Protein AF-0000000075641471 (afdb_homodimer)

Solvent-accessible surface area (backbone atoms only — not comparable to full-atom values): 39635 Å² total; per-residue (Å²): 136,86,79,81,84,76,86,75,78,80,84,79,84,79,76,82,79,81,77,80,76,79,81,78,78,81,76,68,81,70,78,85,80,80,80,79,77,80,80,73,79,76,75,78,68,81,75,75,75,72,74,72,71,76,69,72,63,74,68,78,70,54,69,60,67,38,52,58,59,61,63,68,59,30,50,52,23,48,50,48,23,51,49,21,53,48,46,29,29,40,31,36,43,58,31,31,48,55,36,53,55,61,88,70,55,44,52,67,54,26,59,60,59,73,76,41,79,70,37,71,70,30,41,56,53,19,52,52,44,42,51,52,41,51,52,50,45,51,52,51,42,59,31,27,61,61,28,47,53,53,47,28,53,51,27,45,53,52,19,53,53,30,43,51,33,28,49,39,22,51,32,33,35,48,53,49,54,40,91,76,70,74,58,59,84,73,53,82,80,60,49,73,65,55,36,50,52,47,17,50,46,25,54,76,35,71,68,32,53,89,71,70,41,45,30,70,44,41,72,42,46,35,29,63,68,37,34,51,26,54,48,35,31,51,49,48,56,67,70,43,62,80,85,47,52,67,60,44,51,50,37,46,50,47,28,52,48,25,46,51,21,29,44,40,23,19,70,45,51,58,46,16,44,52,50,18,51,50,56,47,51,52,51,52,22,49,50,48,25,40,48,34,31,64,78,58,62,46,74,44,102,52,36,45,57,54,71,42,88,62,36,65,60,49,42,67,74,41,68,64,46,70,39,67,81,78,86,47,70,41,75,78,61,80,58,79,79,70,60,74,70,72,77,71,77,78,70,85,119,135,89,80,80,82,82,81,84,77,83,78,79,80,82,75,83,78,80,75,77,74,78,78,77,76,75,78,78,84,86,89,82,82,81,77,77,77,75,80,75,76,76,76,77,69,79,76,72,75,71,75,73,71,74,69,74,63,75,69,77,70,52,68,61,68,39,52,58,58,60,63,68,60,30,52,52,23,48,51,46,22,52,50,21,53,48,46,30,29,40,32,36,42,57,29,32,49,54,36,53,55,60,89,72,54,44,52,66,54,27,59,60,58,74,74,42,78,71,36,70,70,30,39,55,53,20,52,51,42,41,52,51,41,50,52,51,45,51,54,52,42,60,31,29,61,61,30,47,54,54,48,29,53,52,27,45,51,53,18,52,53,30,45,52,33,27,48,40,22,51,31,34,36,49,54,50,54,41,92,74,70,73,59,58,82,71,55,84,83,59,49,72,65,55,36,49,52,48,16,50,46,24,56,75,36,72,69,33,51,88,72,68,43,43,29,69,43,41,71,42,46,38,29,61,68,35,34,53,27,54,50,34,31,53,49,48,57,68,70,41,63,79,85,49,50,68,59,44,51,50,38,47,50,46,28,52,49,24,46,51,21,30,45,41,23,19,69,47,51,59,46,16,44,51,50,18,50,50,55,48,52,51,52,52,23,50,51,49,24,40,47,36,31,63,76,57,62,46,74,44,101,53,37,45,56,55,70,43,88,61,36,66,59,49,42,68,74,41,69,63,46,70,40,66,81,78,86,48,70,39,74,77,60,82,57,80,79,69,60,74,70,72,76,68,76,77,72,85,121

Organism: Culex quinquefasciatus (NCBI:txid7176)

Structure (mmCIF, N/CA/C/O backbone):
data_AF-0000000075641471-model_v1
#
loop_
_entity.id
_entity.type
_entity.pdbx_description
1 polymer 'Phosphatidylcholine:ceramide cholinephosphotransferase 1'
#
loop_
_atom_site.group_PDB
_atom_site.id
_atom_site.type_symbol
_atom_site.label_atom_id
_atom_site.label_alt_id
_atom_site.label_comp_id
_atom_site.label_asym_id
_atom_site.label_entity_id
_atom_site.label_seq_id
_atom_site.pdbx_PDB_ins_code
_atom_site.Cartn_x
_atom_site.Cartn_y
_atom_site.Cartn_z
_atom_site.occupancy
_atom_site.B_iso_or_equiv
_atom_site.auth_seq_id
_atom_site.auth_comp_id
_atom_site.auth_asym_id
_atom_site.auth_atom_id
_atom_site.pdbx_PDB_model_num
ATOM 1 N N . MET A 1 1 ? -4.93 26.156 -37.719 1 21.2 1 MET A N 1
ATOM 2 C CA . MET A 1 1 ? -3.498 26.438 -37.719 1 21.2 1 MET A CA 1
ATOM 3 C C . MET A 1 1 ? -3.184 27.625 -36.812 1 21.2 1 MET A C 1
ATOM 5 O O . MET A 1 1 ? -2.594 28.609 -37.281 1 21.2 1 MET A O 1
ATOM 9 N N . VAL A 1 2 ? -3.844 27.859 -35.656 1 22.3 2 VAL A N 1
ATOM 10 C CA . VAL A 1 2 ? -3.979 29.125 -34.938 1 22.3 2 VAL A CA 1
ATOM 11 C C . VAL A 1 2 ? -2.652 29.484 -34.25 1 22.3 2 VAL A C 1
ATOM 13 O O . VAL A 1 2 ? -2.07 28.672 -33.531 1 22.3 2 VAL A O 1
ATOM 16 N N . LYS A 1 3 ? -1.848 30.609 -34.656 1 21.34 3 LYS A N 1
ATOM 17 C CA . LYS A 1 3 ? -0.542 31.266 -34.625 1 21.34 3 LYS A CA 1
ATOM 18 C C . LYS A 1 3 ? -0.259 31.859 -33.25 1 21.34 3 LYS A C 1
ATOM 20 O O . LYS A 1 3 ? -0.682 32.969 -32.938 1 21.34 3 LYS A O 1
ATOM 25 N N . VAL A 1 4 ? -0.588 31.234 -32.156 1 24.31 4 VAL A N 1
ATOM 26 C CA . VAL A 1 4 ? -0.578 31.938 -30.875 1 24.31 4 VAL A CA 1
ATOM 27 C C . VAL A 1 4 ? 0.823 32.469 -30.594 1 24.31 4 VAL A C 1
ATOM 29 O O . VAL A 1 4 ? 1.811 31.75 -30.703 1 24.31 4 VAL A O 1
ATOM 32 N N . LYS A 1 5 ? 1.039 33.844 -30.453 1 23.19 5 LYS A N 1
ATOM 33 C CA . LYS A 1 5 ? 2.049 34.906 -30.469 1 23.19 5 LYS A CA 1
ATOM 34 C C . LYS A 1 5 ? 3.072 34.688 -29.359 1 23.19 5 LYS A C 1
ATOM 36 O O . LYS A 1 5 ? 2.797 34 -28.375 1 23.19 5 LYS A O 1
ATOM 41 N N . GLU A 1 6 ? 4.344 35.594 -29.25 1 21.58 6 GLU A N 1
ATOM 42 C CA . GLU A 1 6 ? 5.785 35.844 -29.172 1 21.58 6 GLU A CA 1
ATOM 43 C C . GLU A 1 6 ? 6.188 36.375 -27.797 1 21.58 6 GLU A C 1
ATOM 45 O O . GLU A 1 6 ? 7.359 36.688 -27.562 1 21.58 6 GLU A O 1
ATOM 50 N N . VAL A 1 7 ? 5.629 36.062 -26.609 1 22.59 7 VAL A N 1
ATOM 51 C CA . VAL A 1 7 ? 5.828 37 -25.516 1 22.59 7 VAL A CA 1
ATOM 52 C C . VAL A 1 7 ? 7.277 36.938 -25.031 1 22.59 7 VAL A C 1
ATOM 54 O O . VAL A 1 7 ? 7.734 35.906 -24.547 1 22.59 7 VAL A O 1
ATOM 57 N N . PRO A 1 8 ? 8.383 37.656 -25.609 1 23.48 8 PRO A N 1
ATOM 58 C CA . PRO A 1 8 ? 9.805 37.5 -25.297 1 23.48 8 PRO A CA 1
ATOM 59 C C . PRO A 1 8 ? 10.164 38.031 -23.922 1 23.48 8 PRO A C 1
ATOM 61 O O . PRO A 1 8 ? 10.062 39.25 -23.672 1 23.48 8 PRO A O 1
ATOM 64 N N . GLU A 1 9 ? 9.664 37.781 -22.797 1 21.05 9 GLU A N 1
ATOM 65 C CA . GLU A 1 9 ? 9.742 38.625 -21.594 1 21.05 9 GLU A CA 1
ATOM 66 C C . GLU A 1 9 ? 11.164 38.625 -21.031 1 21.05 9 GLU A C 1
ATOM 68 O O . GLU A 1 9 ? 11.484 37.906 -20.094 1 21.05 9 GLU A O 1
ATOM 73 N N . ALA A 1 10 ? 12.375 38.625 -21.75 1 20.42 10 ALA A N 1
ATOM 74 C CA . ALA A 1 10 ? 13.68 38.375 -21.141 1 20.42 10 ALA A CA 1
ATOM 75 C C . ALA A 1 10 ? 14.102 39.531 -20.25 1 20.42 10 ALA A C 1
ATOM 77 O O . ALA A 1 10 ? 14.203 40.656 -20.719 1 20.42 10 ALA A O 1
ATOM 78 N N . TYR A 1 11 ? 13.727 39.688 -18.953 1 21.38 11 TYR A N 1
ATOM 79 C CA . TYR A 1 11 ? 14.031 40.656 -17.922 1 21.38 11 TYR A CA 1
ATOM 80 C C . TYR A 1 11 ? 15.539 40.812 -17.734 1 21.38 11 TYR A C 1
ATOM 82 O O . TYR A 1 11 ? 16.234 39.844 -17.453 1 21.38 11 TYR A O 1
ATOM 90 N N . ASP A 1 12 ? 16.266 41.75 -18.422 1 19.22 12 ASP A N 1
ATOM 91 C CA . ASP A 1 12 ? 17.656 42.188 -18.516 1 19.22 12 ASP A CA 1
ATOM 92 C C . ASP A 1 12 ? 18.156 42.75 -17.188 1 19.22 12 ASP A C 1
ATOM 94 O O . ASP A 1 12 ? 17.578 43.688 -16.641 1 19.22 12 ASP A O 1
ATOM 98 N N . TYR A 1 13 ? 18.828 42.031 -16.266 1 21.02 13 TYR A N 1
ATOM 99 C CA . TYR A 1 13 ? 19.469 42.219 -14.969 1 21.02 13 TYR A CA 1
ATOM 100 C C . TYR A 1 13 ? 20.547 43.281 -15.055 1 21.02 13 TYR A C 1
ATOM 102 O O . TYR A 1 13 ? 21.719 42.969 -15.289 1 21.02 13 TYR A O 1
ATOM 110 N N . ASN A 1 14 ? 20.375 44.531 -15.695 1 19.03 14 ASN A N 1
ATOM 111 C CA . ASN A 1 14 ? 21.484 45.438 -15.961 1 19.03 14 ASN A CA 1
ATOM 112 C C . ASN A 1 14 ? 22.109 45.938 -14.672 1 19.03 14 ASN A C 1
ATOM 114 O O . ASN A 1 14 ? 21.391 46.375 -13.758 1 19.03 14 ASN A O 1
ATOM 118 N N . GLY A 1 15 ? 23.359 45.625 -14.242 1 20.59 15 GLY A N 1
ATOM 119 C CA . GLY A 1 15 ? 24.375 45.75 -13.219 1 20.59 15 GLY A CA 1
ATOM 120 C C . GLY A 1 15 ? 24.797 47.188 -12.977 1 20.59 15 GLY A C 1
ATOM 121 O O . GLY A 1 15 ? 25.844 47.438 -12.352 1 20.59 15 GLY A O 1
ATOM 122 N N . HIS A 1 16 ? 23.984 48.281 -13.258 1 19.14 16 HIS A N 1
ATOM 123 C CA . HIS A 1 16 ? 24.734 49.531 -13.438 1 19.14 16 HIS A CA 1
ATOM 124 C C . HIS A 1 16 ? 25.406 49.938 -12.141 1 19.14 16 HIS A C 1
ATOM 126 O O . HIS A 1 16 ? 24.875 49.719 -11.055 1 19.14 16 HIS A O 1
ATOM 132 N N . ALA A 1 17 ? 26.75 50.312 -12.141 1 21.44 17 ALA A N 1
ATOM 133 C CA . ALA A 1 17 ? 27.969 50.625 -11.391 1 21.44 17 ALA A CA 1
ATOM 134 C C . ALA A 1 17 ? 27.828 51.938 -10.648 1 21.44 17 ALA A C 1
ATOM 136 O O . ALA A 1 17 ? 27.891 53.031 -11.25 1 21.44 17 ALA A O 1
ATOM 137 N N . TYR A 1 18 ? 26.719 52.25 -9.852 1 19.41 18 TYR A N 1
ATOM 138 C CA . TYR A 1 18 ? 26.625 53.625 -9.352 1 19.41 18 TYR A CA 1
ATOM 139 C C . TYR A 1 18 ? 27.859 54 -8.555 1 19.41 18 TYR A C 1
ATOM 141 O O . TYR A 1 18 ? 28.312 53.25 -7.684 1 19.41 18 TYR A O 1
ATOM 149 N N . HIS A 1 19 ? 28.766 54.844 -9.117 1 19.69 19 HIS A N 1
ATOM 150 C CA . HIS A 1 19 ? 30.047 55.438 -8.812 1 19.69 19 HIS A CA 1
ATOM 151 C C . HIS A 1 19 ? 29.953 56.375 -7.605 1 19.69 19 HIS A C 1
ATOM 153 O O . HIS A 1 19 ? 29.359 57.438 -7.691 1 19.69 19 HIS A O 1
ATOM 159 N N . GLN A 1 20 ? 29.562 55.938 -6.438 1 19.38 20 GLN A N 1
ATOM 160 C CA . GLN A 1 20 ? 29.438 56.812 -5.281 1 19.38 20 GLN A CA 1
ATOM 161 C C . GLN A 1 20 ? 30.75 57.531 -5 1 19.38 20 GLN A C 1
ATOM 163 O O . GLN A 1 20 ? 31.781 56.906 -4.758 1 19.38 20 GLN A O 1
ATOM 168 N N . HIS A 1 21 ? 30.953 58.688 -5.652 1 18.84 21 HIS A N 1
ATOM 169 C CA . HIS A 1 21 ? 32.094 59.625 -5.574 1 18.84 21 HIS A CA 1
ATOM 170 C C . HIS A 1 21 ? 32.344 60.031 -4.133 1 18.84 21 HIS A C 1
ATOM 172 O O . HIS A 1 21 ? 31.422 60.25 -3.357 1 18.84 21 HIS A O 1
ATOM 178 N N . HIS A 1 22 ? 33.594 59.781 -3.584 1 20.33 22 HIS A N 1
ATOM 179 C CA . HIS A 1 22 ? 34.281 59.844 -2.307 1 20.33 22 HIS A CA 1
ATOM 180 C C . HIS A 1 22 ? 34.531 61.312 -1.899 1 20.33 22 HIS A C 1
ATOM 182 O O . HIS A 1 22 ? 35.469 61.938 -2.367 1 20.33 22 HIS A O 1
ATOM 188 N N . LEU A 1 23 ? 33.438 62.219 -2.021 1 18.19 23 LEU A N 1
ATOM 189 C CA . LEU A 1 23 ? 33.812 63.625 -1.848 1 18.19 23 LEU A CA 1
ATOM 190 C C . LEU A 1 23 ? 34.625 63.812 -0.574 1 18.19 23 LEU A C 1
ATOM 192 O O . LEU A 1 23 ? 34.406 63.125 0.43 1 18.19 23 LEU A O 1
ATOM 196 N N . SER A 1 24 ? 35.75 64.5 -0.777 1 19.09 24 SER A N 1
ATOM 197 C CA . SER A 1 24 ? 36.969 64.875 -0.076 1 19.09 24 SER A CA 1
ATOM 198 C C . SER A 1 24 ? 36.625 65.75 1.151 1 19.09 24 SER A C 1
ATOM 200 O O . SER A 1 24 ? 35.562 66.312 1.233 1 19.09 24 SER A O 1
ATOM 202 N N . GLY A 1 25 ? 37.344 65.625 2.338 1 19.62 25 GLY A N 1
ATOM 203 C CA . GLY A 1 25 ? 37.438 65.812 3.775 1 19.62 25 GLY A CA 1
ATOM 204 C C . GLY A 1 25 ? 37.594 67.25 4.16 1 19.62 25 GLY A C 1
ATOM 205 O O . GLY A 1 25 ? 37.938 67.562 5.305 1 19.62 25 GLY A O 1
ATOM 206 N N . SER A 1 26 ? 37.062 68.188 3.223 1 18.81 26 SER A N 1
ATOM 207 C CA . SER A 1 26 ? 37.688 69.5 3.479 1 18.81 26 SER A CA 1
ATOM 208 C C . SER A 1 26 ? 37.438 69.938 4.906 1 18.81 26 SER A C 1
ATOM 210 O O . SER A 1 26 ? 36.312 69.812 5.398 1 18.81 26 SER A O 1
ATOM 212 N N . GLN A 1 27 ? 38.5 70.062 5.773 1 19.31 27 GLN A N 1
ATOM 213 C CA . GLN A 1 27 ? 38.844 70.188 7.184 1 19.31 27 GLN A CA 1
ATOM 214 C C . GLN A 1 27 ? 38.438 71.562 7.711 1 19.31 27 GLN A C 1
ATOM 216 O O . GLN A 1 27 ? 38.625 71.875 8.891 1 19.31 27 GLN A O 1
ATOM 221 N N . SER A 1 28 ? 37.719 72.375 6.867 1 18.19 28 SER A N 1
ATOM 222 C CA . SER A 1 28 ? 38.188 73.75 7.113 1 18.19 28 SER A CA 1
ATOM 223 C C . SER A 1 28 ? 37.719 74.25 8.477 1 18.19 28 SER A C 1
ATOM 225 O O . SER A 1 28 ? 38.312 75.188 9.016 1 18.19 28 SER A O 1
ATOM 227 N N . ASP A 1 29 ? 36.625 73.75 9.109 1 18.94 29 ASP A N 1
ATOM 228 C CA . ASP A 1 29 ? 35.781 74.875 9.586 1 18.94 29 ASP A CA 1
ATOM 229 C C . ASP A 1 29 ? 36.344 75.438 10.898 1 18.94 29 ASP A C 1
ATOM 231 O O . ASP A 1 29 ? 36.25 74.812 11.945 1 18.94 29 ASP A O 1
ATOM 235 N N . GLY A 1 30 ? 37.5 75.938 11.164 1 17.72 30 GLY A N 1
ATOM 236 C CA . GLY A 1 30 ? 38.031 76.125 12.508 1 17.72 30 GLY A CA 1
ATOM 237 C C . GLY A 1 30 ? 37.25 77.188 13.273 1 17.72 30 GLY A C 1
ATOM 238 O O . GLY A 1 30 ? 37.594 77.5 14.422 1 17.72 30 GLY A O 1
ATOM 239 N N . SER A 1 31 ? 36.312 77.938 12.602 1 17.62 31 SER A N 1
ATOM 240 C CA . SER A 1 31 ? 36.469 79.312 13.055 1 17.62 31 SER A CA 1
ATOM 241 C C . SER A 1 31 ? 36.062 79.5 14.523 1 17.62 31 SER A C 1
ATOM 243 O O . SER A 1 31 ? 36.906 79.438 15.414 1 17.62 31 SER A O 1
ATOM 245 N N . GLY A 1 32 ? 35 80.375 14.828 1 18.95 32 GLY A N 1
ATOM 246 C CA . GLY A 1 32 ? 34.875 81.625 15.562 1 18.95 32 GLY A CA 1
ATOM 247 C C . GLY A 1 32 ? 34.281 81.438 16.953 1 18.95 32 GLY A C 1
ATOM 248 O O . GLY A 1 32 ? 33.5 80.5 17.172 1 18.95 32 GLY A O 1
ATOM 249 N N . GLY A 1 33 ? 34.906 81.812 18.109 1 18.94 33 GLY A N 1
ATOM 250 C CA . GLY A 1 33 ? 34.875 81.562 19.531 1 18.94 33 GLY A CA 1
ATOM 251 C C . GLY A 1 33 ? 33.656 82.125 20.219 1 18.94 33 GLY A C 1
ATOM 252 O O . GLY A 1 33 ? 33.375 81.812 21.391 1 18.94 33 GLY A O 1
ATOM 253 N N . GLY A 1 34 ? 32.781 83 19.672 1 20.2 34 GLY A N 1
ATOM 254 C CA . GLY A 1 34 ? 32.375 84 20.656 1 20.2 34 GLY A CA 1
ATOM 255 C C . GLY A 1 34 ? 31.391 83.5 21.688 1 20.2 34 GLY A C 1
ATOM 256 O O . GLY A 1 34 ? 30.797 82.438 21.484 1 20.2 34 GLY A O 1
ATOM 257 N N . THR A 1 35 ? 31.203 84.125 22.953 1 22.2 35 THR A N 1
ATOM 258 C CA . THR A 1 35 ? 30.906 83.875 24.359 1 22.2 35 THR A CA 1
ATOM 259 C C . THR A 1 35 ? 29.406 83.875 24.594 1 22.2 35 THR A C 1
ATOM 261 O O . THR A 1 35 ? 28.953 83.5 25.688 1 22.2 35 THR A O 1
ATOM 264 N N . GLY A 1 36 ? 28.484 83.875 23.547 1 19.39 36 GLY A N 1
ATOM 265 C CA . GLY A 1 36 ? 27.25 84.562 23.891 1 19.39 36 GLY A CA 1
ATOM 266 C C . GLY A 1 36 ? 26.406 83.812 24.906 1 19.39 36 GLY A C 1
ATOM 267 O O . GLY A 1 36 ? 26.578 82.562 25.078 1 19.39 36 GLY A O 1
ATOM 268 N N . GLY A 1 37 ? 25.859 84.438 25.953 1 23.06 37 GLY A N 1
ATOM 269 C CA . GLY A 1 37 ? 25.266 84.188 27.266 1 23.06 37 GLY A CA 1
ATOM 270 C C . GLY A 1 37 ? 23.875 83.562 27.188 1 23.06 37 GLY A C 1
ATOM 271 O O . GLY A 1 37 ? 23.219 83.438 28.219 1 23.06 37 GLY A O 1
ATOM 272 N N . GLY A 1 38 ? 23.484 82.938 26.016 1 19.31 38 GLY A N 1
ATOM 273 C CA . GLY A 1 38 ? 22.031 82.875 25.844 1 19.31 38 GLY A CA 1
ATOM 274 C C . GLY A 1 38 ? 21.328 82 26.875 1 19.31 38 GLY A C 1
ATOM 275 O O . GLY A 1 38 ? 21.906 81.062 27.422 1 19.31 38 GLY A O 1
ATOM 276 N N . GLY A 1 39 ? 20.438 82.562 27.656 1 24.44 39 GLY A N 1
ATOM 277 C CA . GLY A 1 39 ? 19.594 82.188 28.766 1 24.44 39 GLY A CA 1
ATOM 278 C C . GLY A 1 39 ? 18.609 81.062 28.375 1 24.44 39 GLY A C 1
ATOM 279 O O . GLY A 1 39 ? 17.641 81.312 27.656 1 24.44 39 GLY A O 1
ATOM 280 N N . GLY A 1 40 ? 19.016 79.938 27.781 1 19.89 40 GLY A N 1
ATOM 281 C CA . GLY A 1 40 ? 18.094 79 27.125 1 19.89 40 GLY A CA 1
ATOM 282 C C . GLY A 1 40 ? 17.109 78.375 28.078 1 19.89 40 GLY A C 1
ATOM 283 O O . GLY A 1 40 ? 17.469 78 29.203 1 19.89 40 GLY A O 1
ATOM 284 N N . GLY A 1 41 ? 15.922 78.938 28.172 1 24.58 41 GLY A N 1
ATOM 285 C CA . GLY A 1 41 ? 14.766 78.438 28.891 1 24.58 41 GLY A CA 1
ATOM 286 C C . GLY A 1 41 ? 14.461 77 28.547 1 24.58 41 GLY A C 1
ATOM 287 O O . GLY A 1 41 ? 14.43 76.625 27.375 1 24.58 41 GLY A O 1
ATOM 288 N N . GLY A 1 42 ? 15.016 76 29.25 1 21.73 42 GLY A N 1
ATOM 289 C CA . GLY A 1 42 ? 15 74.562 29.078 1 21.73 42 GLY A CA 1
ATOM 290 C C . GLY A 1 42 ? 13.602 74 29.047 1 21.73 42 GLY A C 1
ATOM 291 O O . GLY A 1 42 ? 12.812 74.188 29.969 1 21.73 42 GLY A O 1
ATOM 292 N N . CYS A 1 43 ? 12.859 74.188 27.891 1 24.23 43 CYS A N 1
ATOM 293 C CA . CYS A 1 43 ? 11.562 73.562 27.75 1 24.23 43 CYS A CA 1
ATOM 294 C C . CYS A 1 43 ? 11.656 72.062 28.062 1 24.23 43 CYS A C 1
ATOM 296 O O . CYS A 1 43 ? 12.484 71.375 27.484 1 24.23 43 CYS A O 1
ATOM 298 N N . ALA A 1 44 ? 11.312 71.625 29.281 1 24.41 44 ALA A N 1
ATOM 299 C CA . ALA A 1 44 ? 11.312 70.25 29.797 1 24.41 44 ALA A CA 1
ATOM 300 C C . ALA A 1 44 ? 10.445 69.375 28.938 1 24.41 44 ALA A C 1
ATOM 302 O O . ALA A 1 44 ? 9.234 69.562 28.828 1 24.41 44 ALA A O 1
ATOM 303 N N . THR A 1 45 ? 10.789 69.125 27.641 1 27.39 45 THR A N 1
ATOM 304 C CA . THR A 1 45 ? 10.008 68.188 26.859 1 27.39 45 THR A CA 1
ATOM 305 C C . THR A 1 45 ? 9.812 66.875 27.625 1 27.39 45 THR A C 1
ATOM 307 O O . THR A 1 45 ? 10.758 66.375 28.203 1 27.39 45 THR A O 1
ATOM 310 N N . PRO A 1 46 ? 8.547 66.562 28.094 1 28.83 46 PRO A N 1
ATOM 311 C CA . PRO A 1 46 ? 8.273 65.312 28.797 1 28.83 46 PRO A CA 1
ATOM 312 C C . PRO A 1 46 ? 8.789 64.062 28.047 1 28.83 46 PRO A C 1
ATOM 314 O O . PRO A 1 46 ? 8.641 63.969 26.828 1 28.83 46 PRO A O 1
ATOM 317 N N . CYS A 1 47 ? 10 63.625 28.344 1 27.72 47 CYS A N 1
ATOM 318 C CA . CYS A 1 47 ? 10.633 62.438 27.766 1 27.72 47 CYS A CA 1
ATOM 319 C C . CYS A 1 47 ? 9.688 61.25 27.797 1 27.72 47 CYS A C 1
ATOM 321 O O . CYS A 1 47 ? 9.219 60.844 28.859 1 27.72 47 CYS A O 1
ATOM 323 N N . SER A 1 48 ? 8.703 61.219 26.828 1 29.5 48 SER A N 1
ATOM 324 C CA . SER A 1 48 ? 7.961 60 26.625 1 29.5 48 SER A CA 1
ATOM 325 C C . SER A 1 48 ? 8.867 58.781 26.797 1 29.5 48 SER A C 1
ATOM 327 O O . SER A 1 48 ? 9.93 58.688 26.188 1 29.5 48 SER A O 1
ATOM 329 N N . ASP A 1 49 ? 9.008 58.281 27.984 1 31.09 49 ASP A N 1
ATOM 330 C CA . ASP A 1 49 ? 9.672 57 28.297 1 31.09 49 ASP A CA 1
ATOM 331 C C . ASP A 1 49 ? 9.344 55.938 27.266 1 31.09 49 ASP A C 1
ATOM 333 O O . ASP A 1 49 ? 8.188 55.531 27.141 1 31.09 49 ASP A O 1
ATOM 337 N N . ALA A 1 50 ? 9.883 56.125 26.062 1 34.16 50 ALA A N 1
ATOM 338 C CA . ALA A 1 50 ? 9.836 55 25.125 1 34.16 50 ALA A CA 1
ATOM 339 C C . ALA A 1 50 ? 10.203 53.688 25.812 1 34.16 50 ALA A C 1
ATOM 341 O O . ALA A 1 50 ? 11.312 53.531 26.328 1 34.16 50 ALA A O 1
ATOM 342 N N . VAL A 1 51 ? 9.25 53.094 26.562 1 37.16 51 VAL A N 1
ATOM 343 C CA . VAL A 1 51 ? 9.445 51.719 27.016 1 37.16 51 VAL A CA 1
ATOM 344 C C . VAL A 1 51 ? 9.953 50.875 25.859 1 37.16 51 VAL A C 1
ATOM 346 O O . VAL A 1 51 ? 9.273 50.719 24.828 1 37.16 51 VAL A O 1
ATOM 349 N N . MET A 1 52 ? 11.258 50.906 25.547 1 36.12 52 MET A N 1
ATOM 350 C CA . MET A 1 52 ? 11.859 49.969 24.625 1 36.12 52 MET A CA 1
ATOM 351 C C . MET A 1 52 ? 11.438 48.531 24.969 1 36.12 52 MET A C 1
ATOM 353 O O . MET A 1 52 ? 11.75 48.031 26.047 1 36.12 52 MET A O 1
ATOM 357 N N . ILE A 1 53 ? 10.203 48.219 24.641 1 37.47 53 ILE A N 1
ATOM 358 C CA . ILE A 1 53 ? 9.883 46.781 24.734 1 37.47 53 ILE A CA 1
ATOM 359 C C . ILE A 1 53 ? 10.914 45.969 23.969 1 37.47 53 ILE A C 1
ATOM 361 O O . ILE A 1 53 ? 11.055 46.094 22.75 1 37.47 53 ILE A O 1
ATOM 365 N N . LYS A 1 54 ? 12.023 45.719 24.609 1 37.09 54 LYS A N 1
ATOM 366 C CA . LYS A 1 54 ? 12.914 44.688 24.062 1 37.09 54 LYS A CA 1
ATOM 367 C C . LYS A 1 54 ? 12.141 43.469 23.609 1 37.09 54 LYS A C 1
ATOM 369 O O . LYS A 1 54 ? 11.586 42.75 24.438 1 37.09 54 LYS A O 1
ATOM 374 N N . ILE A 1 55 ? 11.461 43.594 22.531 1 40.69 55 ILE A N 1
ATOM 375 C CA . ILE A 1 55 ? 10.984 42.344 21.984 1 40.69 55 ILE A CA 1
ATOM 376 C C . ILE A 1 55 ? 12.156 41.375 21.812 1 40.69 55 ILE A C 1
ATOM 378 O O . ILE A 1 55 ? 13.078 41.625 21.047 1 40.69 55 ILE A O 1
ATOM 382 N N . ASP A 1 56 ? 12.523 40.719 22.844 1 36.81 56 ASP A N 1
ATOM 383 C CA . ASP A 1 56 ? 13.453 39.625 22.625 1 36.81 56 ASP A CA 1
ATOM 384 C C . ASP A 1 56 ? 13.07 38.812 21.391 1 36.81 56 ASP A C 1
ATOM 386 O O . ASP A 1 56 ? 12.031 38.156 21.359 1 36.81 56 ASP A O 1
ATOM 390 N N . VAL A 1 57 ? 13.297 39.375 20.266 1 43.78 57 VAL A N 1
ATOM 391 C CA . VAL A 1 57 ? 13.227 38.5 19.125 1 43.78 57 VAL A CA 1
ATOM 392 C C . VAL A 1 57 ? 13.922 37.188 19.438 1 43.78 57 VAL A C 1
ATOM 394 O O . VAL A 1 57 ? 15.047 37.156 19.938 1 43.78 57 VAL A O 1
ATOM 397 N N . PRO A 1 58 ? 13.195 36.156 19.75 1 43.84 58 PRO A N 1
ATOM 398 C CA . PRO A 1 58 ? 13.945 34.906 19.984 1 43.84 58 PRO A CA 1
ATOM 399 C C . PRO A 1 58 ? 15.156 34.781 19.078 1 43.84 58 PRO A C 1
ATOM 401 O O . PRO A 1 58 ? 15.086 35.125 17.891 1 43.84 58 PRO A O 1
ATOM 404 N N . VAL A 1 59 ? 16.328 35.031 19.484 1 46.94 59 VAL A N 1
ATOM 405 C CA . VAL A 1 59 ? 17.547 34.688 18.766 1 46.94 59 VAL A CA 1
ATOM 406 C C . VAL A 1 59 ? 17.297 33.469 17.906 1 46.94 59 VAL A C 1
ATOM 408 O O . VAL A 1 59 ? 16.766 32.469 18.391 1 46.94 59 VAL A O 1
ATOM 411 N N . PRO A 1 60 ? 17.234 33.625 16.594 1 51.59 60 PRO A N 1
ATOM 412 C CA . PRO A 1 60 ? 17.094 32.406 15.773 1 51.59 60 PRO A CA 1
ATOM 413 C C . PRO A 1 60 ? 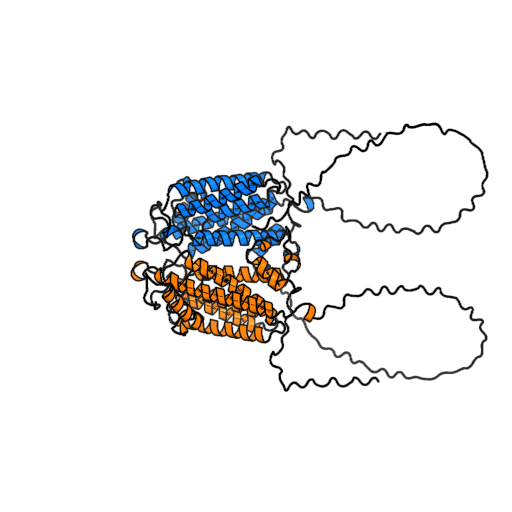17.938 31.25 16.297 1 51.59 60 PRO A C 1
ATOM 415 O O . PRO A 1 60 ? 19.094 31.438 16.672 1 51.59 60 PRO A O 1
ATOM 418 N N . LEU A 1 61 ? 17.375 30.312 16.922 1 55.81 61 LEU A N 1
ATOM 419 C CA . LEU A 1 61 ? 18.094 29.125 17.391 1 55.81 61 LEU A CA 1
ATOM 420 C C . LEU A 1 61 ? 19.203 28.734 16.422 1 55.81 61 LEU A C 1
ATOM 422 O O . LEU A 1 61 ? 19 28.781 15.211 1 55.81 61 LEU A O 1
ATOM 426 N N . ARG A 1 62 ? 20.5 28.641 16.859 1 57.84 62 ARG A N 1
ATOM 427 C CA . ARG A 1 62 ? 21.641 28.141 16.094 1 57.84 62 ARG A CA 1
ATOM 428 C C . ARG A 1 62 ? 21.266 26.844 15.367 1 57.84 62 ARG A C 1
ATOM 430 O O . ARG A 1 62 ? 20.438 26.078 15.844 1 57.84 62 ARG A O 1
ATOM 437 N N . ASP A 1 63 ? 21.625 26.703 14.164 1 60.38 63 ASP A N 1
ATOM 438 C CA . ASP A 1 63 ? 21.359 25.531 13.336 1 60.38 63 ASP A CA 1
ATOM 439 C C . ASP A 1 63 ? 21.531 24.25 14.141 1 60.38 63 ASP A C 1
ATOM 441 O O . ASP A 1 63 ? 20.75 23.312 13.977 1 60.38 63 ASP A O 1
ATOM 445 N N . GLU A 1 64 ? 22.516 24.344 15.07 1 65.25 64 GLU A N 1
ATOM 446 C CA . GLU A 1 64 ? 22.75 23.141 15.867 1 65.25 64 GLU A CA 1
ATOM 447 C C . GLU A 1 64 ? 21.609 22.875 16.828 1 65.25 64 GLU A C 1
ATOM 449 O O . GLU A 1 64 ? 21.328 21.734 17.188 1 65.25 64 GLU A O 1
ATOM 454 N N . GLN A 1 65 ? 20.953 23.906 17.172 1 70.44 65 GLN A N 1
ATOM 455 C CA . GLN A 1 65 ? 19.859 23.734 18.109 1 70.44 65 GLN A CA 1
ATOM 456 C C . GLN A 1 65 ? 18.594 23.25 17.406 1 70.44 65 GLN A C 1
ATOM 458 O O . GLN A 1 65 ? 17.797 22.516 17.984 1 70.44 65 GLN A O 1
ATOM 463 N N . ARG A 1 66 ? 18.578 23.469 16.203 1 78.5 66 ARG A N 1
ATOM 464 C CA . ARG A 1 66 ? 17.391 23.062 15.453 1 78.5 66 ARG A CA 1
ATOM 465 C C . ARG A 1 66 ? 17.547 21.656 14.906 1 78.5 66 ARG A C 1
ATOM 467 O O . ARG A 1 66 ? 16.562 20.922 14.773 1 78.5 66 ARG A O 1
ATOM 474 N N . PHE A 1 67 ? 18.766 21.281 14.695 1 89.5 67 PHE A N 1
ATOM 475 C CA . PHE A 1 67 ? 19.031 19.984 14.086 1 89.5 67 PHE A CA 1
ATOM 476 C C . PHE A 1 67 ? 20.141 19.25 14.828 1 89.5 67 PHE A C 1
ATOM 478 O O . PHE A 1 67 ? 21.234 19.047 14.289 1 89.5 67 PHE A O 1
ATOM 485 N N . PRO A 1 68 ? 19.781 18.781 15.984 1 88.94 68 PRO A N 1
ATOM 486 C CA . PRO A 1 68 ? 20.797 18.062 16.766 1 88.94 68 PRO A CA 1
ATOM 487 C C . PRO A 1 68 ? 21.234 16.75 16.109 1 88.94 68 PRO A C 1
ATOM 489 O O . PRO A 1 68 ? 20.422 16.062 15.5 1 88.94 68 PRO A O 1
ATOM 492 N N . LYS A 1 69 ? 22.5 16.422 16.203 1 87.69 69 LYS A N 1
ATOM 493 C CA . LYS A 1 69 ? 23.047 15.227 15.562 1 87.69 69 LYS A CA 1
ATOM 494 C C . LYS A 1 69 ? 22.531 13.953 16.219 1 87.69 69 LYS A C 1
ATOM 496 O O . LYS A 1 69 ? 22.219 12.984 15.539 1 87.69 69 LYS A O 1
ATOM 501 N N . GLU A 1 70 ? 22.281 13.82 17.406 1 92 70 GLU A N 1
ATOM 502 C CA . GLU A 1 70 ? 21.828 12.695 18.219 1 92 70 GLU A CA 1
ATOM 503 C C . GLU A 1 70 ? 22.297 11.367 17.625 1 92 70 GLU A C 1
ATOM 505 O O . GLU A 1 70 ? 21.484 10.547 17.188 1 92 70 GLU A O 1
ATOM 510 N N . ILE A 1 71 ? 23.562 10.992 17.734 1 94.31 71 ILE A N 1
ATOM 511 C CA . ILE A 1 71 ? 24.234 9.859 17.109 1 94.31 71 ILE A CA 1
ATOM 512 C C . ILE A 1 71 ? 23.703 8.555 17.703 1 94.31 71 ILE A C 1
ATOM 514 O O . ILE A 1 71 ? 23.594 7.551 16.984 1 94.31 71 ILE A O 1
ATOM 518 N N . GLY A 1 72 ? 23.344 8.547 18.969 1 95.69 72 GLY A N 1
ATOM 519 C CA . GLY A 1 72 ? 22.75 7.367 19.578 1 95.69 72 GLY A CA 1
ATOM 520 C C . GLY A 1 72 ? 21.484 6.902 18.891 1 95.69 72 GLY A C 1
ATOM 521 O O . GLY A 1 72 ? 21.297 5.703 18.688 1 95.69 72 GLY A O 1
ATOM 522 N N . LYS A 1 73 ? 20.625 7.832 18.562 1 96.56 73 LYS A N 1
ATOM 523 C CA . LYS A 1 73 ? 19.391 7.5 17.844 1 96.56 73 LYS A CA 1
ATOM 524 C C . LYS A 1 73 ? 19.703 6.91 16.469 1 96.56 73 LYS A C 1
ATOM 526 O O . LYS A 1 73 ? 18.984 6.023 16 1 96.56 73 LYS A O 1
ATOM 531 N N . THR A 1 74 ? 20.719 7.449 15.867 1 96.44 74 THR A N 1
ATOM 532 C CA . THR A 1 74 ? 21.109 6.938 14.562 1 96.44 74 THR A CA 1
ATOM 533 C C . THR A 1 74 ? 21.609 5.5 14.664 1 96.44 74 THR A C 1
ATOM 535 O O . THR A 1 74 ? 21.312 4.676 13.797 1 96.44 74 THR A O 1
ATOM 538 N N . PHE A 1 75 ? 22.281 5.215 15.727 1 97.31 75 PHE A N 1
ATOM 539 C CA . PHE A 1 75 ? 22.75 3.852 15.953 1 97.31 75 PHE A CA 1
ATOM 540 C C . PHE A 1 75 ? 21.578 2.9 16.156 1 97.31 75 PHE A C 1
ATOM 542 O O . PHE A 1 75 ? 21.594 1.778 15.648 1 97.31 75 PHE A O 1
ATOM 549 N N . VAL A 1 76 ? 20.594 3.311 16.859 1 97.62 76 VAL A N 1
ATOM 550 C CA . VAL A 1 76 ? 19.391 2.504 17.047 1 97.62 76 VAL A CA 1
ATOM 551 C C . VAL A 1 76 ? 18.719 2.248 15.703 1 97.62 76 VAL A C 1
ATOM 553 O O . VAL A 1 76 ? 18.281 1.129 15.422 1 97.62 76 VAL A O 1
ATOM 556 N N . ALA A 1 77 ? 18.625 3.279 14.875 1 98 77 ALA A N 1
ATOM 557 C CA . ALA A 1 77 ? 18.047 3.131 13.547 1 98 77 ALA A CA 1
ATOM 558 C C . ALA A 1 77 ? 18.844 2.137 12.703 1 98 77 ALA A C 1
ATOM 560 O O . ALA A 1 77 ? 18.266 1.351 11.953 1 98 77 ALA A O 1
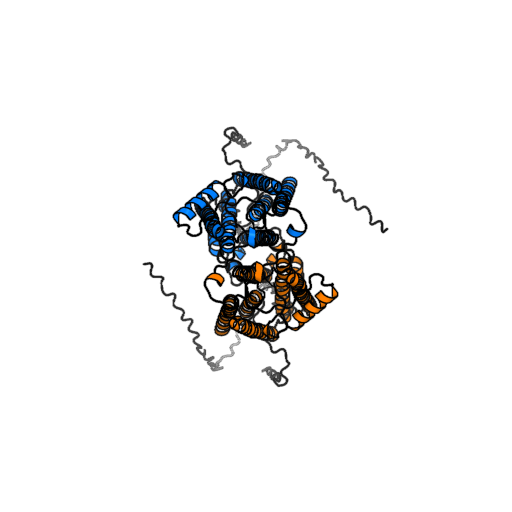ATOM 561 N N . LEU A 1 78 ? 20.156 2.176 12.859 1 97.62 78 LEU A N 1
ATOM 562 C CA . LEU A 1 78 ? 21.031 1.247 12.148 1 97.62 78 LEU A CA 1
ATOM 563 C C . LEU A 1 78 ? 20.766 -0.19 12.586 1 97.62 78 LEU A C 1
ATOM 565 O O . LEU A 1 78 ? 20.688 -1.093 11.75 1 97.62 78 LEU A O 1
ATOM 569 N N . LEU A 1 79 ? 20.578 -0.4 13.812 1 98 79 LEU A N 1
ATOM 570 C CA . LEU A 1 79 ? 20.281 -1.732 14.328 1 98 79 LEU A CA 1
ATOM 571 C C . LEU A 1 79 ? 18.906 -2.211 13.852 1 98 79 LEU A C 1
ATOM 573 O O . LEU A 1 79 ? 18.734 -3.387 13.516 1 98 79 LEU A O 1
ATOM 577 N N . LEU A 1 80 ? 18 -1.29 13.812 1 97.88 80 LEU A N 1
ATOM 578 C CA . LEU A 1 80 ? 16.656 -1.636 13.367 1 97.88 80 LEU A CA 1
ATOM 579 C C . LEU A 1 80 ? 16.672 -2.076 11.906 1 97.88 80 LEU A C 1
ATOM 581 O O . LEU A 1 80 ? 16.062 -3.092 11.555 1 97.88 80 LEU A O 1
ATOM 585 N N . VAL A 1 81 ? 17.328 -1.311 11.086 1 97.69 81 VAL A N 1
ATOM 586 C CA . VAL A 1 81 ? 17.344 -1.667 9.672 1 97.69 81 VAL A CA 1
ATOM 587 C C . VAL A 1 81 ? 18.156 -2.947 9.477 1 97.69 81 VAL A C 1
ATOM 589 O O . VAL A 1 81 ? 17.797 -3.801 8.656 1 97.69 81 VAL A O 1
ATOM 592 N N . GLY A 1 82 ? 19.297 -3.1 10.203 1 96.25 82 GLY A N 1
ATOM 593 C CA . GLY A 1 82 ? 20.062 -4.34 10.148 1 96.25 82 GLY A CA 1
ATOM 594 C C . GLY A 1 82 ? 19.234 -5.559 10.531 1 96.25 82 GLY A C 1
ATOM 595 O O . GLY A 1 82 ? 19.297 -6.59 9.867 1 96.25 82 GLY A O 1
ATOM 596 N N . PHE A 1 83 ? 18.469 -5.426 11.516 1 97.38 83 PHE A N 1
ATOM 597 C CA . PHE A 1 83 ? 17.609 -6.508 11.984 1 97.38 83 PHE A CA 1
ATOM 598 C C . PHE A 1 83 ? 16.562 -6.863 10.93 1 97.38 83 PHE A C 1
ATOM 600 O O . PHE A 1 83 ? 16.359 -8.039 10.625 1 97.38 83 PHE A O 1
ATOM 607 N N . ASN A 1 84 ? 15.922 -5.875 10.367 1 97.5 84 ASN A N 1
ATOM 608 C CA . ASN A 1 84 ? 14.844 -6.141 9.422 1 97.5 84 ASN A CA 1
ATOM 609 C C . ASN A 1 84 ? 15.383 -6.633 8.086 1 97.5 84 ASN A C 1
ATOM 611 O O . ASN A 1 84 ? 14.734 -7.422 7.398 1 97.5 84 ASN A O 1
ATOM 615 N N . LEU A 1 85 ? 16.578 -6.133 7.715 1 95.81 85 LEU A N 1
ATOM 616 C CA . LEU A 1 85 ? 17.203 -6.703 6.531 1 95.81 85 LEU A CA 1
ATOM 617 C C . LEU A 1 85 ? 17.547 -8.172 6.75 1 95.81 85 LEU A C 1
ATOM 619 O O . LEU A 1 85 ? 17.344 -9 5.855 1 95.81 85 LEU A O 1
ATOM 623 N N . PHE A 1 86 ? 17.984 -8.461 7.926 1 96 86 PHE A N 1
ATOM 624 C CA . PHE A 1 86 ? 18.281 -9.844 8.266 1 96 86 PHE A CA 1
ATOM 625 C C . PHE A 1 86 ? 17 -10.68 8.312 1 96 86 PHE A C 1
ATOM 627 O O . PHE A 1 86 ? 16.969 -11.805 7.816 1 96 86 PHE A O 1
ATOM 634 N N . LEU A 1 87 ? 15.992 -10.18 8.883 1 96.69 87 LEU A N 1
ATOM 635 C CA . LEU A 1 87 ? 14.695 -10.852 8.93 1 96.69 87 LEU A CA 1
ATOM 636 C C . LEU A 1 87 ? 14.195 -11.164 7.52 1 96.69 87 LEU A C 1
ATOM 638 O O . LEU A 1 87 ? 13.617 -12.219 7.281 1 96.69 87 LEU A O 1
ATOM 642 N N . ALA A 1 88 ? 14.398 -10.25 6.648 1 95.81 88 ALA A N 1
ATOM 643 C CA . ALA A 1 88 ? 13.992 -10.461 5.262 1 95.81 88 ALA A CA 1
ATOM 644 C C . ALA A 1 88 ? 14.742 -11.641 4.645 1 95.81 88 ALA A C 1
ATOM 646 O O . ALA A 1 88 ? 14.164 -12.422 3.885 1 95.81 88 ALA A O 1
ATOM 647 N N . THR A 1 89 ? 16.016 -11.789 4.98 1 94.5 89 THR A N 1
ATOM 648 C CA . THR A 1 89 ? 16.781 -12.906 4.449 1 94.5 89 THR A CA 1
ATOM 649 C C . THR A 1 89 ? 16.328 -14.219 5.09 1 94.5 89 THR A C 1
ATOM 651 O O . THR A 1 89 ? 16.312 -15.266 4.43 1 94.5 89 THR A O 1
ATOM 654 N N . VAL A 1 90 ? 15.984 -14.18 6.344 1 95.12 90 VAL A N 1
ATOM 655 C CA . VAL A 1 90 ? 15.445 -15.359 7.004 1 95.12 90 VAL A CA 1
ATOM 656 C C . VAL A 1 90 ? 14.133 -15.773 6.344 1 95.12 90 VAL A C 1
ATOM 658 O O . VAL A 1 90 ? 13.914 -16.953 6.066 1 95.12 90 VAL A O 1
ATOM 661 N N . SER A 1 91 ? 13.32 -14.812 6.098 1 95.69 91 SER A N 1
ATOM 662 C CA . SER A 1 91 ? 12.055 -15.086 5.43 1 95.69 91 SER A CA 1
ATOM 663 C C . SER A 1 91 ? 12.273 -15.727 4.062 1 95.69 91 SER A C 1
ATOM 665 O O . SER A 1 91 ? 11.617 -16.703 3.715 1 95.69 91 SER A O 1
ATOM 667 N N . LEU A 1 92 ? 13.188 -15.195 3.357 1 94.69 92 LEU A N 1
ATOM 668 C CA . LEU A 1 92 ? 13.484 -15.734 2.035 1 94.69 92 LEU A CA 1
ATOM 669 C C . LEU A 1 92 ? 14.008 -17.156 2.141 1 94.69 92 LEU A C 1
ATOM 671 O O . LEU A 1 92 ? 13.656 -18.016 1.329 1 94.69 92 LEU A O 1
ATOM 675 N N . ALA A 1 93 ? 14.812 -17.422 3.131 1 93.31 93 ALA A N 1
ATOM 676 C CA . ALA A 1 93 ? 15.367 -18.766 3.34 1 93.31 93 ALA A CA 1
ATOM 677 C C . ALA A 1 93 ? 14.266 -19.781 3.623 1 93.31 93 ALA A C 1
ATOM 679 O O . ALA A 1 93 ? 14.336 -20.922 3.166 1 93.31 93 ALA A O 1
ATOM 680 N N . VAL A 1 94 ? 13.281 -19.391 4.32 1 93.62 94 VAL A N 1
ATOM 681 C CA . VAL A 1 94 ? 12.164 -20.266 4.645 1 93.62 94 VAL A CA 1
ATOM 682 C C . VAL A 1 94 ? 11.258 -20.422 3.426 1 93.62 94 VAL A C 1
ATOM 684 O O . VAL A 1 94 ? 10.844 -21.531 3.09 1 93.62 94 VAL A O 1
ATOM 687 N N . VAL A 1 95 ? 10.984 -19.359 2.744 1 94.12 95 VAL A N 1
ATOM 688 C CA . VAL A 1 95 ? 10.062 -19.312 1.611 1 94.12 95 VAL A CA 1
ATOM 689 C C . VAL A 1 95 ? 10.625 -20.141 0.458 1 94.12 95 VAL A C 1
ATOM 691 O O . VAL A 1 95 ? 9.875 -20.766 -0.29 1 94.12 95 VAL A O 1
ATOM 694 N N . HIS A 1 96 ? 11.922 -20.172 0.344 1 93.25 96 HIS A N 1
ATOM 695 C CA . HIS A 1 96 ? 12.578 -20.922 -0.724 1 93.25 96 HIS A CA 1
ATOM 696 C C . HIS A 1 96 ? 12.094 -22.375 -0.765 1 93.25 96 HIS A C 1
ATOM 698 O O . HIS A 1 96 ? 11.844 -22.922 -1.843 1 93.25 96 HIS A O 1
ATOM 704 N N . ASP A 1 97 ? 11.852 -22.969 0.359 1 93.31 97 ASP A N 1
ATOM 705 C CA . ASP A 1 97 ? 11.461 -24.375 0.438 1 93.31 97 ASP A CA 1
ATOM 706 C C . ASP A 1 97 ? 9.977 -24.547 0.117 1 93.31 97 ASP A C 1
ATOM 708 O O . ASP A 1 97 ? 9.516 -25.656 -0.137 1 93.31 97 ASP A O 1
ATOM 712 N N . LYS A 1 98 ? 9.305 -23.484 0.089 1 92.44 98 LYS A N 1
ATOM 713 C CA . LYS A 1 98 ? 7.859 -23.547 -0.127 1 92.44 98 LYS A CA 1
ATOM 714 C C . LYS A 1 98 ? 7.492 -23.109 -1.543 1 92.44 98 LYS A C 1
ATOM 716 O O . LYS A 1 98 ? 6.332 -23.203 -1.943 1 92.44 98 LYS A O 1
ATOM 721 N N . VAL A 1 99 ? 8.422 -22.672 -2.311 1 93.12 99 VAL A N 1
ATOM 722 C CA . VAL A 1 99 ? 8.172 -22.203 -3.672 1 93.12 99 VAL A CA 1
ATOM 723 C C . VAL A 1 99 ? 7.66 -23.375 -4.523 1 93.12 99 VAL A C 1
ATOM 725 O O . VAL A 1 99 ? 8.242 -24.453 -4.512 1 93.12 99 VAL A O 1
ATOM 728 N N . PRO A 1 100 ? 6.539 -23.125 -5.184 1 90.5 100 PRO A N 1
ATOM 729 C CA . PRO A 1 100 ? 6.031 -24.188 -6.055 1 90.5 100 PRO A CA 1
ATOM 730 C C . PRO A 1 100 ? 7.035 -24.609 -7.129 1 90.5 100 PRO A C 1
ATOM 732 O O . PRO A 1 100 ? 7.797 -23.766 -7.621 1 90.5 100 PRO A O 1
ATOM 735 N N . ASP A 1 101 ? 6.922 -25.875 -7.504 1 86.56 101 ASP A N 1
ATOM 736 C CA . ASP A 1 101 ? 7.848 -26.438 -8.484 1 86.56 101 ASP A CA 1
ATOM 737 C C . ASP A 1 101 ? 7.637 -25.812 -9.859 1 86.56 101 ASP A C 1
ATOM 739 O O . ASP A 1 101 ? 6.52 -25.812 -10.383 1 86.56 101 ASP A O 1
ATOM 743 N N . ARG A 1 102 ? 8.656 -25.406 -10.398 1 84.75 102 ARG A N 1
ATOM 744 C CA . ARG A 1 102 ? 8.617 -24.703 -11.68 1 84.75 102 ARG A CA 1
ATOM 745 C C . ARG A 1 102 ? 8.18 -25.641 -12.805 1 84.75 102 ARG A C 1
ATOM 747 O O . ARG A 1 102 ? 7.562 -25.203 -13.773 1 84.75 102 ARG A O 1
ATOM 754 N N . ALA A 1 103 ? 8.492 -26.812 -12.625 1 80.88 103 ALA A N 1
ATOM 755 C CA . ALA A 1 103 ? 8.148 -27.797 -13.656 1 80.88 103 ALA A CA 1
ATOM 756 C C . ALA A 1 103 ? 6.652 -28.062 -13.688 1 80.88 103 ALA A C 1
ATOM 758 O O . ALA A 1 103 ? 6.078 -28.312 -14.75 1 80.88 103 ALA A O 1
ATOM 759 N N . THR A 1 104 ? 6.023 -27.922 -12.57 1 79.5 104 THR A N 1
ATOM 760 C CA . THR A 1 104 ? 4.602 -28.234 -12.453 1 79.5 104 THR A CA 1
ATOM 761 C C . THR A 1 104 ? 3.768 -26.953 -12.609 1 79.5 104 THR A C 1
ATOM 763 O O . THR A 1 104 ? 2.758 -26.953 -13.312 1 79.5 104 THR A O 1
ATOM 766 N N . TYR A 1 105 ? 3.977 -25.844 -12.078 1 77.88 105 TYR A N 1
ATOM 767 C CA . TYR A 1 105 ? 3.143 -24.641 -11.969 1 77.88 105 TYR A CA 1
ATOM 768 C C . TYR A 1 105 ? 3.5 -23.625 -13.047 1 77.88 105 TYR A C 1
ATOM 770 O O . TYR A 1 105 ? 2.617 -23.031 -13.664 1 77.88 105 TYR A O 1
ATOM 778 N N . GLY A 1 106 ? 4.621 -23.562 -13.586 1 86.38 106 GLY A N 1
ATOM 779 C CA . GLY A 1 106 ? 5.051 -22.5 -14.469 1 86.38 106 GLY A CA 1
ATOM 780 C C . GLY A 1 106 ? 4.77 -21.109 -13.922 1 86.38 106 GLY A C 1
ATOM 781 O O . GLY A 1 106 ? 4.176 -20.984 -12.852 1 86.38 106 GLY A O 1
ATOM 782 N N . PRO A 1 107 ? 5.148 -20.016 -14.68 1 92.75 107 PRO A N 1
ATOM 783 C CA . PRO A 1 107 ? 4.887 -18.656 -14.219 1 92.75 107 PRO A CA 1
ATOM 784 C C . PRO A 1 107 ? 3.41 -18.281 -14.32 1 92.75 107 PRO A C 1
ATOM 786 O O . PRO A 1 107 ? 2.693 -18.797 -15.188 1 92.75 107 PRO A O 1
ATOM 789 N N . LEU A 1 108 ? 2.953 -17.438 -13.469 1 94.88 108 LEU A N 1
ATOM 790 C CA . LEU A 1 108 ? 1.585 -16.938 -13.484 1 94.88 108 LEU A CA 1
ATOM 791 C C . LEU A 1 108 ? 1.362 -16.016 -14.672 1 94.88 108 LEU A C 1
ATOM 793 O O . LEU A 1 108 ? 2.303 -15.375 -15.156 1 94.88 108 LEU A O 1
ATOM 797 N N . PRO A 1 109 ? 0.106 -16.031 -15.188 1 94.88 109 PRO A N 1
ATOM 798 C CA . PRO A 1 109 ? -0.196 -15.047 -16.234 1 94.88 109 PRO A CA 1
ATOM 799 C C . PRO A 1 109 ? 0.066 -13.609 -15.773 1 94.88 109 PRO A C 1
ATOM 801 O O . PRO A 1 109 ? -0.379 -13.203 -14.695 1 94.88 109 PRO A O 1
ATOM 804 N N . ASP A 1 110 ? 0.803 -12.898 -16.547 1 97.19 110 ASP A N 1
ATOM 805 C CA . ASP A 1 110 ? 1.228 -11.539 -16.219 1 97.19 110 ASP A CA 1
ATOM 806 C C . ASP A 1 110 ? 1.212 -10.648 -17.469 1 97.19 110 ASP A C 1
ATOM 808 O O . ASP A 1 110 ? 1.64 -11.07 -18.547 1 97.19 110 ASP A O 1
ATOM 812 N N . PHE A 1 111 ? 0.785 -9.461 -17.219 1 96.38 111 PHE A N 1
ATOM 813 C CA . PHE A 1 111 ? 0.578 -8.531 -18.328 1 96.38 111 PHE A CA 1
ATOM 814 C C . PHE A 1 111 ? 1.884 -8.266 -19.062 1 96.38 111 PHE A C 1
ATOM 816 O O . PHE A 1 111 ? 1.927 -8.328 -20.297 1 96.38 111 PHE A O 1
ATOM 823 N N . VAL A 1 112 ? 2.977 -8.016 -18.406 1 96.12 112 VAL A N 1
ATOM 824 C CA . VAL A 1 112 ? 4.25 -7.664 -19.031 1 96.12 112 VAL A CA 1
ATOM 825 C C . VAL A 1 112 ? 4.996 -8.93 -19.438 1 96.12 112 VAL A C 1
ATOM 827 O O . VAL A 1 112 ? 5.473 -9.047 -20.562 1 96.12 112 VAL A O 1
ATOM 830 N N . LEU A 1 113 ? 5.039 -9.891 -18.594 1 95.75 113 LEU A N 1
ATOM 831 C CA . LEU A 1 113 ? 5.836 -11.094 -18.812 1 95.75 113 LEU A CA 1
ATOM 832 C C . LEU A 1 113 ? 5.289 -11.898 -19.984 1 95.75 113 LEU A C 1
ATOM 834 O O . LEU A 1 113 ? 6.055 -12.523 -20.719 1 95.75 113 LEU A O 1
ATOM 838 N N . ASP A 1 114 ? 4.012 -11.891 -20.172 1 95.31 114 ASP A N 1
ATOM 839 C CA . ASP A 1 114 ? 3.396 -12.656 -21.25 1 95.31 114 ASP A CA 1
ATOM 840 C C . ASP A 1 114 ? 3.629 -11.992 -22.594 1 95.31 114 ASP A C 1
ATOM 842 O O . ASP A 1 114 ? 3.543 -12.641 -23.641 1 95.31 114 ASP A O 1
ATOM 846 N N . ASN A 1 115 ? 3.945 -10.688 -22.594 1 95.69 115 ASN A N 1
ATOM 847 C CA . ASN A 1 115 ? 4.031 -9.953 -23.859 1 95.69 115 ASN A CA 1
ATOM 848 C C . ASN A 1 115 ? 5.48 -9.641 -24.219 1 95.69 115 ASN A C 1
ATOM 850 O O . ASN A 1 115 ? 5.754 -9.133 -25.312 1 95.69 115 ASN A O 1
ATOM 854 N N . ILE A 1 116 ? 6.414 -9.992 -23.328 1 95.06 116 ILE A N 1
ATOM 855 C CA . ILE A 1 116 ? 7.824 -9.719 -23.578 1 95.06 116 ILE A CA 1
ATOM 856 C C . ILE A 1 116 ? 8.656 -10.953 -23.234 1 95.06 116 ILE A C 1
ATOM 858 O O . ILE A 1 116 ? 8.555 -11.484 -22.125 1 95.06 116 ILE A O 1
ATOM 862 N N . PRO A 1 117 ? 9.461 -11.375 -24.25 1 94.94 117 PRO A N 1
ATOM 863 C CA . PRO A 1 117 ? 10.328 -12.516 -23.938 1 94.94 117 PRO A CA 1
ATOM 864 C C . PRO A 1 117 ? 11.367 -12.188 -22.859 1 94.94 117 PRO A C 1
ATOM 866 O O . PRO A 1 117 ? 11.883 -11.07 -22.828 1 94.94 117 PRO A O 1
ATOM 869 N N . ALA A 1 118 ? 11.719 -13.133 -22.078 1 94.88 118 ALA A N 1
ATOM 870 C CA . ALA A 1 118 ? 12.656 -12.945 -20.969 1 94.88 118 ALA A CA 1
ATOM 871 C C . ALA A 1 118 ? 14.078 -12.727 -21.5 1 94.88 118 ALA A C 1
ATOM 873 O O . ALA A 1 118 ? 14.5 -13.375 -22.453 1 94.88 118 ALA A O 1
ATOM 874 N N . VAL A 1 119 ? 14.805 -11.773 -20.891 1 95 119 VAL A N 1
ATOM 875 C CA . VAL A 1 119 ? 16.203 -11.461 -21.188 1 95 119 VAL A CA 1
ATOM 876 C C . VAL A 1 119 ? 17.047 -11.602 -19.922 1 95 119 VAL A C 1
ATOM 878 O O . VAL A 1 119 ? 17.078 -10.695 -19.094 1 95 119 VAL A O 1
ATOM 881 N N . ASP A 1 120 ? 17.859 -12.594 -19.797 1 90.25 120 ASP A N 1
ATOM 882 C CA . ASP A 1 120 ? 18.531 -12.961 -18.562 1 90.25 120 ASP A CA 1
ATOM 883 C C . ASP A 1 120 ? 19.531 -11.883 -18.156 1 90.25 120 ASP A C 1
ATOM 885 O O . ASP A 1 120 ? 19.641 -11.539 -16.969 1 90.25 120 ASP A O 1
ATOM 889 N N . TRP A 1 121 ? 20.312 -11.32 -19.094 1 92.38 121 TRP A N 1
ATOM 890 C CA . TRP A 1 121 ? 21.359 -10.367 -18.75 1 92.38 121 TRP A CA 1
ATOM 891 C C . TRP A 1 121 ? 20.75 -9.07 -18.219 1 92.38 121 TRP A C 1
ATOM 893 O O . TRP A 1 121 ? 21.469 -8.234 -17.656 1 92.38 121 TRP A O 1
ATOM 903 N N . ALA A 1 122 ? 19.484 -8.852 -18.344 1 95.88 122 ALA A N 1
ATOM 904 C CA . ALA A 1 122 ? 18.797 -7.645 -17.891 1 95.88 122 ALA A CA 1
ATOM 905 C C . ALA A 1 122 ? 18.828 -7.547 -16.359 1 95.88 122 ALA A C 1
ATOM 907 O O . ALA A 1 122 ? 18.875 -6.449 -15.812 1 95.88 122 ALA A O 1
ATOM 908 N N . LEU A 1 123 ? 18.797 -8.641 -15.742 1 93.5 123 LEU A N 1
ATOM 909 C CA . LEU A 1 123 ? 18.859 -8.633 -14.289 1 93.5 123 LEU A CA 1
ATOM 910 C C . LEU A 1 123 ? 20.203 -8.094 -13.805 1 93.5 123 LEU A C 1
ATOM 912 O O . LEU A 1 123 ? 20.266 -7.328 -12.836 1 93.5 123 LEU A O 1
ATOM 916 N N . ASP A 1 124 ? 21.281 -8.477 -14.477 1 93.75 124 ASP A N 1
ATOM 917 C CA . ASP A 1 124 ? 22.609 -7.973 -14.133 1 93.75 124 ASP A CA 1
ATOM 918 C C . ASP A 1 124 ? 22.672 -6.457 -14.289 1 93.75 124 ASP A C 1
ATOM 920 O O . ASP A 1 124 ? 23.266 -5.77 -13.453 1 93.75 124 ASP A O 1
ATOM 924 N N . VAL A 1 125 ? 22.125 -5.988 -15.297 1 95.69 125 VAL A N 1
ATOM 925 C CA . VAL A 1 125 ? 22.094 -4.547 -15.531 1 95.69 125 VAL A CA 1
ATOM 926 C C . VAL A 1 125 ? 21.359 -3.846 -14.398 1 95.69 125 VAL A C 1
ATOM 928 O O . VAL A 1 125 ? 21.812 -2.822 -13.883 1 95.69 125 VAL A O 1
ATOM 931 N N . SER A 1 126 ? 20.219 -4.387 -14.031 1 96.06 126 SER A N 1
ATOM 932 C CA . SER A 1 126 ? 19.469 -3.805 -12.93 1 96.06 126 SER A CA 1
ATOM 933 C C . SER A 1 126 ? 20.281 -3.773 -11.641 1 96.06 126 SER A C 1
ATOM 935 O O . SER A 1 126 ? 20.297 -2.768 -10.93 1 96.06 126 SER A O 1
ATOM 937 N N . GLU A 1 127 ? 21.031 -4.789 -11.352 1 95.25 127 GLU A N 1
ATOM 938 C CA . GLU A 1 127 ? 21.797 -4.879 -10.117 1 95.25 127 GLU A CA 1
ATOM 939 C C . GLU A 1 127 ? 23 -3.92 -10.133 1 95.25 127 GLU A C 1
ATOM 941 O O . GLU A 1 127 ? 23.359 -3.352 -9.102 1 95.25 127 GLU A O 1
ATOM 946 N N . ILE A 1 128 ? 23.578 -3.76 -11.289 1 96.5 128 ILE A N 1
ATOM 947 C CA . ILE A 1 128 ? 24.641 -2.777 -11.422 1 96.5 128 ILE A CA 1
ATOM 948 C C . ILE A 1 128 ? 24.094 -1.376 -11.164 1 96.5 128 ILE A C 1
ATOM 950 O O . ILE A 1 128 ? 24.719 -0.575 -10.461 1 96.5 128 ILE A O 1
ATOM 954 N N . LEU A 1 129 ? 22.938 -1.136 -11.711 1 97.31 129 LEU A N 1
ATOM 955 C CA . LEU A 1 129 ? 22.312 0.167 -11.5 1 97.31 129 LEU A CA 1
ATOM 956 C C . LEU A 1 129 ? 21.953 0.367 -10.031 1 97.31 129 LEU A C 1
ATOM 958 O O . LEU A 1 129 ? 22.062 1.478 -9.508 1 97.31 129 LEU A O 1
ATOM 962 N N . ILE A 1 130 ? 21.516 -0.663 -9.383 1 96.81 130 ILE A N 1
ATOM 963 C CA . ILE A 1 130 ? 21.234 -0.604 -7.953 1 96.81 130 ILE A CA 1
ATOM 964 C C . ILE A 1 130 ? 22.5 -0.222 -7.195 1 96.81 130 ILE A C 1
ATOM 966 O O . ILE A 1 130 ? 22.469 0.662 -6.336 1 96.81 130 ILE A O 1
ATOM 970 N N . MET A 1 131 ? 23.625 -0.849 -7.535 1 96.12 131 MET A N 1
ATOM 971 C CA . MET A 1 131 ? 24.875 -0.552 -6.863 1 96.12 131 MET A CA 1
ATOM 972 C C . MET A 1 131 ? 25.281 0.902 -7.078 1 96.12 131 MET A C 1
ATOM 974 O O . MET A 1 131 ? 25.719 1.574 -6.145 1 96.12 131 MET A O 1
ATOM 978 N N . ILE A 1 132 ? 25.078 1.346 -8.242 1 97.25 132 ILE A N 1
ATOM 979 C CA . ILE A 1 132 ? 25.438 2.723 -8.57 1 97.25 132 ILE A CA 1
ATOM 980 C C . ILE A 1 132 ? 24.562 3.686 -7.773 1 97.25 132 ILE A C 1
ATOM 982 O O . ILE A 1 132 ? 25.062 4.629 -7.16 1 97.25 132 ILE A O 1
ATOM 986 N N . VAL A 1 133 ? 23.281 3.41 -7.758 1 97.44 133 VAL A N 1
ATOM 987 C CA . VAL A 1 133 ? 22.328 4.297 -7.09 1 97.44 133 VAL A CA 1
ATOM 988 C C . VAL A 1 133 ? 22.562 4.27 -5.582 1 97.44 133 VAL A C 1
ATOM 990 O O . VAL A 1 133 ? 22.594 5.32 -4.934 1 97.44 133 VAL A O 1
ATOM 993 N N . VAL A 1 134 ? 22.781 3.094 -5.027 1 96.62 134 VAL A N 1
ATOM 994 C CA . VAL A 1 134 ? 23 2.961 -3.59 1 96.62 134 VAL A CA 1
ATOM 995 C C . VAL A 1 134 ? 24.297 3.662 -3.188 1 96.62 134 VAL A C 1
ATOM 997 O O . VAL A 1 134 ? 24.328 4.402 -2.203 1 96.62 134 VAL A O 1
ATOM 1000 N N . ASN A 1 135 ? 25.344 3.48 -3.951 1 96.88 135 ASN A N 1
ATOM 1001 C CA . ASN A 1 135 ? 26.609 4.137 -3.648 1 96.88 135 ASN A CA 1
ATOM 1002 C C . ASN A 1 135 ? 26.5 5.652 -3.775 1 96.88 135 ASN A C 1
ATOM 1004 O O . ASN A 1 135 ? 27.109 6.391 -3.008 1 96.88 135 ASN A O 1
ATOM 1008 N N . SER A 1 136 ? 25.781 6.059 -4.734 1 97.12 136 SER A N 1
ATOM 1009 C CA . SER A 1 136 ? 25.531 7.488 -4.879 1 97.12 136 SER A CA 1
ATOM 1010 C C . SER A 1 136 ? 24.797 8.055 -3.666 1 97.12 136 SER A C 1
ATOM 1012 O O . SER A 1 136 ? 25.109 9.148 -3.199 1 97.12 136 SER A O 1
ATOM 1014 N N . CYS A 1 137 ? 23.828 7.332 -3.182 1 97.31 137 CYS A N 1
ATOM 1015 C CA . CYS A 1 137 ? 23.109 7.754 -1.988 1 97.31 137 CYS A CA 1
ATOM 1016 C C . CYS A 1 137 ? 24.031 7.809 -0.777 1 97.31 137 CYS A C 1
ATOM 1018 O O . CYS A 1 137 ? 23.984 8.758 0.004 1 97.31 137 CYS A O 1
ATOM 1020 N N . VAL A 1 138 ? 24.891 6.801 -0.658 1 96.94 138 VAL A N 1
ATOM 1021 C CA . VAL A 1 138 ? 25.828 6.762 0.462 1 96.94 138 VAL A CA 1
ATOM 1022 C C . VAL A 1 138 ? 26.75 7.977 0.402 1 96.94 138 VAL A C 1
ATOM 1024 O O . VAL A 1 138 ? 27 8.625 1.42 1 96.94 138 VAL A O 1
ATOM 1027 N N . LEU A 1 139 ? 27.219 8.305 -0.734 1 95.88 139 LEU A N 1
ATOM 1028 C CA . LEU A 1 139 ? 28.094 9.461 -0.923 1 95.88 139 LEU A CA 1
ATOM 1029 C C . LEU A 1 139 ? 27.344 10.75 -0.59 1 95.88 139 LEU A C 1
ATOM 1031 O O . LEU A 1 139 ? 27.875 11.602 0.132 1 95.88 139 LEU A O 1
ATOM 1035 N N . LEU A 1 140 ? 26.156 10.867 -1.059 1 96.06 140 LEU A N 1
ATOM 1036 C CA . LEU A 1 140 ? 25.344 12.055 -0.819 1 96.06 140 LEU A CA 1
ATOM 1037 C C . LEU A 1 140 ? 25.094 12.25 0.672 1 96.06 140 LEU A C 1
ATOM 1039 O O . LEU A 1 140 ? 25.266 13.352 1.195 1 96.06 140 LEU A O 1
ATOM 1043 N N . ILE A 1 141 ? 24.734 11.219 1.333 1 96.44 141 ILE A N 1
ATOM 1044 C CA . ILE A 1 141 ? 24.406 11.297 2.75 1 96.44 141 ILE A CA 1
ATOM 1045 C C . ILE A 1 141 ? 25.656 11.602 3.566 1 96.44 141 ILE A C 1
ATOM 1047 O O . ILE A 1 141 ? 25.609 12.391 4.512 1 96.44 141 ILE A O 1
ATOM 1051 N N . THR A 1 142 ? 26.812 10.984 3.197 1 95.38 142 THR A N 1
ATOM 1052 C CA . THR A 1 142 ? 28.062 11.188 3.918 1 95.38 142 THR A CA 1
ATOM 1053 C C . THR A 1 142 ? 28.5 12.648 3.85 1 95.38 142 THR A C 1
ATOM 1055 O O . THR A 1 142 ? 29.031 13.188 4.824 1 95.38 142 THR A O 1
ATOM 1058 N N . PHE A 1 143 ? 28.172 13.375 2.789 1 94.44 143 PHE A N 1
ATOM 1059 C CA . PHE A 1 143 ? 28.625 14.75 2.605 1 94.44 143 PHE A CA 1
ATOM 1060 C C . PHE A 1 143 ? 27.547 15.734 3.025 1 94.44 143 PHE A C 1
ATOM 1062 O O . PHE A 1 143 ? 27.75 16.953 2.992 1 94.44 143 PHE A O 1
ATOM 1069 N N . HIS A 1 144 ? 26.422 15.273 3.443 1 93.94 144 HIS A N 1
ATOM 1070 C CA . HIS A 1 144 ? 25.375 16.156 3.938 1 93.94 144 HIS A CA 1
ATOM 1071 C C . HIS A 1 144 ? 25.703 16.688 5.332 1 93.94 144 HIS A C 1
ATOM 1073 O O . HIS A 1 144 ? 26.188 15.93 6.184 1 93.94 144 HIS A O 1
ATOM 1079 N N . LYS A 1 145 ? 25.531 17.953 5.605 1 92.75 145 LYS A N 1
ATOM 1080 C CA . LYS A 1 145 ? 25.844 18.578 6.887 1 92.75 145 LYS A CA 1
ATOM 1081 C C . LYS A 1 145 ? 25.125 17.875 8.031 1 92.75 145 LYS A C 1
ATOM 1083 O O . LYS A 1 145 ? 25.703 17.688 9.109 1 92.75 145 LYS A O 1
ATOM 1088 N N . HIS A 1 146 ? 23.891 17.562 7.781 1 94.38 146 HIS A N 1
ATOM 1089 C CA . HIS A 1 146 ? 23.062 16.891 8.781 1 94.38 146 HIS A CA 1
ATOM 1090 C C . HIS A 1 146 ? 22.922 15.398 8.453 1 94.38 146 HIS A C 1
ATOM 1092 O O . HIS A 1 146 ? 21.812 14.859 8.469 1 94.38 146 HIS A O 1
ATOM 1098 N N . ARG A 1 147 ? 24.031 14.75 8.25 1 95.38 147 ARG A N 1
ATOM 1099 C CA . ARG A 1 147 ? 24.094 13.375 7.762 1 95.38 147 ARG A CA 1
ATOM 1100 C C . ARG A 1 147 ? 23.453 12.414 8.758 1 95.38 147 ARG A C 1
ATOM 1102 O O . ARG A 1 147 ? 22.797 11.445 8.359 1 95.38 147 ARG A O 1
ATOM 1109 N N . PHE A 1 148 ? 23.5 12.617 10.016 1 95.69 148 PHE A N 1
ATOM 1110 C CA . PHE A 1 148 ? 22.984 11.68 11.008 1 95.69 148 PHE A CA 1
ATOM 1111 C C . PHE A 1 148 ? 21.453 11.695 11.008 1 95.69 148 PHE A C 1
ATOM 1113 O O . PHE A 1 148 ? 20.812 10.656 11.211 1 95.69 148 PHE A O 1
ATOM 1120 N N . ILE A 1 149 ? 20.844 12.852 10.812 1 96.19 149 ILE A N 1
ATOM 1121 C CA . ILE A 1 149 ? 19.391 12.938 10.711 1 96.19 149 ILE A CA 1
ATOM 1122 C C . ILE A 1 149 ? 18.906 12.242 9.438 1 96.19 149 ILE A C 1
ATOM 1124 O O . ILE A 1 149 ? 17.953 11.477 9.469 1 96.19 149 ILE A O 1
ATOM 1128 N N . VAL A 1 150 ? 19.625 12.492 8.352 1 96.75 150 VAL A N 1
ATOM 1129 C CA . VAL A 1 150 ? 19.266 11.883 7.074 1 96.75 150 VAL A CA 1
ATOM 1130 C C . VAL A 1 150 ? 19.406 10.359 7.172 1 96.75 150 VAL A C 1
ATOM 1132 O O . VAL A 1 150 ? 18.531 9.625 6.719 1 96.75 150 VAL A O 1
ATOM 1135 N N . MET A 1 151 ? 20.484 9.922 7.805 1 97.44 151 MET A N 1
ATOM 1136 C CA . MET A 1 151 ? 20.688 8.492 7.98 1 97.44 151 MET A CA 1
ATOM 1137 C C . MET A 1 151 ? 19.547 7.875 8.789 1 97.44 151 MET A C 1
ATOM 1139 O O . MET A 1 151 ? 19.016 6.82 8.43 1 97.44 151 MET A O 1
ATOM 1143 N N . ARG A 1 152 ? 19.172 8.5 9.82 1 96.81 152 ARG A N 1
ATOM 1144 C CA . ARG A 1 152 ? 18.094 8 10.664 1 96.81 152 ARG A CA 1
ATOM 1145 C C . ARG A 1 152 ? 16.797 7.859 9.883 1 96.81 152 ARG A C 1
ATOM 1147 O O . ARG A 1 152 ? 16.094 6.859 10.008 1 96.81 152 ARG A O 1
ATOM 1154 N N . ARG A 1 153 ? 16.516 8.852 9.094 1 97.5 153 ARG A N 1
ATOM 1155 C CA . ARG A 1 153 ? 15.305 8.82 8.273 1 97.5 153 ARG A CA 1
ATOM 1156 C C . ARG A 1 153 ? 15.344 7.672 7.273 1 97.5 153 ARG A C 1
ATOM 1158 O O . ARG A 1 153 ? 14.383 6.906 7.156 1 97.5 153 ARG A O 1
ATOM 1165 N N . VAL A 1 154 ? 16.453 7.559 6.602 1 98.25 154 VAL A N 1
ATOM 1166 C CA . VAL A 1 154 ? 16.609 6.547 5.559 1 98.25 154 VAL A CA 1
ATOM 1167 C C . VAL A 1 154 ? 16.594 5.156 6.188 1 98.25 154 VAL A C 1
ATOM 1169 O O . VAL A 1 154 ? 15.961 4.238 5.668 1 98.25 154 VAL A O 1
ATOM 1172 N N . PHE A 1 155 ? 17.25 4.988 7.328 1 98.38 155 PHE A N 1
ATOM 1173 C CA . PHE A 1 155 ? 17.312 3.697 8.008 1 98.38 155 PHE A CA 1
ATOM 1174 C C . PHE A 1 155 ? 15.922 3.271 8.477 1 98.38 155 PHE A C 1
ATOM 1176 O O . PHE A 1 155 ? 15.547 2.104 8.336 1 98.38 155 PHE A O 1
ATOM 1183 N N . LEU A 1 156 ? 15.172 4.168 8.992 1 98.25 156 LEU A N 1
ATOM 1184 C CA . LEU A 1 156 ? 13.836 3.816 9.438 1 98.25 156 LEU A CA 1
ATOM 1185 C C . LEU A 1 156 ? 12.945 3.439 8.258 1 98.25 156 LEU A C 1
ATOM 1187 O O . LEU A 1 156 ? 12.211 2.447 8.32 1 98.25 156 LEU A O 1
ATOM 1191 N N . LEU A 1 157 ? 13.008 4.219 7.242 1 98.56 157 LEU A N 1
ATOM 1192 C CA . LEU A 1 157 ? 12.195 3.938 6.062 1 98.56 157 LEU A CA 1
ATOM 1193 C C . LEU A 1 157 ? 12.539 2.568 5.48 1 98.56 157 LEU A C 1
ATOM 1195 O O . LEU A 1 157 ? 11.641 1.768 5.203 1 98.56 157 LEU A O 1
ATOM 1199 N N . MET A 1 158 ? 13.812 2.309 5.316 1 98.5 158 MET A N 1
ATOM 1200 C CA . MET A 1 158 ? 14.242 1.013 4.797 1 98.5 158 MET A CA 1
ATOM 1201 C C . MET A 1 158 ? 13.836 -0.112 5.742 1 98.5 158 MET A C 1
ATOM 1203 O O . MET A 1 158 ? 13.445 -1.192 5.301 1 98.5 158 MET A O 1
ATOM 1207 N N . SER A 1 159 ? 13.969 0.179 7.004 1 98.44 159 SER A N 1
ATOM 1208 C CA . SER A 1 159 ? 13.578 -0.802 8.008 1 98.44 159 SER A CA 1
ATOM 1209 C C . SER A 1 159 ? 12.102 -1.163 7.883 1 98.44 159 SER A C 1
ATOM 1211 O O . SER A 1 159 ? 11.742 -2.344 7.875 1 98.44 159 SER A O 1
ATOM 1213 N N . LEU A 1 160 ? 11.266 -0.197 7.773 1 98.5 160 LEU A N 1
ATOM 1214 C CA . LEU A 1 160 ? 9.828 -0.422 7.656 1 98.5 160 LEU A CA 1
ATOM 1215 C C . LEU A 1 160 ? 9.492 -1.173 6.371 1 98.5 160 LEU A C 1
ATOM 1217 O O . LEU A 1 160 ? 8.688 -2.105 6.383 1 98.5 160 LEU A O 1
ATOM 1221 N N . LEU A 1 161 ? 10.086 -0.777 5.312 1 98.56 161 LEU A N 1
ATOM 1222 C CA . LEU A 1 161 ? 9.828 -1.395 4.02 1 98.56 161 LEU A CA 1
ATOM 1223 C C . LEU A 1 161 ? 10.234 -2.865 4.027 1 98.56 161 LEU A C 1
ATOM 1225 O O . LEU A 1 161 ? 9.492 -3.721 3.539 1 98.56 161 LEU A O 1
ATOM 1229 N N . TYR A 1 162 ? 11.328 -3.186 4.629 1 98 162 TYR A N 1
ATOM 1230 C CA . TYR A 1 162 ? 11.797 -4.566 4.613 1 98 162 TYR A CA 1
ATOM 1231 C C . TYR A 1 162 ? 11.086 -5.398 5.672 1 98 162 TYR A C 1
ATOM 1233 O O . TYR A 1 162 ? 10.953 -6.617 5.523 1 98 162 TYR A O 1
ATOM 1241 N N . PHE A 1 163 ? 10.656 -4.766 6.738 1 98.31 163 PHE A N 1
ATOM 1242 C CA . PHE A 1 163 ? 9.805 -5.48 7.684 1 98.31 163 PHE A CA 1
ATOM 1243 C C . PHE A 1 163 ? 8.516 -5.945 7.008 1 98.31 163 PHE A C 1
ATOM 1245 O O . PHE A 1 163 ? 8.141 -7.113 7.109 1 98.31 163 PHE A O 1
ATOM 1252 N N . MET A 1 164 ? 7.902 -5.016 6.305 1 98.12 164 MET A N 1
ATOM 1253 C CA . MET A 1 164 ? 6.668 -5.359 5.598 1 98.12 164 MET A CA 1
ATOM 1254 C C . MET A 1 164 ? 6.938 -6.387 4.504 1 98.12 164 MET A C 1
ATOM 1256 O O . MET A 1 164 ? 6.137 -7.301 4.297 1 98.12 164 MET A O 1
ATOM 1260 N N . ARG A 1 165 ? 7.992 -6.242 3.84 1 97.69 165 ARG A N 1
ATOM 1261 C CA . ARG A 1 165 ? 8.367 -7.188 2.795 1 97.69 165 ARG A CA 1
ATOM 1262 C C . ARG A 1 165 ? 8.547 -8.594 3.365 1 97.69 165 ARG A C 1
ATOM 1264 O O . ARG A 1 165 ? 8.141 -9.578 2.746 1 97.69 165 ARG A O 1
ATOM 1271 N N . SER A 1 166 ? 9.234 -8.695 4.535 1 97.56 166 SER A N 1
ATOM 1272 C CA . SER A 1 166 ? 9.453 -9.992 5.168 1 97.56 166 SER A CA 1
ATOM 1273 C C . SER A 1 166 ? 8.125 -10.688 5.461 1 97.56 166 SER A C 1
ATOM 1275 O O . SER A 1 166 ? 8.016 -11.906 5.305 1 97.56 166 SER A O 1
ATOM 1277 N N . ILE A 1 167 ? 7.137 -9.93 5.758 1 97.69 167 ILE A N 1
ATOM 1278 C CA . ILE A 1 167 ? 5.824 -10.484 6.074 1 97.69 167 ILE A CA 1
ATOM 1279 C C . ILE A 1 167 ? 5.117 -10.906 4.789 1 97.69 167 ILE A C 1
ATOM 1281 O O . ILE A 1 167 ? 4.605 -12.023 4.691 1 97.69 167 ILE A O 1
ATOM 1285 N N . THR A 1 168 ? 5.121 -10.078 3.826 1 97.56 168 THR A N 1
ATOM 1286 C CA . THR A 1 168 ? 4.371 -10.336 2.604 1 97.56 168 THR A CA 1
ATOM 1287 C C . THR A 1 168 ? 4.961 -11.516 1.845 1 97.56 168 THR A C 1
ATOM 1289 O O . THR A 1 168 ? 4.23 -12.289 1.219 1 97.56 168 THR A O 1
ATOM 1292 N N . MET A 1 169 ? 6.25 -11.625 1.904 1 96.62 169 MET A N 1
ATOM 1293 C CA . MET A 1 169 ? 6.895 -12.75 1.233 1 96.62 169 MET A CA 1
ATOM 1294 C C . MET A 1 169 ? 6.527 -14.062 1.911 1 96.62 169 MET A C 1
ATOM 1296 O O . MET A 1 169 ? 6.395 -15.094 1.247 1 96.62 169 MET A O 1
ATOM 1300 N N . TYR A 1 170 ? 6.297 -13.992 3.168 1 96.62 170 TYR A N 1
ATOM 1301 C CA . TYR A 1 170 ? 6.137 -15.188 3.984 1 96.62 170 TYR A CA 1
ATOM 1302 C C . TYR A 1 170 ? 4.699 -15.688 3.947 1 96.62 170 TYR A C 1
ATOM 1304 O O . TYR A 1 170 ? 4.457 -16.906 3.955 1 96.62 170 TYR A O 1
ATOM 1312 N N . VAL A 1 171 ? 3.744 -14.82 3.85 1 97.38 171 VAL A N 1
ATOM 1313 C CA . VAL A 1 171 ? 2.355 -15.195 4.098 1 97.38 171 VAL A CA 1
ATOM 1314 C C . VAL A 1 171 ? 1.798 -15.945 2.891 1 97.38 171 VAL A C 1
ATOM 1316 O O . VAL A 1 171 ? 0.983 -16.859 3.039 1 97.38 171 VAL A O 1
ATOM 1319 N N . THR A 1 172 ? 2.115 -15.562 1.71 1 97.38 172 THR A N 1
ATOM 1320 C CA . THR A 1 172 ? 1.727 -16.25 0.48 1 97.38 172 THR A CA 1
ATOM 1321 C C . THR A 1 172 ? 2.914 -16.359 -0.47 1 97.38 172 THR A C 1
ATOM 1323 O O . THR A 1 172 ? 3.494 -15.352 -0.877 1 97.38 172 THR A O 1
ATOM 1326 N N . VAL A 1 173 ? 3.268 -17.578 -0.827 1 96.31 173 VAL A N 1
ATOM 1327 C CA . VAL A 1 173 ? 4.457 -17.828 -1.636 1 96.31 173 VAL A CA 1
ATOM 1328 C C . VAL A 1 173 ? 4.059 -17.984 -3.102 1 96.31 173 VAL A C 1
ATOM 1330 O O . VAL A 1 173 ? 3.301 -18.875 -3.457 1 96.31 173 VAL A O 1
ATOM 1333 N N . MET A 1 174 ? 4.57 -17.156 -3.965 1 94.88 174 MET A N 1
ATOM 1334 C CA . MET A 1 174 ? 4.281 -17.172 -5.395 1 94.88 174 MET A CA 1
ATOM 1335 C C . MET A 1 174 ? 5.281 -18.047 -6.145 1 94.88 174 MET A C 1
ATOM 1337 O O . MET A 1 174 ? 6.41 -18.234 -5.695 1 94.88 174 MET A O 1
ATOM 1341 N N . PRO A 1 175 ? 4.828 -18.578 -7.289 1 94.44 175 PRO A N 1
ATOM 1342 C CA . PRO A 1 175 ? 5.777 -19.344 -8.102 1 94.44 175 PRO A CA 1
ATOM 1343 C C . PRO A 1 175 ? 6.812 -18.453 -8.789 1 94.44 175 PRO A C 1
ATOM 1345 O O . PRO A 1 175 ? 6.652 -17.234 -8.828 1 94.44 175 PRO A O 1
ATOM 1348 N N . MET A 1 176 ? 7.793 -19.078 -9.297 1 93.88 176 MET A N 1
ATOM 1349 C CA . MET A 1 176 ? 8.875 -18.344 -9.961 1 93.88 176 MET A CA 1
ATOM 1350 C C . MET A 1 176 ? 8.367 -17.656 -11.227 1 93.88 176 MET A C 1
ATOM 1352 O O . MET A 1 176 ? 7.598 -18.25 -11.984 1 93.88 176 MET A O 1
ATOM 1356 N N . SER A 1 177 ? 8.758 -16.469 -11.352 1 93.88 177 SER A N 1
ATOM 1357 C CA . SER A 1 177 ? 8.406 -15.711 -12.547 1 93.88 177 SER A CA 1
ATOM 1358 C C . SER A 1 177 ? 9.359 -16.016 -13.695 1 93.88 177 SER A C 1
ATOM 1360 O O . SER A 1 177 ? 9.016 -15.828 -14.867 1 93.88 177 SER A O 1
ATOM 1362 N N . ASN A 1 178 ? 10.492 -16.406 -13.344 1 91.81 178 ASN A N 1
ATOM 1363 C CA . ASN A 1 178 ? 11.516 -16.766 -14.328 1 91.81 178 ASN A CA 1
ATOM 1364 C C . ASN A 1 178 ? 11.633 -18.281 -14.484 1 91.81 178 ASN A C 1
ATOM 1366 O O . ASN A 1 178 ? 11.594 -19.016 -13.5 1 91.81 178 ASN A O 1
ATOM 1370 N N . THR A 1 179 ? 11.898 -18.688 -15.711 1 89.5 179 THR A N 1
ATOM 1371 C CA . THR A 1 179 ? 11.961 -20.125 -15.977 1 89.5 179 THR A CA 1
ATOM 1372 C C . THR A 1 179 ? 13.414 -20.594 -16.016 1 89.5 179 THR A C 1
ATOM 1374 O O . THR A 1 179 ? 13.68 -21.797 -15.969 1 89.5 179 THR A O 1
ATOM 1377 N N . THR A 1 180 ? 14.32 -19.703 -16.016 1 86.62 180 THR A N 1
ATOM 1378 C CA . THR A 1 180 ? 15.703 -20.125 -16.25 1 86.62 180 THR A CA 1
ATOM 1379 C C . THR A 1 180 ? 16.578 -19.797 -15.031 1 86.62 180 THR A C 1
ATOM 1381 O O . THR A 1 180 ? 17.688 -20.297 -14.914 1 86.62 180 THR A O 1
ATOM 1384 N N . TYR A 1 181 ? 16.109 -19.016 -14.141 1 85.94 181 TYR A N 1
ATOM 1385 C CA . TYR A 1 181 ? 16.906 -18.609 -12.992 1 85.94 181 TYR A CA 1
ATOM 1386 C C . TYR A 1 181 ? 17.297 -19.812 -12.141 1 85.94 181 TYR A C 1
ATOM 1388 O O . TYR A 1 181 ? 16.469 -20.672 -11.852 1 85.94 181 TYR A O 1
ATOM 1396 N N . TYR A 1 182 ? 18.547 -19.844 -11.719 1 84.06 182 TYR A N 1
ATOM 1397 C CA . TYR A 1 182 ? 19.031 -20.953 -10.898 1 84.06 182 TYR A CA 1
ATOM 1398 C C . TYR A 1 182 ? 18.562 -20.797 -9.453 1 84.06 182 TYR A C 1
ATOM 1400 O O . TYR A 1 182 ? 18.703 -19.734 -8.859 1 84.06 182 TYR A O 1
ATOM 1408 N N . CYS A 1 183 ? 18.031 -21.891 -8.922 1 85.25 183 CYS A N 1
ATOM 1409 C CA . CYS A 1 183 ? 17.609 -21.938 -7.523 1 85.25 183 CYS A CA 1
ATOM 1410 C C . CYS A 1 183 ? 18.344 -23.062 -6.785 1 85.25 183 CYS A C 1
ATOM 1412 O O . CYS A 1 183 ? 18.422 -24.188 -7.277 1 85.25 183 CYS A O 1
ATOM 1414 N N . SER A 1 184 ? 18.828 -22.734 -5.652 1 86.88 184 SER A N 1
ATOM 1415 C CA . SER A 1 184 ? 19.484 -23.734 -4.828 1 86.88 184 SER A CA 1
ATOM 1416 C C . SER A 1 184 ? 18.531 -24.875 -4.465 1 86.88 184 SER A C 1
ATOM 1418 O O . SER A 1 184 ? 17.312 -24.688 -4.445 1 86.88 184 SER A O 1
ATOM 1420 N N . PRO A 1 185 ? 19.141 -26.031 -4.262 1 86.88 185 PRO A N 1
ATOM 1421 C CA . PRO A 1 185 ? 18.281 -27.156 -3.904 1 86.88 185 PRO A CA 1
ATOM 1422 C C . PRO A 1 185 ? 17.484 -26.922 -2.623 1 86.88 185 PRO A C 1
ATOM 1424 O O . PRO A 1 185 ? 18 -26.281 -1.69 1 86.88 185 PRO A O 1
ATOM 1427 N N . LYS A 1 186 ? 16.297 -27.438 -2.635 1 87.75 186 LYS A N 1
ATOM 1428 C CA . LYS A 1 186 ? 15.398 -27.281 -1.489 1 87.75 186 LYS A CA 1
ATOM 1429 C C . LYS A 1 186 ? 15.742 -28.281 -0.385 1 87.75 186 LYS A C 1
ATOM 1431 O O . LYS A 1 186 ? 16.359 -29.312 -0.643 1 87.75 186 LYS A O 1
ATOM 1436 N N . ALA A 1 187 ? 15.5 -27.844 0.825 1 84.44 187 ALA A N 1
ATOM 1437 C CA . ALA A 1 187 ? 15.602 -28.703 2.002 1 84.44 187 ALA A CA 1
ATOM 1438 C C . ALA A 1 187 ? 14.32 -28.656 2.828 1 84.44 187 ALA A C 1
ATOM 1440 O O . ALA A 1 187 ? 14.219 -27.891 3.785 1 84.44 187 ALA A O 1
ATOM 1441 N N . PRO A 1 188 ? 13.312 -29.375 2.471 1 76.38 188 PRO A N 1
ATOM 1442 C CA . PRO A 1 188 ? 11.977 -29.297 3.08 1 76.38 188 PRO A CA 1
ATOM 1443 C C . PRO A 1 188 ? 12.008 -29.484 4.594 1 76.38 188 PRO A C 1
ATOM 1445 O O . PRO A 1 188 ? 11.164 -28.922 5.305 1 76.38 188 PRO A O 1
ATOM 1448 N N . ASN A 1 189 ? 12.906 -30.188 5.137 1 80.94 189 ASN A N 1
ATOM 1449 C CA . ASN A 1 189 ? 12.992 -30.359 6.586 1 80.94 189 ASN A CA 1
ATOM 1450 C C . ASN A 1 189 ? 14.203 -29.625 7.164 1 80.94 189 ASN A C 1
ATOM 1452 O O . ASN A 1 189 ? 14.945 -30.188 7.965 1 80.94 189 ASN A O 1
ATOM 1456 N N . ALA A 1 190 ? 14.164 -28.422 6.672 1 78.94 190 ALA A N 1
ATOM 1457 C CA . ALA A 1 190 ? 15.344 -27.672 7.105 1 78.94 190 ALA A CA 1
ATOM 1458 C C . ALA A 1 190 ? 15.234 -27.281 8.578 1 78.94 190 ALA A C 1
ATOM 1460 O O . ALA A 1 190 ? 14.18 -26.844 9.031 1 78.94 190 ALA A O 1
ATOM 1461 N N . THR A 1 191 ? 16.312 -27.516 9.297 1 86.88 191 THR A N 1
ATOM 1462 C CA . THR A 1 191 ? 16.406 -27.109 10.688 1 86.88 191 THR A CA 1
ATOM 1463 C C . THR A 1 191 ? 16.672 -25.609 10.797 1 86.88 191 THR A C 1
ATOM 1465 O O . THR A 1 191 ? 16.953 -24.953 9.797 1 86.88 191 THR A O 1
ATOM 1468 N N . ALA A 1 192 ? 16.516 -25.078 11.969 1 90.44 192 ALA A N 1
ATOM 1469 C CA . ALA A 1 192 ? 16.75 -23.656 12.227 1 90.44 192 ALA A CA 1
ATOM 1470 C C . ALA A 1 192 ? 18.188 -23.266 11.875 1 90.44 192 ALA A C 1
ATOM 1472 O O . ALA A 1 192 ? 18.422 -22.156 11.383 1 90.44 192 ALA A O 1
ATOM 1473 N N . VAL A 1 193 ? 19.047 -24.156 12.047 1 90.5 193 VAL A N 1
ATOM 1474 C CA . VAL A 1 193 ? 20.453 -23.891 11.789 1 90.5 193 VAL A CA 1
ATOM 1475 C C . VAL A 1 193 ? 20.688 -23.734 10.281 1 90.5 193 VAL A C 1
ATOM 1477 O O . VAL A 1 193 ? 21.422 -22.844 9.852 1 90.5 193 VAL A O 1
ATOM 1480 N N . ILE A 1 194 ? 20.078 -24.562 9.523 1 90.06 194 ILE A N 1
ATOM 1481 C CA . ILE A 1 194 ? 20.219 -24.5 8.078 1 90.06 194 ILE A CA 1
ATOM 1482 C C . ILE A 1 194 ? 19.625 -23.188 7.562 1 90.06 194 ILE A C 1
ATOM 1484 O O . ILE A 1 194 ? 20.219 -22.516 6.715 1 90.06 194 ILE A O 1
ATOM 1488 N N . ILE A 1 195 ? 18.547 -22.859 8.117 1 91.62 195 ILE A N 1
ATOM 1489 C CA . ILE A 1 195 ? 17.859 -21.641 7.711 1 91.62 195 ILE A CA 1
ATOM 1490 C C . ILE A 1 195 ? 18.75 -20.438 8.039 1 91.62 195 ILE A C 1
ATOM 1492 O O . ILE A 1 195 ? 18.891 -19.516 7.223 1 91.62 195 ILE A O 1
ATOM 1496 N N . LEU A 1 196 ? 19.328 -20.469 9.195 1 92.38 196 LEU A N 1
ATOM 1497 C CA . LEU A 1 196 ? 20.188 -19.359 9.617 1 92.38 196 LEU A CA 1
ATOM 1498 C C . LEU A 1 196 ? 21.422 -19.281 8.75 1 92.38 196 LEU A C 1
ATOM 1500 O O . LEU A 1 196 ? 21.875 -18.188 8.406 1 92.38 196 LEU A O 1
ATOM 1504 N N . LYS A 1 197 ? 21.984 -20.359 8.367 1 90.19 197 LYS A N 1
ATOM 1505 C CA . LYS A 1 197 ? 23.141 -20.375 7.477 1 90.19 197 LYS A CA 1
ATOM 1506 C C . LYS A 1 197 ? 22.797 -19.781 6.113 1 90.19 197 LYS A C 1
ATOM 1508 O O . LYS A 1 197 ? 23.562 -18.984 5.57 1 90.19 197 LYS A O 1
ATOM 1513 N N . ARG A 1 198 ? 21.703 -20.141 5.629 1 89.62 198 ARG A N 1
ATOM 1514 C CA . ARG A 1 198 ? 21.219 -19.594 4.363 1 89.62 198 ARG A CA 1
ATOM 1515 C C . ARG A 1 198 ? 21.031 -18.094 4.457 1 89.62 198 ARG A C 1
ATOM 1517 O O . ARG A 1 198 ? 21.438 -17.344 3.557 1 89.62 198 ARG A O 1
ATOM 1524 N N . ALA A 1 199 ? 20.469 -17.75 5.574 1 91.5 199 ALA A N 1
ATOM 1525 C CA . ALA A 1 199 ? 20.172 -16.328 5.785 1 91.5 199 ALA A CA 1
ATOM 1526 C C . ALA A 1 199 ? 21.469 -15.516 5.848 1 91.5 199 ALA A C 1
ATOM 1528 O O . ALA A 1 199 ? 21.547 -14.43 5.281 1 91.5 199 ALA A O 1
ATOM 1529 N N . PHE A 1 200 ? 22.438 -16.078 6.449 1 90.25 200 PHE A N 1
ATOM 1530 C CA . PHE A 1 200 ? 23.719 -15.383 6.559 1 90.25 200 PHE A CA 1
ATOM 1531 C C . PHE A 1 200 ? 24.406 -15.289 5.199 1 90.25 200 PHE A C 1
ATOM 1533 O O . PHE A 1 200 ? 25.031 -14.281 4.887 1 90.25 200 PHE A O 1
ATOM 1540 N N . GLN A 1 201 ? 24.297 -16.25 4.418 1 87.12 201 GLN A N 1
ATOM 1541 C CA . GLN A 1 201 ? 24.844 -16.234 3.064 1 87.12 201 GLN A CA 1
ATOM 1542 C C . GLN A 1 201 ? 24.188 -15.125 2.23 1 87.12 201 GLN A C 1
ATOM 1544 O O . GLN A 1 201 ? 24.891 -14.359 1.564 1 87.12 201 GLN A O 1
ATOM 1549 N N . LEU A 1 202 ? 22.953 -15.094 2.359 1 86.25 202 LEU A N 1
ATOM 1550 C CA . LEU A 1 202 ? 22.219 -14.078 1.62 1 86.25 202 LEU A CA 1
ATOM 1551 C C . LEU A 1 202 ? 22.578 -12.68 2.105 1 86.25 202 LEU A C 1
ATOM 1553 O O . LEU A 1 202 ? 22.781 -11.766 1.297 1 86.25 202 LEU A O 1
ATOM 1557 N N . PHE A 1 203 ? 22.656 -12.586 3.35 1 86.69 203 PHE A N 1
ATOM 1558 C CA . PHE A 1 203 ? 22.938 -11.297 3.967 1 86.69 203 PHE A CA 1
ATOM 1559 C C . PHE A 1 203 ? 24.328 -10.797 3.557 1 86.69 203 PHE A C 1
ATOM 1561 O O . PHE A 1 203 ? 24.5 -9.609 3.279 1 86.69 203 PHE A O 1
ATOM 1568 N N . SER A 1 204 ? 25.25 -11.695 3.453 1 84.75 204 SER A N 1
ATOM 1569 C CA . SER A 1 204 ? 26.625 -11.344 3.09 1 84.75 204 SER A CA 1
ATOM 1570 C C . SER A 1 204 ? 26.719 -10.922 1.628 1 84.75 204 SER A C 1
ATOM 1572 O O . SER A 1 204 ? 27.609 -10.156 1.255 1 84.75 204 SER A O 1
ATOM 1574 N N . GLY A 1 205 ? 25.797 -11.297 0.836 1 82.06 205 GLY A N 1
ATOM 1575 C CA . GLY A 1 205 ? 25.766 -10.922 -0.567 1 82.06 205 GLY A CA 1
ATOM 1576 C C . GLY A 1 205 ? 24.922 -9.688 -0.833 1 82.06 205 GLY A C 1
ATOM 1577 O O . GLY A 1 205 ? 24.75 -9.273 -1.984 1 82.06 205 GLY A O 1
ATOM 1578 N N . PHE A 1 206 ? 24.344 -9.094 0.156 1 77.06 206 PHE A N 1
ATOM 1579 C CA . PHE A 1 206 ? 23.531 -7.895 0.075 1 77.06 206 PHE A CA 1
ATOM 1580 C C . PHE A 1 206 ? 22.297 -8.141 -0.791 1 77.06 206 PHE A C 1
ATOM 1582 O O . PHE A 1 206 ? 21.812 -7.219 -1.449 1 77.06 206 PHE A O 1
ATOM 1589 N N . GLY A 1 207 ? 21.969 -9.406 -0.947 1 71.31 207 GLY A N 1
ATOM 1590 C CA . GLY A 1 207 ? 20.75 -9.75 -1.661 1 71.31 207 GLY A CA 1
ATOM 1591 C C . GLY A 1 207 ? 20.875 -9.602 -3.164 1 71.31 207 GLY A C 1
ATOM 1592 O O . GLY A 1 207 ? 19.875 -9.461 -3.867 1 71.31 207 GLY A O 1
ATOM 1593 N N . LEU A 1 208 ? 22.062 -9.547 -3.688 1 79.19 208 LEU A N 1
ATOM 1594 C CA . LEU A 1 208 ? 22.281 -9.383 -5.117 1 79.19 208 LEU A CA 1
ATOM 1595 C C . LEU A 1 208 ? 22.766 -10.688 -5.75 1 79.19 208 LEU A C 1
ATOM 1597 O O . LEU A 1 208 ? 23.531 -11.438 -5.137 1 79.19 208 LEU A O 1
ATOM 1601 N N . SER A 1 209 ? 22.266 -10.984 -6.871 1 77.25 209 SER A N 1
ATOM 1602 C CA . SER A 1 209 ? 22.578 -12.234 -7.559 1 77.25 209 SER A CA 1
ATOM 1603 C C . SER A 1 209 ? 23.953 -12.172 -8.211 1 77.25 209 SER A C 1
ATOM 1605 O O . SER A 1 209 ? 24.609 -13.195 -8.391 1 77.25 209 SER A O 1
ATOM 1607 N N . ILE A 1 210 ? 24.391 -11.047 -8.445 1 75.94 210 ILE A N 1
ATOM 1608 C CA . ILE A 1 210 ? 25.625 -10.867 -9.188 1 75.94 210 ILE A CA 1
ATOM 1609 C C . ILE A 1 210 ? 26.797 -11.43 -8.383 1 75.94 210 ILE A C 1
ATOM 1611 O O . ILE A 1 210 ? 27.781 -11.906 -8.953 1 75.94 210 ILE A O 1
ATOM 1615 N N . ASN A 1 211 ? 26.578 -11.531 -7.152 1 73.88 211 ASN A N 1
ATOM 1616 C CA . ASN A 1 211 ? 27.641 -12.055 -6.301 1 73.88 211 ASN A CA 1
ATOM 1617 C C . ASN A 1 211 ? 27.562 -13.578 -6.184 1 73.88 211 ASN A C 1
ATOM 1619 O O . ASN A 1 211 ? 28.438 -14.203 -5.586 1 73.88 211 ASN A O 1
ATOM 1623 N N . GLY A 1 212 ? 26.547 -14.188 -6.832 1 74.12 212 GLY A N 1
ATOM 1624 C CA . GLY A 1 212 ? 26.406 -15.641 -6.859 1 74.12 212 GLY A CA 1
ATOM 1625 C C . GLY A 1 212 ? 25.859 -16.203 -5.566 1 74.12 212 GLY A C 1
ATOM 1626 O O . GLY A 1 212 ? 25.719 -17.422 -5.43 1 74.12 212 GLY A O 1
ATOM 1627 N N . LYS A 1 213 ? 25.547 -15.328 -4.715 1 73.69 213 LYS A N 1
ATOM 1628 C CA . LYS A 1 213 ? 25.141 -15.805 -3.398 1 73.69 213 LYS A CA 1
ATOM 1629 C C . LYS A 1 213 ? 23.609 -15.773 -3.256 1 73.69 213 LYS A C 1
ATOM 1631 O O . LYS A 1 213 ? 23.062 -16.328 -2.305 1 73.69 213 LYS A O 1
ATOM 1636 N N . HIS A 1 214 ? 23 -15.031 -4.117 1 75.81 214 HIS A N 1
ATOM 1637 C CA . HIS A 1 214 ? 21.547 -14.945 -4.059 1 75.81 214 HIS A CA 1
ATOM 1638 C C . HIS A 1 214 ? 20.891 -16.031 -4.918 1 75.81 214 HIS A C 1
ATOM 1640 O O . HIS A 1 214 ? 20.328 -15.734 -5.977 1 75.81 214 HIS A O 1
ATOM 1646 N N . THR A 1 215 ? 20.922 -17.312 -4.336 1 79.75 215 THR A N 1
ATOM 1647 C CA . THR A 1 215 ? 20.469 -18.469 -5.098 1 79.75 215 THR A CA 1
ATOM 1648 C C . THR A 1 215 ? 19.172 -19.016 -4.531 1 79.75 215 THR A C 1
ATOM 1650 O O . THR A 1 215 ? 18.625 -20 -5.035 1 79.75 215 THR A O 1
ATOM 1653 N N . TYR A 1 216 ? 18.703 -18.297 -3.471 1 87.5 216 TYR A N 1
ATOM 1654 C CA . TYR A 1 216 ? 17.422 -18.719 -2.924 1 87.5 216 TYR A CA 1
ATOM 1655 C C . TYR A 1 216 ? 16.281 -17.938 -3.564 1 87.5 216 TYR A C 1
ATOM 1657 O O . TYR A 1 216 ? 16.344 -16.719 -3.688 1 87.5 216 TYR A O 1
ATOM 1665 N N . CYS A 1 217 ? 15.305 -18.75 -3.945 1 87.88 217 CYS A N 1
ATOM 1666 C CA . CYS A 1 217 ? 14.266 -18.203 -4.805 1 87.88 217 CYS A CA 1
ATOM 1667 C C . CYS A 1 217 ? 12.961 -18.031 -4.035 1 87.88 217 CYS A C 1
ATOM 1669 O O . CYS A 1 217 ? 12.742 -18.672 -3.012 1 87.88 217 CYS A O 1
ATOM 1671 N N . GLY A 1 218 ? 12.109 -17.062 -4.48 1 92.06 218 GLY A N 1
ATOM 1672 C CA . GLY A 1 218 ? 10.789 -16.891 -3.895 1 92.06 218 GLY A CA 1
ATOM 1673 C C . GLY A 1 218 ? 10.57 -15.508 -3.311 1 92.06 218 GLY A C 1
ATOM 1674 O O . GLY A 1 218 ? 9.656 -15.297 -2.516 1 92.06 218 GLY A O 1
ATOM 1675 N N . ASP A 1 219 ? 11.414 -14.617 -3.703 1 90.69 219 ASP A N 1
ATOM 1676 C CA . ASP A 1 219 ? 11.328 -13.281 -3.117 1 90.69 219 ASP A CA 1
ATOM 1677 C C . ASP A 1 219 ? 10.336 -12.406 -3.881 1 90.69 219 ASP A C 1
ATOM 1679 O O . ASP A 1 219 ? 10.703 -11.367 -4.43 1 90.69 219 ASP A O 1
ATOM 1683 N N . TYR A 1 220 ? 9.062 -12.891 -3.805 1 93.19 220 TYR A N 1
ATOM 1684 C CA . TYR A 1 220 ? 8 -12.156 -4.48 1 93.19 220 TYR A CA 1
ATOM 1685 C C . TYR A 1 220 ? 7.09 -11.461 -3.473 1 93.19 220 TYR A C 1
ATOM 1687 O O . TYR A 1 220 ? 7.031 -11.859 -2.307 1 93.19 220 TYR A O 1
ATOM 1695 N N . ILE A 1 221 ? 6.344 -10.344 -3.998 1 92.38 221 ILE A N 1
ATOM 1696 C CA . ILE A 1 221 ? 5.488 -9.422 -3.25 1 92.38 221 ILE A CA 1
ATOM 1697 C C . ILE A 1 221 ? 6.234 -8.906 -2.023 1 92.38 221 ILE A C 1
ATOM 1699 O O . ILE A 1 221 ? 6.098 -9.453 -0.927 1 92.38 221 ILE A O 1
ATOM 1703 N N . TYR A 1 222 ? 6.934 -8.008 -2.158 1 95.62 222 TYR A N 1
ATOM 1704 C CA . TYR A 1 222 ? 7.145 -7.18 -3.34 1 95.62 222 TYR A CA 1
ATOM 1705 C C . TYR A 1 222 ? 8.633 -7.062 -3.662 1 95.62 222 TYR A C 1
ATOM 1707 O O . TYR A 1 222 ? 9.477 -7.559 -2.914 1 95.62 222 TYR A O 1
ATOM 1715 N N . SER A 1 223 ? 8.984 -6.496 -4.723 1 96.94 223 SER A N 1
ATOM 1716 C CA . SER A 1 223 ? 10.32 -6.4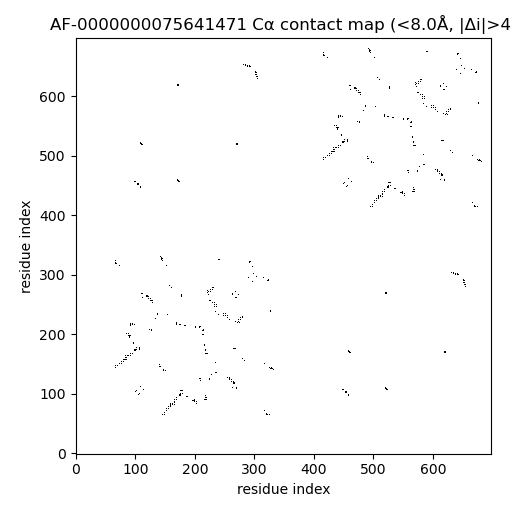77 -5.316 1 96.94 223 SER A CA 1
ATOM 1717 C C . SER A 1 223 ? 11.273 -5.613 -4.496 1 96.94 223 SER A C 1
ATOM 1719 O O . SER A 1 223 ? 11.102 -4.395 -4.418 1 96.94 223 SER A O 1
ATOM 1721 N N . GLY A 1 224 ? 12.305 -6.25 -4.004 1 95.88 224 GLY A N 1
ATOM 1722 C CA . GLY A 1 224 ? 13.352 -5.512 -3.305 1 95.88 224 GLY A CA 1
ATOM 1723 C C . GLY A 1 224 ? 14.156 -4.613 -4.223 1 95.88 224 GLY A C 1
ATOM 1724 O O . GLY A 1 224 ? 14.602 -3.539 -3.812 1 95.88 224 GLY A O 1
ATOM 1725 N N . HIS A 1 225 ? 14.406 -5.074 -5.484 1 96.31 225 HIS A N 1
ATOM 1726 C CA . HIS A 1 225 ? 15.094 -4.25 -6.469 1 96.31 225 HIS A CA 1
ATOM 1727 C C . HIS A 1 225 ? 14.367 -2.93 -6.695 1 96.31 225 HIS A C 1
ATOM 1729 O O . HIS A 1 225 ? 14.992 -1.863 -6.672 1 96.31 225 HIS A O 1
ATOM 1735 N N . THR A 1 226 ? 13.086 -3.059 -6.82 1 98.12 226 THR A N 1
ATOM 1736 C CA . THR A 1 226 ? 12.281 -1.866 -7.066 1 98.12 226 THR A CA 1
ATOM 1737 C C . THR A 1 226 ? 12.305 -0.941 -5.852 1 98.12 226 THR A C 1
ATOM 1739 O O . THR A 1 226 ? 12.445 0.276 -5.996 1 98.12 226 THR A O 1
ATOM 1742 N N . VAL A 1 227 ? 12.18 -1.512 -4.68 1 98.25 227 VAL A N 1
ATOM 1743 C CA . VAL A 1 227 ? 12.211 -0.724 -3.453 1 98.25 227 VAL A CA 1
ATOM 1744 C C . VAL A 1 227 ? 13.508 0.081 -3.387 1 98.25 227 VAL A C 1
ATOM 1746 O O . VAL A 1 227 ? 13.484 1.288 -3.137 1 98.25 227 VAL A O 1
ATOM 1749 N N . THR A 1 228 ? 14.602 -0.565 -3.664 1 97.69 228 THR A N 1
ATOM 1750 C CA . THR A 1 228 ? 15.914 0.064 -3.539 1 97.69 228 THR A CA 1
ATOM 1751 C C . THR A 1 228 ? 16.094 1.147 -4.598 1 97.69 228 THR A C 1
ATOM 1753 O O . THR A 1 228 ? 16.594 2.238 -4.297 1 97.69 228 THR A O 1
ATOM 1756 N N . LEU A 1 229 ? 15.695 0.87 -5.766 1 98.5 229 LEU A N 1
ATOM 1757 C CA . LEU A 1 229 ? 15.852 1.816 -6.863 1 98.5 229 LEU A CA 1
ATOM 1758 C C . LEU A 1 229 ? 14.961 3.039 -6.66 1 98.5 229 LEU A C 1
ATOM 1760 O O . LEU A 1 229 ? 15.422 4.176 -6.812 1 98.5 229 LEU A O 1
ATOM 1764 N N . VAL A 1 230 ? 13.703 2.824 -6.273 1 98.56 230 VAL A N 1
ATOM 1765 C CA . VAL A 1 230 ? 12.766 3.924 -6.062 1 98.56 230 VAL A CA 1
ATOM 1766 C C . VAL A 1 230 ? 13.203 4.746 -4.848 1 98.56 230 VAL A C 1
ATOM 1768 O O . VAL A 1 230 ? 13.227 5.977 -4.902 1 98.56 230 VAL A O 1
ATOM 1771 N N . MET A 1 231 ? 13.547 4.066 -3.818 1 98.5 231 MET A N 1
ATOM 1772 C CA . MET A 1 231 ? 14.031 4.758 -2.627 1 98.5 231 MET A CA 1
ATOM 1773 C C . MET A 1 231 ? 15.273 5.582 -2.945 1 98.5 231 MET A C 1
ATOM 1775 O O . MET A 1 231 ? 15.406 6.715 -2.486 1 98.5 231 MET A O 1
ATOM 1779 N N . GLY A 1 232 ? 16.188 4.941 -3.705 1 98.44 232 GLY A N 1
ATOM 1780 C CA . GLY A 1 232 ? 17.391 5.652 -4.09 1 98.44 232 GLY A CA 1
ATOM 1781 C C . GLY A 1 232 ? 17.109 6.949 -4.832 1 98.44 232 GLY A C 1
ATOM 1782 O O . GLY A 1 232 ? 17.703 7.988 -4.52 1 98.44 232 GLY A O 1
ATOM 1783 N N . TYR A 1 233 ? 16.234 6.918 -5.773 1 98.31 233 TYR A N 1
ATOM 1784 C CA . TYR A 1 233 ? 15.859 8.117 -6.508 1 98.31 233 TYR A CA 1
ATOM 1785 C C . TYR A 1 233 ? 15.266 9.164 -5.574 1 98.31 233 TYR A C 1
ATOM 1787 O O . TYR A 1 233 ? 15.617 10.352 -5.652 1 98.31 233 TYR A O 1
ATOM 1795 N N . LEU A 1 234 ? 14.344 8.742 -4.676 1 97.88 234 LEU A N 1
ATOM 1796 C CA . LEU A 1 234 ? 13.664 9.672 -3.779 1 97.88 234 LEU A CA 1
ATOM 1797 C C . LEU A 1 234 ? 14.664 10.344 -2.836 1 97.88 234 LEU A C 1
ATOM 1799 O O . LEU A 1 234 ? 14.539 11.531 -2.539 1 97.88 234 LEU A O 1
ATOM 1803 N N . ILE A 1 235 ? 15.656 9.57 -2.365 1 97.88 235 ILE A N 1
ATOM 1804 C CA . ILE A 1 235 ? 16.688 10.109 -1.476 1 97.88 235 ILE A CA 1
ATOM 1805 C C . ILE A 1 235 ? 17.5 11.164 -2.211 1 97.88 235 ILE A C 1
ATOM 1807 O O . ILE A 1 235 ? 17.734 12.258 -1.685 1 97.88 235 ILE A O 1
ATOM 1811 N N . ILE A 1 236 ? 17.906 10.867 -3.396 1 97.62 236 ILE A N 1
ATOM 1812 C CA . ILE A 1 236 ? 18.719 11.797 -4.18 1 97.62 236 ILE A CA 1
ATOM 1813 C C . ILE A 1 236 ? 17.906 13.055 -4.488 1 97.62 236 ILE A C 1
ATOM 1815 O O . ILE A 1 236 ? 18.406 14.172 -4.355 1 97.62 236 ILE A O 1
ATOM 1819 N N . ALA A 1 237 ? 16.688 12.891 -4.793 1 95.12 237 ALA A N 1
ATOM 1820 C CA . ALA A 1 237 ? 15.82 14.016 -5.137 1 95.12 237 ALA A CA 1
ATOM 1821 C C . ALA A 1 237 ? 15.547 14.891 -3.918 1 95.12 237 ALA A C 1
ATOM 1823 O O . ALA A 1 237 ? 15.414 16.109 -4.039 1 95.12 237 ALA A O 1
ATOM 1824 N N . GLU A 1 238 ? 15.461 14.32 -2.771 1 94.75 238 GLU A N 1
ATOM 1825 C CA . GLU A 1 238 ? 15.078 15.039 -1.562 1 94.75 238 GLU A CA 1
ATOM 1826 C C . GLU A 1 238 ? 16.281 15.742 -0.937 1 94.75 238 GLU A C 1
ATOM 1828 O O . GLU A 1 238 ? 16.172 16.875 -0.484 1 94.75 238 GLU A O 1
ATOM 1833 N N . TYR A 1 239 ? 17.5 15.102 -0.941 1 95.25 239 TYR A N 1
ATOM 1834 C CA . TYR A 1 239 ? 18.578 15.586 -0.086 1 95.25 239 TYR A CA 1
ATOM 1835 C C . TYR A 1 239 ? 19.719 16.156 -0.918 1 95.25 239 TYR A C 1
ATOM 1837 O O . TYR A 1 239 ? 20.734 16.594 -0.374 1 95.25 239 TYR A O 1
ATOM 1845 N N . SER A 1 240 ? 19.594 16.156 -2.215 1 94.75 240 SER A N 1
ATOM 1846 C CA . SER A 1 240 ? 20.547 16.859 -3.072 1 94.75 240 SER A CA 1
ATOM 1847 C C . SER A 1 240 ? 20.047 18.25 -3.438 1 94.75 240 SER A C 1
ATOM 1849 O O . SER A 1 240 ? 18.844 18.516 -3.377 1 94.75 240 SER A O 1
ATOM 1851 N N . PRO A 1 241 ? 21 19.172 -3.693 1 91.5 241 PRO A N 1
ATOM 1852 C CA . PRO A 1 241 ? 20.578 20.531 -4.059 1 91.5 241 PRO A CA 1
ATOM 1853 C C . PRO A 1 241 ? 19.656 20.547 -5.27 1 91.5 241 PRO A C 1
ATOM 1855 O O . PRO A 1 241 ? 19.844 19.766 -6.211 1 91.5 241 PRO A O 1
ATOM 1858 N N . LYS A 1 242 ? 18.703 21.375 -5.234 1 88.31 242 LYS A N 1
ATOM 1859 C CA . LYS A 1 242 ? 17.703 21.453 -6.293 1 88.31 242 LYS A CA 1
ATOM 1860 C C . LYS A 1 242 ? 18.328 21.906 -7.605 1 88.31 242 LYS A C 1
ATOM 1862 O O . LYS A 1 242 ? 17.828 21.594 -8.688 1 88.31 242 LYS A O 1
ATOM 1867 N N . LYS A 1 243 ? 19.438 22.609 -7.496 1 90.69 243 LYS A N 1
ATOM 1868 C CA . LYS A 1 243 ? 20.125 23.125 -8.68 1 90.69 243 LYS A CA 1
ATOM 1869 C C . LYS A 1 243 ? 20.734 22 -9.492 1 90.69 243 LYS A C 1
ATOM 1871 O O . LYS A 1 243 ? 21.031 22.156 -10.68 1 90.69 243 LYS A O 1
ATOM 1876 N N . PHE A 1 244 ? 20.969 20.875 -8.875 1 92.38 244 PHE A N 1
ATOM 1877 C CA . PHE A 1 244 ? 21.531 19.719 -9.555 1 92.38 244 PHE A CA 1
ATOM 1878 C C . PHE A 1 244 ? 20.469 18.938 -10.305 1 92.38 244 PHE A C 1
ATOM 1880 O O . PHE A 1 244 ? 20.297 17.734 -10.094 1 92.38 244 PHE A O 1
ATOM 1887 N N . TRP A 1 245 ? 19.812 19.562 -11.234 1 92.38 245 TRP A N 1
ATOM 1888 C CA . TRP A 1 245 ? 18.688 18.969 -11.953 1 92.38 245 TRP A CA 1
ATOM 1889 C C . TRP A 1 245 ? 19.141 17.812 -12.828 1 92.38 245 TRP A C 1
ATOM 1891 O O . TRP A 1 245 ? 18.406 16.844 -13.023 1 92.38 245 TRP A O 1
ATOM 1901 N N . ILE A 1 246 ? 20.359 17.828 -13.328 1 93.88 246 ILE A N 1
ATOM 1902 C CA . ILE A 1 246 ? 20.875 16.766 -14.164 1 93.88 246 ILE A CA 1
ATOM 1903 C C . ILE A 1 246 ? 21 15.477 -13.344 1 93.88 246 ILE A C 1
ATOM 1905 O O . ILE A 1 246 ? 20.688 14.391 -13.828 1 93.88 246 ILE A O 1
ATOM 1909 N N . VAL A 1 247 ? 21.469 15.617 -12.07 1 93.94 247 VAL A N 1
ATOM 1910 C CA . VAL A 1 247 ? 21.625 14.461 -11.188 1 93.94 247 VAL A CA 1
ATOM 1911 C C . VAL A 1 247 ? 20.25 13.852 -10.891 1 93.94 247 VAL A C 1
ATOM 1913 O O . VAL A 1 247 ? 20.109 12.633 -10.844 1 93.94 247 VAL A O 1
ATOM 1916 N N . HIS A 1 248 ? 19.297 14.672 -10.758 1 95.94 248 HIS A N 1
ATOM 1917 C CA . HIS A 1 248 ? 17.938 14.195 -10.492 1 95.94 248 HIS A CA 1
ATOM 1918 C C . HIS A 1 248 ? 17.406 13.398 -11.672 1 95.94 248 HIS A C 1
ATOM 1920 O O . HIS A 1 248 ? 16.844 12.312 -11.492 1 95.94 248 HIS A O 1
ATOM 1926 N N . TRP A 1 249 ? 17.672 13.945 -12.867 1 96 249 TRP A N 1
ATOM 1927 C CA . TRP A 1 249 ? 17.203 13.266 -14.062 1 96 249 TRP A CA 1
ATOM 1928 C C . TRP A 1 249 ? 17.953 11.961 -14.281 1 96 249 TRP A C 1
ATOM 1930 O O . TRP A 1 249 ? 17.375 10.953 -14.688 1 96 249 TRP A O 1
ATOM 1940 N N . LEU A 1 250 ? 19.188 11.945 -14.008 1 96.56 250 LEU A N 1
ATOM 1941 C CA . LEU A 1 250 ? 20 10.734 -14.156 1 96.56 250 LEU A CA 1
ATOM 1942 C C . LEU A 1 250 ? 19.547 9.656 -13.172 1 96.56 250 LEU A C 1
ATOM 1944 O O . LEU A 1 250 ? 19.438 8.484 -13.531 1 96.56 250 LEU A O 1
ATOM 1948 N N . ALA A 1 251 ? 19.297 10.094 -11.961 1 97.25 251 ALA A N 1
ATOM 1949 C CA . ALA A 1 251 ? 18.828 9.148 -10.961 1 97.25 251 ALA A CA 1
ATOM 1950 C C . ALA A 1 251 ? 17.453 8.586 -11.336 1 97.25 251 ALA A C 1
ATOM 1952 O O . ALA A 1 251 ? 17.203 7.395 -11.164 1 97.25 251 ALA A O 1
ATOM 1953 N N . TRP A 1 252 ? 16.609 9.469 -11.828 1 97.44 252 TRP A N 1
ATOM 1954 C CA . TRP A 1 252 ? 15.281 9.047 -12.273 1 97.44 252 TRP A CA 1
ATOM 1955 C C . TRP A 1 252 ? 15.375 8.047 -13.414 1 97.44 252 TRP A C 1
ATOM 1957 O O . TRP A 1 252 ? 14.727 6.996 -13.391 1 97.44 252 TRP A O 1
ATOM 1967 N N . CYS A 1 253 ? 16.219 8.32 -14.383 1 97.81 253 CYS A N 1
ATOM 1968 C CA . CYS A 1 253 ? 16.406 7.441 -15.531 1 97.81 253 CYS A CA 1
ATOM 1969 C C . CYS A 1 253 ? 17.016 6.117 -15.102 1 97.81 253 CYS A C 1
ATOM 1971 O O . CYS A 1 253 ? 16.609 5.055 -15.578 1 97.81 253 CYS A O 1
ATOM 1973 N N . ALA A 1 254 ? 17.969 6.223 -14.258 1 98 254 ALA A N 1
ATOM 1974 C CA . ALA A 1 254 ? 18.625 5.008 -13.773 1 98 254 ALA A CA 1
ATOM 1975 C C . ALA A 1 254 ? 17.641 4.109 -13.039 1 98 254 ALA A C 1
ATOM 1977 O O . ALA A 1 254 ? 17.609 2.896 -13.266 1 98 254 ALA A O 1
ATOM 1978 N N . SER A 1 255 ? 16.828 4.707 -12.195 1 98.12 255 SER A N 1
ATOM 1979 C CA . SER A 1 255 ? 15.859 3.934 -11.43 1 98.12 255 SER A CA 1
ATOM 1980 C C . SER A 1 255 ? 14.773 3.357 -12.336 1 98.12 255 SER A C 1
ATOM 1982 O O . SER A 1 255 ? 14.391 2.193 -12.195 1 98.12 255 SER A O 1
ATOM 1984 N N . LEU A 1 256 ? 14.32 4.137 -13.281 1 98.25 256 LEU A N 1
ATOM 1985 C CA . LEU A 1 256 ? 13.32 3.656 -14.227 1 98.25 256 LEU A CA 1
ATOM 1986 C C . LEU A 1 256 ? 13.883 2.512 -15.07 1 98.25 256 LEU A C 1
ATOM 1988 O O . LEU A 1 256 ? 13.211 1.494 -15.258 1 98.25 256 LEU A O 1
ATOM 1992 N N . THR A 1 257 ? 15.078 2.711 -15.523 1 98.44 257 THR A N 1
ATOM 1993 C CA . THR A 1 257 ? 15.727 1.669 -16.312 1 98.44 257 THR A CA 1
ATOM 1994 C C . THR A 1 257 ? 15.945 0.412 -15.469 1 98.44 257 THR A C 1
ATOM 1996 O O . THR A 1 257 ? 15.68 -0.701 -15.93 1 98.44 257 THR A O 1
ATOM 1999 N N . GLY A 1 258 ? 16.406 0.58 -14.258 1 98.38 258 GLY A N 1
ATOM 2000 C CA . GLY A 1 258 ? 16.609 -0.563 -13.383 1 98.38 258 GLY A CA 1
ATOM 2001 C C . GLY A 1 258 ? 15.352 -1.37 -13.148 1 98.38 258 GLY A C 1
ATOM 2002 O O . GLY A 1 258 ? 15.375 -2.602 -13.211 1 98.38 258 GLY A O 1
ATOM 2003 N N . VAL A 1 259 ? 14.25 -0.675 -12.922 1 98.25 259 VAL A N 1
ATOM 2004 C CA . VAL A 1 259 ? 12.969 -1.337 -12.672 1 98.25 259 VAL A CA 1
ATOM 2005 C C . VAL A 1 259 ? 12.5 -2.047 -13.938 1 98.25 259 VAL A C 1
ATOM 2007 O O . VAL A 1 259 ? 12.039 -3.189 -13.883 1 98.25 259 VAL A O 1
ATOM 2010 N N . THR A 1 260 ? 12.656 -1.388 -15.086 1 98.12 260 THR A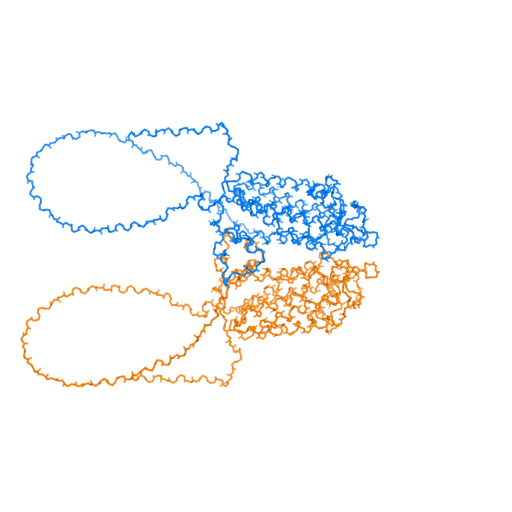 N 1
ATOM 2011 C CA . THR A 1 260 ? 12.25 -1.976 -16.359 1 98.12 260 THR A CA 1
ATOM 2012 C C . THR A 1 260 ? 13.086 -3.211 -16.672 1 98.12 260 THR A C 1
ATOM 2014 O O . THR A 1 260 ? 12.57 -4.199 -17.203 1 98.12 260 THR A O 1
ATOM 2017 N N . MET A 1 261 ? 14.32 -3.18 -16.312 1 98 261 MET A N 1
ATOM 2018 C CA . MET A 1 261 ? 15.219 -4.301 -16.578 1 98 261 MET A CA 1
ATOM 2019 C C . MET A 1 261 ? 14.867 -5.5 -15.703 1 98 261 MET A C 1
ATOM 2021 O O . MET A 1 261 ? 15.016 -6.648 -16.125 1 98 261 MET A O 1
ATOM 2025 N N . VAL A 1 262 ? 14.391 -5.254 -14.477 1 96.31 262 VAL A N 1
ATOM 2026 C CA . VAL A 1 262 ? 13.953 -6.344 -13.609 1 96.31 262 VAL A CA 1
ATOM 2027 C C . VAL A 1 262 ? 12.773 -7.066 -14.25 1 96.31 262 VAL A C 1
ATOM 2029 O O . VAL A 1 262 ? 12.703 -8.297 -14.234 1 96.31 262 VAL A O 1
ATOM 2032 N N . LEU A 1 263 ? 11.867 -6.312 -14.891 1 97.56 263 LEU A N 1
ATOM 2033 C CA . LEU A 1 263 ? 10.703 -6.883 -15.562 1 97.56 263 LEU A CA 1
ATOM 2034 C C . LEU A 1 263 ? 11.109 -7.605 -16.844 1 97.56 263 LEU A C 1
ATOM 2036 O O . LEU A 1 263 ? 10.617 -8.695 -17.125 1 97.56 263 LEU A O 1
ATOM 2040 N N . LEU A 1 264 ? 12.062 -7.031 -17.531 1 97.25 264 LEU A N 1
ATOM 2041 C CA . LEU A 1 264 ? 12.539 -7.637 -18.766 1 97.25 264 LEU A CA 1
ATOM 2042 C C . LEU A 1 264 ? 13.219 -8.977 -18.5 1 97.25 264 LEU A C 1
ATOM 2044 O O . LEU A 1 264 ? 13.141 -9.891 -19.312 1 97.25 264 LEU A O 1
ATOM 2048 N N . ALA A 1 265 ? 13.773 -9.094 -17.391 1 96 265 ALA A N 1
ATOM 2049 C CA . ALA A 1 265 ? 14.461 -10.328 -17 1 96 265 ALA A CA 1
ATOM 2050 C C . ALA A 1 265 ? 13.477 -11.344 -16.438 1 96 265 ALA A C 1
ATOM 2052 O O . ALA A 1 265 ? 13.852 -12.469 -16.109 1 96 265 ALA A O 1
ATOM 2053 N N . HIS A 1 266 ? 12.219 -10.945 -16.281 1 96.56 266 HIS A N 1
ATOM 2054 C CA . HIS A 1 266 ? 11.211 -11.766 -15.609 1 96.56 266 HIS A CA 1
ATOM 2055 C C . HIS A 1 266 ? 11.648 -12.117 -14.195 1 96.56 266 HIS A C 1
ATOM 2057 O O . HIS A 1 266 ? 11.438 -13.242 -13.734 1 96.56 266 HIS A O 1
ATOM 2063 N N . GLY A 1 267 ? 12.359 -11.148 -13.617 1 93.69 267 GLY A N 1
ATOM 2064 C CA . GLY A 1 267 ? 12.812 -11.367 -12.25 1 93.69 267 GLY A CA 1
ATOM 2065 C C . GLY A 1 267 ? 11.703 -11.219 -11.227 1 93.69 267 GLY A C 1
ATOM 2066 O O . GLY A 1 267 ? 11.758 -11.82 -10.148 1 93.69 267 GLY A O 1
ATOM 2067 N N . HIS A 1 268 ? 10.758 -10.406 -11.539 1 96.56 268 HIS A N 1
ATOM 2068 C CA . HIS A 1 268 ? 9.594 -10.164 -10.688 1 96.56 268 HIS A CA 1
ATOM 2069 C C . HIS A 1 268 ? 8.32 -10.031 -11.516 1 96.56 268 HIS A C 1
ATOM 2071 O O . HIS A 1 268 ? 8.383 -9.688 -12.703 1 96.56 268 HIS A O 1
ATOM 2077 N N . TYR A 1 269 ? 7.211 -10.406 -10.922 1 97.62 269 TYR A N 1
ATOM 2078 C CA . TYR A 1 269 ? 5.914 -10.148 -11.539 1 97.62 269 TYR A CA 1
ATOM 2079 C C . TYR A 1 269 ? 5.617 -8.648 -11.57 1 97.62 269 TYR A C 1
ATOM 2081 O O . TYR A 1 269 ? 6.148 -7.891 -10.758 1 97.62 269 TYR A O 1
ATOM 2089 N N . THR A 1 270 ? 4.785 -8.266 -12.492 1 98.19 270 THR A N 1
ATOM 2090 C CA . THR A 1 270 ? 4.406 -6.859 -12.602 1 98.19 270 THR A CA 1
ATOM 2091 C C . THR A 1 270 ? 3.771 -6.363 -11.312 1 98.19 270 THR A C 1
ATOM 2093 O O . THR A 1 270 ? 4.023 -5.234 -10.883 1 98.19 270 THR A O 1
ATOM 2096 N N . ILE A 1 271 ? 2.979 -7.195 -10.656 1 98 271 ILE A N 1
ATOM 2097 C CA . ILE A 1 271 ? 2.301 -6.809 -9.422 1 98 271 ILE A CA 1
ATOM 2098 C C . ILE A 1 271 ? 3.334 -6.523 -8.336 1 98 271 ILE A C 1
ATOM 2100 O O . ILE A 1 271 ? 3.141 -5.633 -7.508 1 98 271 ILE A O 1
ATOM 2104 N N . ASP A 1 272 ? 4.508 -7.234 -8.336 1 97.88 272 ASP A N 1
ATOM 2105 C CA . ASP A 1 272 ? 5.586 -7.008 -7.379 1 97.88 272 ASP A CA 1
ATOM 2106 C C . ASP A 1 272 ? 6.141 -5.59 -7.5 1 97.88 272 ASP A C 1
ATOM 2108 O O . ASP A 1 272 ? 6.359 -4.918 -6.492 1 97.88 272 ASP A O 1
ATOM 2112 N N . VAL A 1 273 ? 6.289 -5.273 -8.711 1 98.25 273 VAL A N 1
ATOM 2113 C CA . VAL A 1 273 ? 6.883 -3.975 -9.016 1 98.25 273 VAL A CA 1
ATOM 2114 C C . VAL A 1 273 ? 5.906 -2.861 -8.648 1 98.25 273 VAL A C 1
ATOM 2116 O O . VAL A 1 273 ? 6.293 -1.861 -8.039 1 98.25 273 VAL A O 1
ATOM 2119 N N . LEU A 1 274 ? 4.66 -3.066 -8.93 1 97.88 274 LEU A N 1
ATOM 2120 C CA . LEU A 1 274 ? 3.646 -2.053 -8.664 1 97.88 274 LEU A CA 1
ATOM 2121 C C . LEU A 1 274 ? 3.461 -1.849 -7.164 1 97.88 274 LEU A C 1
ATOM 2123 O O . LEU A 1 274 ? 3.402 -0.711 -6.688 1 97.88 274 LEU A O 1
ATOM 2127 N N . ILE A 1 275 ? 3.363 -2.912 -6.465 1 98 275 ILE A N 1
ATOM 2128 C CA . ILE A 1 275 ? 3.18 -2.814 -5.02 1 98 275 ILE A CA 1
ATOM 2129 C C . ILE A 1 275 ? 4.418 -2.184 -4.383 1 98 275 ILE A C 1
ATOM 2131 O O . ILE A 1 275 ? 4.301 -1.337 -3.494 1 98 275 ILE A O 1
ATOM 2135 N N . ALA A 1 276 ? 5.609 -2.566 -4.859 1 98.56 276 ALA A N 1
ATOM 2136 C CA . ALA A 1 276 ? 6.848 -1.992 -4.344 1 98.56 276 ALA A CA 1
ATOM 2137 C C . ALA A 1 276 ? 6.887 -0.483 -4.566 1 98.56 276 ALA A C 1
ATOM 2139 O O . ALA A 1 276 ? 7.242 0.276 -3.658 1 98.56 276 ALA A O 1
ATOM 2140 N N . TYR A 1 277 ? 6.539 -0.104 -5.773 1 98.31 277 TYR A N 1
ATOM 2141 C CA . TYR A 1 277 ? 6.5 1.32 -6.082 1 98.31 277 TYR A CA 1
ATOM 2142 C C . TYR A 1 277 ? 5.523 2.051 -5.168 1 98.31 277 TYR A C 1
ATOM 2144 O O . TYR A 1 277 ? 5.848 3.104 -4.617 1 98.31 277 TYR A O 1
ATOM 2152 N N . TYR A 1 278 ? 4.367 1.516 -5.008 1 97.94 278 TYR A N 1
ATOM 2153 C CA . TYR A 1 278 ? 3.305 2.141 -4.227 1 97.94 278 TYR A CA 1
ATOM 2154 C C . TYR A 1 278 ? 3.717 2.295 -2.77 1 97.94 278 TYR A C 1
ATOM 2156 O O . TYR A 1 278 ? 3.652 3.393 -2.211 1 97.94 278 TYR A O 1
ATOM 2164 N N . VAL A 1 279 ? 4.141 1.223 -2.125 1 97.88 279 VAL A N 1
ATOM 2165 C CA . VAL A 1 279 ? 4.441 1.242 -0.696 1 97.88 279 VAL A CA 1
ATOM 2166 C C . VAL A 1 279 ? 5.633 2.156 -0.43 1 97.88 279 VAL A C 1
ATOM 2168 O O . VAL A 1 279 ? 5.641 2.912 0.544 1 97.88 279 VAL A O 1
ATOM 2171 N N . THR A 1 280 ? 6.617 2.174 -1.349 1 98.38 280 THR A N 1
ATOM 2172 C CA . THR A 1 280 ? 7.836 2.951 -1.148 1 98.38 280 THR A CA 1
ATOM 2173 C C . THR A 1 280 ? 7.547 4.445 -1.252 1 98.38 280 THR A C 1
ATOM 2175 O O . THR A 1 280 ? 7.922 5.219 -0.368 1 98.38 280 THR A O 1
ATOM 2178 N N . THR A 1 281 ? 6.805 4.836 -2.246 1 97.62 281 THR A N 1
ATOM 2179 C CA . THR A 1 281 ? 6.547 6.254 -2.459 1 97.62 281 THR A CA 1
ATOM 2180 C C . THR A 1 281 ? 5.609 6.801 -1.386 1 97.62 281 THR A C 1
ATOM 2182 O O . THR A 1 281 ? 5.848 7.875 -0.833 1 97.62 281 THR A O 1
ATOM 2185 N N . ARG A 1 282 ? 4.582 6.039 -1.05 1 96.69 282 ARG A N 1
ATOM 2186 C CA . ARG A 1 282 ? 3.615 6.516 -0.065 1 96.69 282 ARG A CA 1
ATOM 2187 C C . ARG A 1 282 ? 4.258 6.641 1.312 1 96.69 282 ARG A C 1
ATOM 2189 O O . ARG A 1 282 ? 4.004 7.609 2.033 1 96.69 282 ARG A O 1
ATOM 2196 N N . LEU A 1 283 ? 5.051 5.648 1.616 1 97.12 283 LEU A N 1
ATOM 2197 C CA . LEU A 1 283 ? 5.723 5.707 2.91 1 97.12 283 LEU A CA 1
ATOM 2198 C C . LEU A 1 283 ? 6.699 6.879 2.963 1 97.12 283 LEU A C 1
ATOM 2200 O O . LEU A 1 283 ? 6.746 7.605 3.959 1 97.12 283 LEU A O 1
ATOM 2204 N N . PHE A 1 284 ? 7.484 7.105 1.864 1 97.75 284 PHE A N 1
ATOM 2205 C CA . PHE A 1 284 ? 8.453 8.195 1.795 1 97.75 284 PHE A CA 1
ATOM 2206 C C . PHE A 1 284 ? 7.758 9.547 1.909 1 97.75 284 PHE A C 1
ATOM 2208 O O . PHE A 1 284 ? 8.188 10.406 2.686 1 97.75 284 PHE A O 1
ATOM 2215 N N . TRP A 1 285 ? 6.68 9.719 1.184 1 95.56 285 TRP A N 1
ATOM 2216 C CA . TRP A 1 285 ? 5.969 10.992 1.153 1 95.56 285 TRP A CA 1
ATOM 2217 C C . TRP A 1 285 ? 5.27 11.258 2.484 1 95.56 285 TRP A C 1
ATOM 2219 O O . TRP A 1 285 ? 5.281 12.383 2.982 1 95.56 285 TRP A O 1
ATOM 2229 N N . THR A 1 286 ? 4.68 10.203 3.043 1 93.94 286 THR A N 1
ATOM 2230 C CA . THR A 1 286 ? 4.023 10.352 4.336 1 93.94 286 THR A CA 1
ATOM 2231 C C . THR A 1 286 ? 5.035 10.719 5.418 1 93.94 286 THR A C 1
ATOM 2233 O O . THR A 1 286 ? 4.816 11.656 6.191 1 93.94 286 THR A O 1
ATOM 2236 N N . TYR A 1 287 ? 6.16 10.062 5.414 1 95 287 TYR A N 1
ATOM 2237 C CA . TYR A 1 287 ? 7.199 10.305 6.406 1 95 287 TYR A CA 1
ATOM 2238 C C . TYR A 1 287 ? 7.703 11.742 6.32 1 95 287 TYR A C 1
ATOM 2240 O O . TYR A 1 287 ? 7.781 12.445 7.332 1 95 287 TYR A O 1
ATOM 2248 N N . HIS A 1 288 ? 8.016 12.211 5.18 1 94.5 288 HIS A N 1
ATOM 2249 C CA . HIS A 1 288 ? 8.641 13.516 5.012 1 94.5 288 HIS A CA 1
ATOM 2250 C C . HIS A 1 288 ? 7.621 14.641 5.195 1 94.5 288 HIS A C 1
ATOM 2252 O O . HIS A 1 288 ? 7.973 15.742 5.621 1 94.5 288 HIS A O 1
ATOM 2258 N N . THR A 1 289 ? 6.344 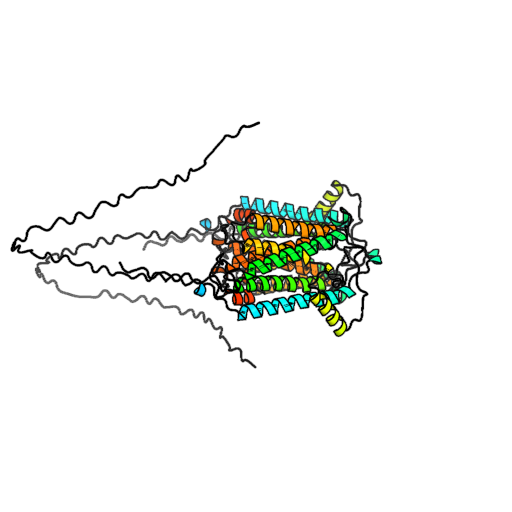14.328 4.875 1 91.31 289 THR A N 1
ATOM 2259 C CA . THR A 1 289 ? 5.309 15.305 5.195 1 91.31 289 THR A CA 1
ATOM 2260 C C . THR A 1 289 ? 5.176 15.477 6.707 1 91.31 289 THR A C 1
ATOM 2262 O O . THR A 1 289 ? 5.062 16.594 7.203 1 91.31 289 THR A O 1
ATOM 2265 N N . LEU A 1 290 ? 5.191 14.398 7.418 1 90.25 290 LEU A N 1
ATOM 2266 C CA . LEU A 1 290 ? 5.121 14.445 8.875 1 90.25 290 LEU A CA 1
ATOM 2267 C C . LEU A 1 290 ? 6.344 15.156 9.453 1 90.25 290 LEU A C 1
ATOM 2269 O O . LEU A 1 290 ? 6.215 15.961 10.383 1 90.25 290 LEU A O 1
ATOM 2273 N N . ALA A 1 291 ? 7.543 14.875 8.883 1 91.31 291 ALA A N 1
ATOM 2274 C CA . ALA A 1 291 ? 8.789 15.438 9.383 1 91.31 291 ALA A CA 1
ATOM 2275 C C . ALA A 1 291 ? 8.875 16.938 9.109 1 91.31 291 ALA A C 1
ATOM 2277 O O . ALA A 1 291 ? 9.453 17.688 9.898 1 91.31 291 ALA A O 1
ATOM 2278 N N . ASN A 1 292 ? 8.289 17.312 8.008 1 88.31 292 ASN A N 1
ATOM 2279 C CA . ASN A 1 292 ? 8.383 18.719 7.605 1 88.31 292 ASN A CA 1
ATOM 2280 C C . ASN A 1 292 ? 7.336 19.578 8.312 1 88.31 292 ASN A C 1
ATOM 2282 O O . ASN A 1 292 ? 7.426 20.797 8.312 1 88.31 292 ASN A O 1
ATOM 2286 N N . ASN A 1 293 ? 6.344 18.906 8.836 1 84.88 293 ASN A N 1
ATOM 2287 C CA . ASN A 1 293 ? 5.273 19.625 9.523 1 84.88 293 ASN A CA 1
ATOM 2288 C C . ASN A 1 293 ? 5.219 19.266 11 1 84.88 293 ASN A C 1
ATOM 2290 O O . ASN A 1 293 ? 4.637 18.25 11.383 1 84.88 293 ASN A O 1
ATOM 2294 N N . SER A 1 294 ? 5.664 20.141 11.805 1 79.12 294 SER A N 1
ATOM 2295 C CA . SER A 1 294 ? 5.824 19.891 13.234 1 79.12 294 SER A CA 1
ATOM 2296 C C . SER A 1 294 ? 4.473 19.719 13.914 1 79.12 294 SER A C 1
ATOM 2298 O O . SER A 1 294 ? 4.375 19.062 14.953 1 79.12 294 SER A O 1
ATOM 2300 N N . LEU A 1 295 ? 3.457 20.328 13.328 1 77.12 295 LEU A N 1
ATOM 2301 C CA . LEU A 1 295 ? 2.127 20.219 13.922 1 77.12 295 LEU A CA 1
ATOM 2302 C C . LEU A 1 295 ? 1.613 18.797 13.867 1 77.12 295 LEU A C 1
ATOM 2304 O O . LEU A 1 295 ? 0.783 18.391 14.688 1 77.12 295 LEU A O 1
ATOM 2308 N N . LEU A 1 296 ? 2.129 18.062 12.984 1 78.38 296 LEU A N 1
ATOM 2309 C CA . LEU A 1 296 ? 1.658 16.703 12.797 1 78.38 296 LEU A CA 1
ATOM 2310 C C . LEU A 1 296 ? 2.461 15.727 13.656 1 78.38 296 LEU A C 1
ATOM 2312 O O . LEU A 1 296 ? 2.129 14.539 13.734 1 78.38 296 LEU A O 1
ATOM 2316 N N . LEU A 1 297 ? 3.52 16.234 14.227 1 77.31 297 LEU A N 1
ATOM 2317 C CA . LEU A 1 297 ? 4.32 15.391 15.102 1 77.31 297 LEU A CA 1
ATOM 2318 C C . LEU A 1 297 ? 3.559 15.047 16.375 1 77.31 297 LEU A C 1
ATOM 2320 O O . LEU A 1 297 ? 3.826 14.023 17.016 1 77.31 297 LEU A O 1
ATOM 2324 N N . LYS A 1 298 ? 2.648 16.031 16.672 1 72.31 298 LYS A N 1
ATOM 2325 C CA . LYS A 1 298 ? 1.824 15.773 17.844 1 72.31 298 LYS A CA 1
ATOM 2326 C C . LYS A 1 298 ? 0.574 14.977 17.484 1 72.31 298 LYS A C 1
ATOM 2328 O O . LYS A 1 298 ? -0.024 15.203 16.438 1 72.31 298 LYS A O 1
ATOM 2333 N N . GLN A 1 299 ? 0.553 13.852 18.016 1 65.62 299 GLN A N 1
ATOM 2334 C CA . GLN A 1 299 ? -0.677 13.102 17.797 1 65.62 299 GLN A CA 1
ATOM 2335 C C . GLN A 1 299 ? -1.881 13.82 18.391 1 65.62 299 GLN A C 1
ATOM 2337 O O . GLN A 1 299 ? -1.992 13.953 19.609 1 65.62 299 GLN A O 1
ATOM 2342 N N . ASN A 1 300 ? -2.486 14.57 17.516 1 67.5 300 ASN A N 1
ATOM 2343 C CA . ASN A 1 300 ? -3.729 15.211 17.922 1 67.5 300 ASN A CA 1
ATOM 2344 C C . ASN A 1 300 ? -4.941 14.586 17.25 1 67.5 300 ASN A C 1
ATOM 2346 O O . ASN A 1 300 ? -4.797 13.664 16.438 1 67.5 300 ASN A O 1
ATOM 2350 N N . GLY A 1 301 ? -6.086 14.703 17.688 1 68.31 301 GLY A N 1
ATOM 2351 C CA . GLY A 1 301 ? -7.332 14.148 17.188 1 68.31 301 GLY A CA 1
ATOM 2352 C C . GLY A 1 301 ? -7.523 14.367 15.695 1 68.31 301 GLY A C 1
ATOM 2353 O O . GLY A 1 301 ? -8.352 13.703 15.07 1 68.31 301 GLY A O 1
ATOM 2354 N N . HIS A 1 302 ? -6.609 15.148 15.102 1 76.19 302 HIS A N 1
ATOM 2355 C CA . HIS A 1 302 ? -6.848 15.484 13.703 1 76.19 302 HIS A CA 1
ATOM 2356 C C . HIS A 1 302 ? -5.797 14.844 12.797 1 76.19 302 HIS A C 1
ATOM 2358 O O . HIS A 1 302 ? -5.82 15.039 11.578 1 76.19 302 HIS A O 1
ATOM 2364 N N . ASN A 1 303 ? -4.793 14.18 13.438 1 84.5 303 ASN A N 1
ATOM 2365 C CA . ASN A 1 303 ? -3.787 13.453 12.664 1 84.5 303 ASN A CA 1
ATOM 2366 C C . ASN A 1 303 ? -4.031 11.945 12.703 1 84.5 303 ASN A C 1
ATOM 2368 O O . ASN A 1 303 ? -3.6 11.266 13.641 1 84.5 303 ASN A O 1
ATOM 2372 N N . TYR A 1 304 ? -4.555 11.422 11.664 1 87.12 304 TYR A N 1
ATOM 2373 C CA . TYR A 1 304 ? -4.918 10.008 11.609 1 87.12 304 TYR A CA 1
ATOM 2374 C C . TYR A 1 304 ? -3.715 9.148 11.25 1 87.12 304 TYR A C 1
ATOM 2376 O O . TYR A 1 304 ? -3.725 7.934 11.461 1 87.12 304 TYR A O 1
ATOM 2384 N N . ILE A 1 305 ? -2.732 9.844 10.758 1 86.94 305 ILE A N 1
ATOM 2385 C CA . ILE A 1 305 ? -1.529 9.102 10.398 1 86.94 305 ILE A CA 1
ATOM 2386 C C . ILE A 1 305 ? -0.81 8.648 11.672 1 86.94 305 ILE A C 1
ATOM 2388 O O . ILE A 1 305 ? -0.043 7.684 11.648 1 86.94 305 ILE A O 1
ATOM 2392 N N . GLY A 1 306 ? -1.181 9.352 12.734 1 86.56 306 GLY A N 1
ATOM 2393 C CA . GLY A 1 306 ? -0.614 8.984 14.023 1 86.56 306 GLY A CA 1
ATOM 2394 C C . GLY A 1 306 ? -1.065 7.621 14.508 1 86.56 306 GLY A C 1
ATOM 2395 O O . GLY A 1 306 ? -0.47 7.055 15.43 1 86.56 306 GLY A O 1
ATOM 2396 N N . ARG A 1 307 ? -1.974 7.039 13.82 1 86.12 307 ARG A N 1
ATOM 2397 C CA . ARG A 1 307 ? -2.488 5.727 14.188 1 86.12 307 ARG A CA 1
ATOM 2398 C C . ARG A 1 307 ? -1.617 4.617 13.609 1 86.12 307 ARG A C 1
ATOM 2400 O O . ARG A 1 307 ? -1.776 3.445 13.961 1 86.12 307 ARG A O 1
ATOM 2407 N N . GLU A 1 308 ? -0.664 4.973 12.781 1 90.88 308 GLU A N 1
ATOM 2408 C CA . GLU A 1 308 ? 0.262 3.99 12.227 1 90.88 308 GLU A CA 1
ATOM 2409 C C . GLU A 1 308 ? 1.129 3.371 13.32 1 90.88 308 GLU A C 1
ATOM 2411 O O . GLU A 1 308 ? 1.568 4.066 14.234 1 90.88 308 GLU A O 1
ATOM 2416 N N . TRP A 1 309 ? 1.415 2.137 13.188 1 90.62 309 TRP A N 1
ATOM 2417 C CA . TRP A 1 309 ? 2.131 1.396 14.227 1 90.62 309 TRP A CA 1
ATOM 2418 C C . TRP A 1 309 ? 3.572 1.882 14.344 1 90.62 309 TRP A C 1
ATOM 2420 O O . TRP A 1 309 ? 4.203 1.724 15.391 1 90.62 309 TRP A O 1
ATOM 2430 N N . TRP A 1 310 ? 4.121 2.461 13.297 1 93.44 310 TRP A N 1
ATOM 2431 C CA . TRP A 1 310 ? 5.512 2.902 13.344 1 93.44 310 TRP A CA 1
ATOM 2432 C C . TRP A 1 310 ? 5.605 4.367 13.758 1 93.44 310 TRP A C 1
ATOM 2434 O O . TRP A 1 310 ? 6.699 4.93 13.836 1 93.44 310 TRP A O 1
ATOM 2444 N N . PHE A 1 311 ? 4.496 5.035 14.117 1 93.06 311 PHE A N 1
ATOM 2445 C CA . PHE A 1 311 ? 4.465 6.461 14.438 1 93.06 311 PHE A CA 1
ATOM 2446 C C . PHE A 1 311 ? 5.262 6.75 15.703 1 93.06 311 PHE A C 1
ATOM 2448 O O . PHE A 1 311 ? 5.93 7.781 15.797 1 93.06 311 PHE A O 1
ATOM 2455 N N . PHE A 1 312 ? 5.203 5.809 16.641 1 91.94 312 PHE A N 1
ATOM 2456 C CA . PHE A 1 312 ? 5.914 6.039 17.906 1 91.94 312 PHE A CA 1
ATOM 2457 C C . PHE A 1 312 ? 7.422 6.047 17.672 1 91.94 312 PHE A C 1
ATOM 2459 O O . PHE A 1 312 ? 8.148 6.801 18.328 1 91.94 312 PHE A O 1
ATOM 2466 N N . ILE A 1 313 ? 7.941 5.27 16.75 1 95.19 313 ILE A N 1
ATOM 2467 C CA . ILE A 1 313 ? 9.359 5.262 16.406 1 95.19 313 ILE A CA 1
ATOM 2468 C C . ILE A 1 313 ? 9.734 6.551 15.688 1 95.19 313 ILE A C 1
ATOM 2470 O O . ILE A 1 313 ? 10.766 7.156 15.969 1 95.19 313 ILE A O 1
ATOM 2474 N N . PHE A 1 314 ? 8.844 6.957 14.844 1 94.5 314 PHE A N 1
ATOM 2475 C CA . PHE A 1 314 ? 9.016 8.211 14.117 1 94.5 314 PHE A CA 1
ATOM 2476 C C . PHE A 1 314 ? 9.109 9.391 15.078 1 94.5 314 PHE A C 1
ATOM 2478 O O . PHE A 1 314 ? 10 10.234 14.938 1 94.5 314 PHE A O 1
ATOM 2485 N N . ARG A 1 315 ? 8.219 9.391 16 1 92.19 315 ARG A N 1
ATOM 2486 C CA . ARG A 1 315 ? 8.203 10.484 16.969 1 92.19 315 ARG A CA 1
ATOM 2487 C C . ARG A 1 315 ? 9.477 10.492 17.797 1 92.19 315 ARG A C 1
ATOM 2489 O O . ARG A 1 315 ? 10.023 11.555 18.109 1 92.19 315 ARG A O 1
ATOM 2496 N N . TYR A 1 316 ? 9.914 9.352 18.156 1 93.88 316 TYR A N 1
ATOM 2497 C CA . TYR A 1 316 ? 11.156 9.242 18.906 1 93.88 316 TYR A CA 1
ATOM 2498 C C . TYR A 1 316 ? 12.328 9.805 18.125 1 93.88 316 TYR A C 1
ATOM 2500 O O . TYR A 1 316 ? 13.148 10.555 18.656 1 93.88 316 TYR A O 1
ATOM 2508 N N . PHE A 1 317 ? 12.445 9.562 16.828 1 94.38 317 PHE A N 1
ATOM 2509 C CA . PHE A 1 317 ? 13.578 9.969 16 1 94.38 317 PHE A CA 1
ATOM 2510 C C . PHE A 1 317 ? 13.484 11.445 15.633 1 94.38 317 PHE A C 1
ATOM 2512 O O . PHE A 1 317 ? 14.5 12.133 15.531 1 94.38 317 PHE A O 1
ATOM 2519 N N . GLU A 1 318 ? 12.227 11.945 15.508 1 93.19 318 GLU A N 1
ATOM 2520 C CA . GLU A 1 318 ? 12.055 13.281 14.945 1 93.19 318 GLU A CA 1
ATOM 2521 C C . GLU A 1 318 ? 11.688 14.297 16.031 1 93.19 318 GLU A C 1
ATOM 2523 O O . GLU A 1 318 ? 11.562 15.492 15.75 1 93.19 318 GLU A O 1
ATOM 2528 N N . LYS A 1 319 ? 11.516 13.938 17.234 1 88.62 319 LYS A N 1
ATOM 2529 C CA . LYS A 1 319 ? 11.008 14.781 18.312 1 88.62 319 LYS A CA 1
ATOM 2530 C C . LYS A 1 319 ? 11.789 16.094 18.391 1 88.62 319 LYS A C 1
ATOM 2532 O O . LYS A 1 319 ? 11.203 17.156 18.594 1 88.62 319 LYS A O 1
ATOM 2537 N N . ASN A 1 320 ? 13.078 16.047 18.078 1 88.44 320 ASN A N 1
ATOM 2538 C CA . ASN A 1 320 ? 13.906 17.234 18.281 1 88.44 320 ASN A CA 1
ATOM 2539 C C . ASN A 1 320 ? 14.219 17.922 16.953 1 88.44 320 ASN A C 1
ATOM 2541 O O . ASN A 1 320 ? 14.914 18.938 16.938 1 88.44 320 ASN A O 1
ATOM 2545 N N . VAL A 1 321 ? 13.805 17.391 15.898 1 88.69 321 VAL A N 1
ATOM 2546 C CA . VAL A 1 321 ? 14.055 17.984 14.594 1 88.69 321 VAL A CA 1
ATOM 2547 C C . VAL A 1 321 ? 12.938 18.984 14.266 1 88.69 321 VAL A C 1
ATOM 2549 O O . VAL A 1 321 ? 11.773 18.609 14.148 1 88.69 321 VAL A O 1
ATOM 2552 N N . ARG A 1 322 ? 13.234 20.188 14.164 1 80.12 322 ARG A N 1
ATOM 2553 C CA . ARG A 1 322 ? 12.227 21.219 13.977 1 80.12 322 ARG A CA 1
ATOM 2554 C C . ARG A 1 322 ? 12.203 21.719 12.531 1 80.12 322 ARG A C 1
ATOM 2556 O O . ARG A 1 322 ? 12.961 22.625 12.172 1 80.12 322 ARG A O 1
ATOM 2563 N N . GLY A 1 323 ? 11.344 21.094 11.688 1 79.31 323 GLY A N 1
ATOM 2564 C CA . GLY A 1 323 ? 11.148 21.625 10.352 1 79.31 323 GLY A CA 1
ATOM 2565 C C . GLY A 1 323 ? 11.922 20.875 9.289 1 79.31 323 GLY A C 1
ATOM 2566 O O . GLY A 1 323 ? 12.492 19.812 9.57 1 79.31 323 GLY A O 1
ATOM 2567 N N . PRO A 1 324 ? 11.883 21.391 8.125 1 84.25 324 PRO A N 1
ATOM 2568 C CA . PRO A 1 324 ? 12.602 20.75 7.012 1 84.25 324 PRO A CA 1
ATOM 2569 C C . PRO A 1 324 ? 14.117 20.922 7.117 1 84.25 324 PRO A C 1
ATOM 2571 O O . PRO A 1 324 ? 14.594 21.969 7.574 1 84.25 324 PRO A O 1
ATOM 2574 N N . LEU A 1 325 ? 14.812 19.953 6.711 1 88.81 325 LEU A N 1
ATOM 2575 C CA . LEU A 1 325 ? 16.266 19.969 6.773 1 88.81 325 LEU A CA 1
ATOM 2576 C C . LEU A 1 325 ? 16.844 20.875 5.691 1 88.81 325 LEU A C 1
ATOM 2578 O O . LEU A 1 325 ? 16.469 20.781 4.523 1 88.81 325 LEU A O 1
ATOM 2582 N N . PRO A 1 326 ? 17.719 21.75 6.129 1 87.88 326 PRO A N 1
ATOM 2583 C CA . PRO A 1 326 ? 18.375 22.594 5.117 1 87.88 326 PRO A CA 1
ATOM 2584 C C . PRO A 1 326 ? 19.328 21.797 4.23 1 87.88 326 PRO A C 1
ATOM 2586 O O . PRO A 1 326 ? 19.938 20.828 4.684 1 87.88 326 PRO A O 1
ATOM 2589 N N . MET A 1 327 ? 19.453 22.156 3.01 1 87.94 327 MET A N 1
ATOM 2590 C CA . MET A 1 327 ? 20.344 21.516 2.062 1 87.94 327 MET A CA 1
ATOM 2591 C C . MET A 1 327 ? 21.75 22.078 2.162 1 87.94 327 MET A C 1
ATOM 2593 O O . MET A 1 327 ? 22.141 22.953 1.379 1 87.94 327 MET A O 1
ATOM 2597 N N . GLN A 1 328 ? 22.531 21.672 3.135 1 89.25 328 GLN A N 1
ATOM 2598 C CA . GLN A 1 328 ? 23.906 22.094 3.367 1 89.25 328 GLN A CA 1
ATOM 2599 C C . GLN A 1 328 ? 24.859 20.891 3.328 1 89.25 328 GLN A C 1
ATOM 2601 O O . GLN A 1 328 ? 24.484 19.781 3.715 1 89.25 328 GLN A O 1
ATOM 2606 N N . TYR A 1 329 ? 26.016 21.125 2.799 1 89.31 329 TYR A N 1
ATOM 2607 C CA . TYR A 1 329 ? 26.969 20.031 2.604 1 89.31 329 TYR A CA 1
ATOM 2608 C C . TYR A 1 329 ? 28.328 20.375 3.188 1 89.31 329 TYR A C 1
ATOM 2610 O O . TYR A 1 329 ? 28.719 21.547 3.229 1 89.31 329 TYR A O 1
ATOM 2618 N N . ASP A 1 330 ? 28.922 19.453 3.838 1 87 330 ASP A N 1
ATOM 2619 C CA . ASP A 1 330 ? 30.25 19.641 4.418 1 87 330 ASP A CA 1
ATOM 2620 C C . ASP A 1 330 ? 31.062 18.344 4.32 1 87 330 ASP A C 1
ATOM 2622 O O . ASP A 1 330 ? 30.516 17.266 4.199 1 87 330 ASP A O 1
ATOM 2626 N N . CYS A 1 331 ? 32.344 18.453 4.051 1 80.25 331 CYS A N 1
ATOM 2627 C CA . CYS A 1 331 ? 33.219 17.297 4 1 80.25 331 CYS A CA 1
ATOM 2628 C C . CYS A 1 331 ? 33.469 16.734 5.398 1 80.25 331 CYS A C 1
ATOM 2630 O O . CYS A 1 331 ? 33.875 17.453 6.305 1 80.25 331 CYS A O 1
ATOM 2632 N N . PRO A 1 332 ? 33.062 15.508 5.551 1 74.88 332 PRO A N 1
ATOM 2633 C CA . PRO A 1 332 ? 33.219 14.914 6.883 1 74.88 332 PRO A CA 1
ATOM 2634 C C . PRO A 1 332 ? 34.656 14.766 7.309 1 74.88 332 PRO A C 1
ATOM 2636 O O . PRO A 1 332 ? 34.969 14.586 8.492 1 74.88 332 PRO A O 1
ATOM 2639 N N . PHE A 1 333 ? 35.594 14.742 6.328 1 70.88 333 PHE A N 1
ATOM 2640 C CA . PHE A 1 333 ? 37 14.555 6.656 1 70.88 333 PHE A CA 1
ATOM 2641 C C . PHE A 1 333 ? 37.719 15.891 6.777 1 70.88 333 PHE A C 1
ATOM 2643 O O . PHE A 1 333 ? 37.531 16.781 5.938 1 70.88 333 PHE A O 1
ATOM 2650 N N . PRO A 1 334 ? 38.094 16.234 8.055 1 61.5 334 PRO A N 1
ATOM 2651 C CA . PRO A 1 334 ? 38.875 17.469 8.164 1 61.5 334 PRO A CA 1
ATOM 2652 C C . PRO A 1 334 ? 39.938 17.594 7.078 1 61.5 334 PRO A C 1
ATOM 2654 O O . PRO A 1 334 ? 40.719 16.656 6.863 1 61.5 334 PRO A O 1
ATOM 2657 N N . ILE A 1 335 ? 39.625 18.188 6.016 1 55.25 335 ILE A N 1
ATOM 2658 C CA . ILE A 1 335 ? 40.719 18.422 5.074 1 55.25 335 ILE A CA 1
ATOM 2659 C C . ILE A 1 335 ? 41.812 19.219 5.762 1 55.25 335 ILE A C 1
ATOM 2661 O O . ILE A 1 335 ? 41.594 20.328 6.25 1 55.25 335 ILE A O 1
ATOM 2665 N N . PRO A 1 336 ? 42.875 18.547 6.105 1 52.5 336 PRO A N 1
ATOM 2666 C CA . PRO A 1 336 ? 43.969 19.234 6.773 1 52.5 336 PRO A CA 1
ATOM 2667 C C . PRO A 1 336 ? 44.312 20.594 6.137 1 52.5 336 PRO A C 1
ATOM 2669 O O . PRO A 1 336 ? 44.781 21.5 6.816 1 52.5 336 PRO A O 1
ATOM 2672 N N . TRP A 1 337 ? 44.281 20.562 4.797 1 48 337 TRP A N 1
ATOM 2673 C CA . TRP A 1 337 ? 44.906 21.719 4.16 1 48 337 TRP A CA 1
ATOM 2674 C C . TRP A 1 337 ? 44 22.938 4.238 1 48 337 TRP A C 1
ATOM 2676 O O . TRP A 1 337 ? 44.344 24 3.701 1 48 337 TRP A O 1
ATOM 2686 N N . THR A 1 338 ? 42.75 22.75 4.336 1 42.75 338 THR A N 1
ATOM 2687 C CA . THR A 1 338 ? 42 24 4.289 1 42.75 338 THR A CA 1
ATOM 2688 C C . THR A 1 338 ? 42.188 24.781 5.586 1 42.75 338 THR A C 1
ATOM 2690 O O . THR A 1 338 ? 41.594 24.438 6.613 1 42.75 338 THR A O 1
ATOM 2693 N N . LYS A 1 339 ? 43.406 25.234 5.902 1 42.19 339 LYS A N 1
ATOM 2694 C CA . LYS A 1 339 ? 43.812 26.234 6.898 1 42.19 339 LYS A CA 1
ATOM 2695 C C . LYS A 1 339 ? 42.781 27.359 6.98 1 42.19 339 LYS A C 1
ATOM 2697 O O . LYS A 1 339 ? 42.375 27.922 5.957 1 42.19 339 LYS A O 1
ATOM 2702 N N . LYS A 1 340 ? 42 27.297 7.969 1 45.47 340 LYS A N 1
ATOM 2703 C CA . LYS A 1 340 ? 41.25 28.484 8.336 1 45.47 340 LYS A CA 1
ATOM 2704 C C . LYS A 1 340 ? 42 29.75 7.953 1 45.47 340 LYS A C 1
ATOM 2706 O O . LYS A 1 340 ? 43.156 29.953 8.367 1 45.47 340 LYS A O 1
ATOM 2711 N N . VAL A 1 341 ? 41.781 30.188 6.77 1 42.16 341 VAL A N 1
ATOM 2712 C CA . VAL A 1 341 ? 42.344 31.516 6.562 1 42.16 341 VAL A CA 1
ATOM 2713 C C . VAL A 1 341 ? 42.125 32.375 7.812 1 42.16 341 VAL A C 1
ATOM 2715 O O . VAL A 1 341 ? 41 32.469 8.312 1 42.16 341 VAL A O 1
ATOM 2718 N N . PRO A 1 342 ? 43.156 32.5 8.688 1 40.62 342 PRO A N 1
ATOM 2719 C CA . PRO A 1 342 ? 43.031 33.406 9.844 1 40.62 342 PRO A CA 1
ATOM 2720 C C . PRO A 1 342 ? 42.281 34.688 9.531 1 40.62 342 PRO A C 1
ATOM 2722 O O . PRO A 1 342 ? 42.469 35.281 8.477 1 40.62 342 PRO A O 1
ATOM 2725 N N . LYS A 1 343 ? 40.969 34.688 9.922 1 43.09 343 LYS A N 1
ATOM 2726 C CA . LYS A 1 343 ? 40.281 35.969 9.875 1 43.09 343 LYS A CA 1
ATOM 2727 C C . LYS A 1 343 ? 41.219 37.094 10.211 1 43.09 343 LYS A C 1
ATOM 2729 O O . LYS A 1 343 ? 41.906 37.062 11.234 1 43.09 343 LYS A O 1
ATOM 2734 N N . LEU A 1 344 ? 41.812 37.75 9.25 1 38.97 344 LEU A N 1
ATOM 2735 C CA . LEU A 1 344 ? 42.625 38.969 9.484 1 38.97 344 LEU A CA 1
ATOM 2736 C C . LEU A 1 344 ? 41.906 39.875 10.477 1 38.97 344 LEU A C 1
ATOM 2738 O O . LEU A 1 344 ? 40.719 40.094 10.391 1 38.97 344 LEU A O 1
ATOM 2742 N N . PRO A 1 345 ? 42.469 40.062 11.672 1 39.53 345 PRO A N 1
ATOM 2743 C CA . PRO A 1 345 ? 41.969 41.031 12.641 1 39.53 345 PRO A CA 1
ATOM 2744 C C . PRO A 1 345 ? 41.531 42.344 11.984 1 39.53 345 PRO A C 1
ATOM 2746 O O . PRO A 1 345 ? 42.219 42.875 11.102 1 39.53 345 PRO A O 1
ATOM 2749 N N . CYS A 1 346 ? 40.188 42.406 11.625 1 35.88 346 CYS A N 1
ATOM 2750 C CA . CYS A 1 346 ? 39.688 43.719 11.227 1 35.88 346 CYS A CA 1
ATOM 2751 C C . CYS A 1 346 ? 40.344 44.844 12.062 1 35.88 346 CYS A C 1
ATOM 2753 O O . CYS A 1 346 ? 40.25 44.812 13.289 1 35.88 346 CYS A O 1
ATOM 2755 N N . ARG A 1 347 ? 41.438 45.406 11.68 1 32.19 347 ARG A N 1
ATOM 2756 C CA . ARG A 1 347 ? 42.031 46.625 12.234 1 32.19 347 ARG A CA 1
ATOM 2757 C C . ARG A 1 347 ? 40.969 47.656 12.578 1 32.19 347 ARG A C 1
ATOM 2759 O O . ARG A 1 347 ? 40.125 47.969 11.75 1 32.19 347 ARG A O 1
ATOM 2766 N N . GLU A 1 348 ? 40.531 47.688 13.836 1 32.91 348 GLU A N 1
ATOM 2767 C CA . GLU A 1 348 ? 39.844 48.844 14.414 1 32.91 348 GLU A CA 1
ATOM 2768 C C . GLU A 1 348 ? 40.375 50.156 13.852 1 32.91 348 GLU A C 1
ATOM 2770 O O . GLU A 1 348 ? 41.531 50.5 14.117 1 32.91 348 GLU A O 1
ATOM 2775 N N . SER A 1 349 ? 40.281 50.375 12.492 1 25.78 349 SER A N 1
ATOM 2776 C CA . SER A 1 349 ? 40.438 51.812 12.266 1 25.78 349 SER A CA 1
ATOM 2777 C C . SER A 1 349 ? 39.219 52.562 12.781 1 25.78 349 SER A C 1
ATOM 2779 O O . SER A 1 349 ? 38.094 52.062 12.734 1 25.78 349 SER A O 1
ATOM 2781 N N . MET B 1 1 ? 9.305 -5.898 38.812 1 23.38 1 MET B N 1
ATOM 2782 C CA . MET B 1 1 ? 8.078 -5.922 38.031 1 23.38 1 MET B CA 1
ATOM 2783 C C . MET B 1 1 ? 7.324 -4.602 38.156 1 23.38 1 MET B C 1
ATOM 2785 O O . MET B 1 1 ? 7.047 -4.145 39.25 1 23.38 1 MET B O 1
ATOM 2789 N N . VAL B 1 2 ? 7.484 -3.623 37.188 1 23.69 2 VAL B N 1
ATOM 2790 C CA . VAL B 1 2 ? 7.262 -2.182 37.188 1 23.69 2 VAL B CA 1
ATOM 2791 C C . VAL B 1 2 ? 5.762 -1.891 37.25 1 23.69 2 VAL B C 1
ATOM 2793 O O . VAL B 1 2 ? 5.004 -2.342 36.375 1 23.69 2 VAL B O 1
ATOM 2796 N N . LYS B 1 3 ? 5.152 -1.484 38.469 1 22.33 3 LYS B N 1
ATOM 2797 C CA . LYS B 1 3 ? 3.82 -1.213 39 1 22.33 3 LYS B CA 1
ATOM 2798 C C . LYS B 1 3 ? 3.18 -0.022 38.281 1 22.33 3 LYS B C 1
ATOM 2800 O O . LYS B 1 3 ? 3.686 1.1 38.375 1 22.33 3 LYS B O 1
ATOM 2805 N N . VAL B 1 4 ? 2.639 -0.149 37.125 1 25.05 4 VAL B N 1
ATOM 2806 C CA . VAL B 1 4 ? 2.025 0.86 36.25 1 25.05 4 VAL B CA 1
ATOM 2807 C C . VAL B 1 4 ? 0.859 1.52 37 1 25.05 4 VAL B C 1
ATOM 2809 O O . VAL B 1 4 ? -0.091 0.845 37.406 1 25.05 4 VAL B O 1
ATOM 2812 N N . LYS B 1 5 ? 1.104 2.689 37.719 1 23.92 5 LYS B N 1
ATOM 2813 C CA . LYS B 1 5 ? 0.222 3.43 38.594 1 23.92 5 LYS B CA 1
ATOM 2814 C C . LYS B 1 5 ? -1.09 3.789 37.906 1 23.92 5 LYS B C 1
ATOM 2816 O O . LYS B 1 5 ? -1.127 3.969 36.688 1 23.92 5 LYS B O 1
ATOM 2821 N N . GLU B 1 6 ? -2.365 3.861 38.594 1 21.39 6 GLU B N 1
ATOM 2822 C CA . GLU B 1 6 ? -3.822 3.768 38.625 1 21.39 6 GLU B CA 1
ATOM 2823 C C . GLU B 1 6 ? -4.469 5.094 38.25 1 21.39 6 GLU B C 1
ATOM 2825 O O . GLU B 1 6 ? -4.348 6.082 38.969 1 21.39 6 GLU B O 1
ATOM 2830 N N . VAL B 1 7 ? -4.375 5.672 37.062 1 24.28 7 VAL B N 1
ATOM 2831 C CA . VAL B 1 7 ? -4.887 7 36.719 1 24.28 7 VAL B CA 1
ATOM 2832 C C . VAL B 1 7 ? -6.398 7.035 36.938 1 24.28 7 VAL B C 1
ATOM 2834 O O . VAL B 1 7 ? -7.133 6.27 36.312 1 24.28 7 VAL B O 1
ATOM 2837 N N . PRO B 1 8 ? -6.934 7.512 38.094 1 22.28 8 PRO B N 1
ATOM 2838 C CA . PRO B 1 8 ? -8.344 7.457 38.5 1 22.28 8 PRO B CA 1
ATOM 2839 C C . PRO B 1 8 ? -9.242 8.297 37.594 1 22.28 8 PRO B C 1
ATOM 2841 O O . PRO B 1 8 ? -8.82 9.352 37.094 1 22.28 8 PRO B O 1
ATOM 2844 N N . GLU B 1 9 ? -10.297 7.797 36.906 1 21.52 9 GLU B N 1
ATOM 2845 C CA . GLU B 1 9 ? -11.258 8.148 35.875 1 21.52 9 GLU B CA 1
ATOM 2846 C C . GLU B 1 9 ? -12.242 9.203 36.375 1 21.52 9 GLU B C 1
ATOM 2848 O O . GLU B 1 9 ? -12.961 9.812 35.562 1 21.52 9 GLU B O 1
ATOM 2853 N N . ALA B 1 10 ? -12.547 9.562 37.688 1 21.23 10 ALA B N 1
ATOM 2854 C CA . ALA B 1 10 ? -13.945 9.75 38.062 1 21.23 10 ALA B CA 1
ATOM 2855 C C . ALA B 1 10 ? -14.438 11.141 37.688 1 21.23 10 ALA B C 1
ATOM 2857 O O . ALA B 1 10 ? -14 12.141 38.25 1 21.23 10 ALA B O 1
ATOM 2858 N N . TYR B 1 11 ? -14.797 11.523 36.469 1 22.05 11 TYR B N 1
ATOM 2859 C CA . TYR B 1 11 ? -15.312 12.805 36 1 22.05 11 TYR B CA 1
ATOM 2860 C C . TYR B 1 11 ? -16.672 13.109 36.594 1 22.05 11 TYR B C 1
ATOM 2862 O O . TYR B 1 11 ? -17.688 12.547 36.156 1 22.05 11 TYR B O 1
ATOM 2870 N N . ASP B 1 12 ? -16.906 13.203 37.938 1 19.34 12 ASP B N 1
ATOM 2871 C CA . ASP B 1 12 ? -18.219 13.352 38.562 1 19.34 12 ASP B CA 1
ATOM 2872 C C . ASP B 1 12 ? -18.891 14.641 38.094 1 19.34 12 ASP B C 1
ATOM 2874 O O . ASP B 1 12 ? -18.328 15.727 38.219 1 19.34 12 ASP B O 1
ATOM 2878 N N . TYR B 1 13 ? -19.953 14.672 37.281 1 21.25 13 TYR B N 1
ATOM 2879 C CA . TYR B 1 13 ? -20.844 15.594 36.562 1 21.25 13 TYR B CA 1
ATOM 2880 C C . TYR B 1 13 ? -21.703 16.375 37.562 1 21.25 13 TYR B C 1
ATOM 2882 O O . TYR B 1 13 ? -22.922 16.281 37.531 1 21.25 13 TYR B O 1
ATOM 2890 N N . ASN B 1 14 ? -21.438 16.484 38.906 1 19.31 14 ASN B N 1
ATOM 2891 C CA . ASN B 1 14 ? -22.547 16.797 39.781 1 19.31 14 ASN B CA 1
ATOM 2892 C C . ASN B 1 14 ? -23.156 18.156 39.469 1 19.31 14 ASN B C 1
ATOM 2894 O O . ASN B 1 14 ? -22.438 19.094 39.125 1 19.31 14 ASN B O 1
ATOM 2898 N N . GLY B 1 15 ? -24.516 18.328 39.219 1 20.61 15 GLY B N 1
ATOM 2899 C CA . GLY B 1 15 ? -25.641 19.141 38.75 1 20.61 15 GLY B CA 1
ATOM 2900 C C . GLY B 1 15 ? -25.859 20.391 39.594 1 20.61 15 GLY B C 1
ATOM 2901 O O . GLY B 1 15 ? -26.859 21.094 39.406 1 20.61 15 GLY B O 1
ATOM 2902 N N . HIS B 1 16 ? -25.031 20.797 40.594 1 19.95 16 HIS B N 1
ATOM 2903 C CA . HIS B 1 16 ? -25.75 21.469 41.688 1 19.95 16 HIS B CA 1
ATOM 2904 C C . HIS B 1 16 ? -26.359 22.781 41.188 1 19.95 16 HIS B C 1
ATOM 2906 O O . HIS B 1 16 ? -25.734 23.516 40.438 1 19.95 16 HIS B O 1
ATOM 2912 N N . ALA B 1 17 ? -27.703 22.938 41.312 1 21.64 17 ALA B N 1
ATOM 2913 C CA . ALA B 1 17 ? -28.844 23.812 41 1 21.64 17 ALA B CA 1
ATOM 2914 C C . ALA B 1 17 ? -28.656 25.188 41.656 1 21.64 17 ALA B C 1
ATOM 2916 O O . ALA B 1 17 ? -28.688 25.297 42.906 1 21.64 17 ALA B O 1
ATOM 2917 N N . TYR B 1 18 ? -27.656 26.016 41.312 1 19.75 18 TYR B N 1
ATOM 2918 C CA . TYR B 1 18 ? -27.453 27.297 41.969 1 19.75 18 TYR B CA 1
ATOM 2919 C C . TYR B 1 18 ? -28.734 28.125 41.969 1 19.75 18 TYR B C 1
ATOM 2921 O O . TYR B 1 18 ? -29.344 28.344 40.906 1 19.75 18 TYR B O 1
ATOM 2929 N N . HIS B 1 19 ? -29.578 27.953 43 1 19.42 19 HIS B N 1
ATOM 2930 C CA . HIS B 1 19 ? -30.812 28.594 43.406 1 19.42 19 HIS B CA 1
ATOM 2931 C C . HIS B 1 19 ? -30.703 30.125 43.312 1 19.42 19 HIS B C 1
ATOM 2933 O O . HIS B 1 19 ? -29.766 30.703 43.875 1 19.42 19 HIS B O 1
ATOM 2939 N N . GLN B 1 20 ? -31.078 30.734 42.219 1 19.7 20 GLN B N 1
ATOM 2940 C CA . GLN B 1 20 ? -31.125 32.156 41.875 1 19.7 20 GLN B CA 1
ATOM 2941 C C . GLN B 1 20 ? -31.984 32.938 42.844 1 19.7 20 GLN B C 1
ATOM 2943 O O . GLN B 1 20 ? -33.219 32.875 42.812 1 19.7 20 GLN B O 1
ATOM 2948 N N . HIS B 1 21 ? -31.734 32.719 44.156 1 18.5 21 HIS B N 1
ATOM 2949 C CA . HIS B 1 21 ? -32.656 33.375 45.094 1 18.5 21 HIS B CA 1
ATOM 2950 C C . HIS B 1 21 ? -32.844 34.844 44.75 1 18.5 21 HIS B C 1
ATOM 2952 O O . HIS B 1 21 ? -31.891 35.531 44.375 1 18.5 21 HIS B O 1
ATOM 2958 N N . HIS B 1 22 ? -34.125 35.25 44.438 1 20.91 22 HIS B N 1
ATOM 2959 C CA . HIS B 1 22 ? -34.844 36.469 44.031 1 20.91 22 HIS B CA 1
ATOM 2960 C C . HIS B 1 22 ? -34.75 37.562 45.094 1 20.91 22 HIS B C 1
ATOM 2962 O O . HIS B 1 22 ? -35.406 37.5 46.125 1 20.91 22 HIS B O 1
ATOM 2968 N N . LEU B 1 23 ? -33.469 37.875 45.594 1 17.8 23 LEU B N 1
ATOM 2969 C CA . LEU B 1 23 ? -33.469 38.75 46.781 1 17.8 23 LEU B CA 1
ATOM 2970 C C . LEU B 1 23 ? -34.312 40 46.531 1 17.8 23 LEU B C 1
ATOM 2972 O O . LEU B 1 23 ? -34.312 40.531 45.406 1 17.8 23 LEU B O 1
ATOM 2976 N N . SER B 1 24 ? -35.344 40.156 47.375 1 19.72 24 SER B N 1
ATOM 2977 C CA . SER B 1 24 ? -36.406 41.094 47.656 1 19.72 24 SER B CA 1
ATOM 2978 C C . SER B 1 24 ? -35.875 42.5 47.875 1 19.72 24 SER B C 1
ATOM 2980 O O . SER B 1 24 ? -35.031 42.719 48.719 1 19.72 24 SER B O 1
ATOM 2982 N N . GLY B 1 25 ? -35.531 43.281 46.812 1 18.52 25 GLY B N 1
ATOM 2983 C CA . GLY B 1 25 ? -35 44.625 46.844 1 18.52 25 GLY B CA 1
ATOM 2984 C C . GLY B 1 25 ? -35.844 45.594 47.625 1 18.52 25 GLY B C 1
ATOM 2985 O O . GLY B 1 25 ? -36.938 45.938 47.219 1 18.52 25 GLY B O 1
ATOM 2986 N N . SER B 1 26 ? -35.938 45.375 48.844 1 18.33 26 SER B N 1
ATOM 2987 C CA . SER B 1 26 ? -36.75 46.219 49.688 1 18.33 26 SER B CA 1
ATOM 2988 C C . SER B 1 26 ? -36.344 47.688 49.531 1 18.33 26 SER B C 1
ATOM 2990 O O . SER B 1 26 ? -35.156 48.031 49.688 1 18.33 26 SER B O 1
ATOM 2992 N N . GLN B 1 27 ? -37.031 48.531 48.719 1 18.3 27 GLN B N 1
ATOM 2993 C CA . GLN B 1 27 ? -36.906 49.906 48.344 1 18.3 27 GLN B CA 1
ATOM 2994 C C . GLN B 1 27 ? -37.094 50.844 49.531 1 18.3 27 GLN B C 1
ATOM 2996 O O . GLN B 1 27 ? -38.062 51.562 49.625 1 18.3 27 GLN B O 1
ATOM 3001 N N . SER B 1 28 ? -36.5 50.562 50.656 1 16.41 28 SER B N 1
ATOM 3002 C CA . SER B 1 28 ? -37.062 51.406 51.688 1 16.41 28 SER B CA 1
ATOM 3003 C C . SER B 1 28 ? -36.875 52.875 51.375 1 16.41 28 SER B C 1
ATOM 3005 O O . SER B 1 28 ? -36.188 53.219 50.406 1 16.41 28 SER B O 1
ATOM 3007 N N . ASP B 1 29 ? -36.375 53.781 52.375 1 16.78 29 ASP B N 1
ATOM 3008 C CA . ASP B 1 29 ? -37.031 54.812 53.188 1 16.78 29 ASP B CA 1
ATOM 3009 C C . ASP B 1 29 ? -36.625 56.188 52.719 1 16.78 29 ASP B C 1
ATOM 3011 O O . ASP B 1 29 ? -37.5 57.062 52.469 1 16.78 29 ASP B O 1
ATOM 3015 N N . GLY B 1 30 ? -35.375 56.781 53 1 16.69 30 GLY B N 1
ATOM 3016 C CA . GLY B 1 30 ? -35.281 57.906 53.906 1 16.69 30 GLY B CA 1
ATOM 3017 C C . GLY B 1 30 ? -35.438 59.25 53.219 1 16.69 30 GLY B C 1
ATOM 3018 O O . GLY B 1 30 ? -35.469 59.312 51.969 1 16.69 30 GLY B O 1
ATOM 3019 N N . SER B 1 31 ? -34.812 60.438 53.969 1 18.08 31 SER B N 1
ATOM 3020 C CA . SER B 1 31 ? -35.219 61.75 54.469 1 18.08 31 SER B CA 1
ATOM 3021 C C . SER B 1 31 ? -34.906 62.844 53.469 1 18.08 31 SER B C 1
ATOM 3023 O O . SER B 1 31 ? -34.312 62.594 52.406 1 18.08 31 SER B O 1
ATOM 3025 N N . GLY B 1 32 ? -34.062 63.938 53.906 1 19.22 32 GLY B N 1
ATOM 3026 C CA . GLY B 1 32 ? -34.188 65.375 54.156 1 19.22 32 GLY B CA 1
ATOM 3027 C C . GLY B 1 32 ? -33.656 66.188 53 1 19.22 32 GLY B C 1
ATOM 3028 O O . GLY B 1 32 ? -32.906 65.688 52.156 1 19.22 32 GLY B O 1
ATOM 3029 N N . GLY B 1 33 ? -34.188 67.438 52.688 1 19.62 33 GLY B N 1
ATOM 3030 C CA . GLY B 1 33 ? -34.344 68.438 51.625 1 19.62 33 GLY B CA 1
ATOM 3031 C C . GLY B 1 33 ? -33.094 69.25 51.375 1 19.62 33 GLY B C 1
ATOM 3032 O O . GLY B 1 33 ? -33.031 70 50.406 1 19.62 33 GLY B O 1
ATOM 3033 N N . GLY B 1 34 ? -32 69.25 52.219 1 20.16 34 GLY B N 1
ATOM 3034 C CA . GLY B 1 34 ? -31.469 70.562 52.375 1 20.16 34 GLY B CA 1
ATOM 3035 C C . GLY B 1 34 ? -30.781 71.062 51.094 1 20.16 34 GLY B C 1
ATOM 3036 O O . GLY B 1 34 ? -30.453 70.312 50.219 1 20.16 34 GLY B O 1
ATOM 3037 N N . THR B 1 35 ? -30.703 72.438 50.875 1 21.88 35 THR B N 1
ATOM 3038 C CA . THR B 1 35 ? -30.672 73.438 49.812 1 21.88 35 THR B CA 1
ATOM 3039 C C . THR B 1 35 ? -29.25 73.562 49.281 1 21.88 35 THR B C 1
ATOM 3041 O O . THR B 1 35 ? -29.047 74.188 48.219 1 21.88 35 THR B O 1
ATOM 3044 N N . GLY B 1 36 ? -28.219 72.875 49.906 1 19.97 36 GLY B N 1
ATOM 3045 C CA . GLY B 1 36 ? -27.047 73.688 49.938 1 19.97 36 GLY B CA 1
ATOM 3046 C C . GLY B 1 36 ? -26.469 73.938 48.531 1 19.97 36 GLY B C 1
ATOM 3047 O O . GLY B 1 36 ? -26.781 73.188 47.594 1 19.97 36 GLY B O 1
ATOM 3048 N N . GLY B 1 37 ? -25.953 75.062 48.25 1 22.94 37 GLY B N 1
ATOM 3049 C CA . GLY B 1 37 ? -25.609 75.938 47.125 1 22.94 37 GLY B CA 1
ATOM 3050 C C . GLY B 1 37 ? -24.375 75.5 46.375 1 22.94 37 GLY B C 1
ATOM 3051 O O . GLY B 1 37 ? -23.938 76.188 45.438 1 22.94 37 GLY B O 1
ATOM 3052 N N . GLY B 1 38 ? -23.859 74.25 46.688 1 19.55 38 GLY B N 1
ATOM 3053 C CA . GLY B 1 38 ? -22.422 74.25 46.469 1 19.55 38 GLY B CA 1
ATOM 3054 C C . GLY B 1 38 ? -22.047 74.438 45 1 19.55 38 GLY B C 1
ATOM 3055 O O . GLY B 1 38 ? -22.859 74.188 44.125 1 19.55 38 GLY B O 1
ATOM 3056 N N . GLY B 1 39 ? -21.078 75.25 44.75 1 24.02 39 GLY B N 1
ATOM 3057 C CA . GLY B 1 39 ? -20.422 75.812 43.562 1 24.02 39 GLY B CA 1
ATOM 3058 C C . GLY B 1 39 ? -19.75 74.812 42.688 1 24.02 39 GLY B C 1
ATOM 3059 O O . GLY B 1 39 ? -18.859 74.062 43.125 1 24.02 39 GLY B O 1
ATOM 3060 N N . GLY B 1 40 ? -20.484 73.938 41.938 1 20.77 40 GLY B N 1
ATOM 3061 C CA . GLY B 1 40 ? -20.062 72.688 41.281 1 20.77 40 GLY B CA 1
ATOM 3062 C C . GLY B 1 40 ? -19.062 72.938 40.156 1 20.77 40 GLY B C 1
ATOM 3063 O O . GLY B 1 40 ? -19.391 73.625 39.156 1 20.77 40 GLY B O 1
ATOM 3064 N N . GLY B 1 41 ? -17.844 73.375 40.562 1 23.89 41 GLY B N 1
ATOM 3065 C CA . GLY B 1 41 ? -16.875 73.625 39.5 1 23.89 41 GLY B CA 1
ATOM 3066 C C . GLY B 1 41 ? -16.719 72.438 38.562 1 23.89 41 GLY B C 1
ATOM 3067 O O . GLY B 1 41 ? -16.75 71.25 39 1 23.89 41 GLY B O 1
ATOM 3068 N N . GLY B 1 42 ? -17.375 72.438 37.438 1 21.94 42 GLY B N 1
ATOM 3069 C CA . GLY B 1 42 ? -17.531 71.438 36.375 1 21.94 42 GLY B CA 1
ATOM 3070 C C . GLY B 1 42 ? -16.203 70.938 35.812 1 21.94 42 GLY B C 1
ATOM 3071 O O . GLY B 1 42 ? -15.383 71.75 35.344 1 21.94 42 GLY B O 1
ATOM 3072 N N . CYS B 1 43 ? -15.453 70.125 36.656 1 23.64 43 CYS B N 1
ATOM 3073 C CA . CYS B 1 43 ? -14.219 69.562 36.156 1 23.64 43 CYS B CA 1
ATOM 3074 C C . CYS B 1 43 ? -14.438 68.875 34.781 1 23.64 43 CYS B C 1
ATOM 3076 O O . CYS B 1 43 ? -15.305 68 34.656 1 23.64 43 CYS B O 1
ATOM 3078 N N . ALA B 1 44 ? -14.164 69.625 33.688 1 24.73 44 ALA B N 1
ATOM 3079 C CA . ALA B 1 44 ? -14.242 69.125 32.312 1 24.73 44 ALA B CA 1
ATOM 3080 C C . ALA B 1 44 ? -13.398 67.875 32.094 1 24.73 44 ALA B C 1
ATOM 3082 O O . ALA B 1 44 ? -12.18 67.938 32.25 1 24.73 44 ALA B O 1
ATOM 3083 N N . THR B 1 45 ? -13.727 66.75 32.75 1 26.75 45 THR B N 1
ATOM 3084 C CA . THR B 1 45 ? -12.969 65.562 32.5 1 26.75 45 THR B CA 1
ATOM 3085 C C . THR B 1 45 ? -12.812 65.312 31 1 26.75 45 THR B C 1
ATOM 3087 O O . THR B 1 45 ? -13.781 65.375 30.234 1 26.75 45 THR B O 1
ATOM 3090 N N . PRO B 1 46 ? -11.602 65.5 30.391 1 28.31 46 PRO B N 1
ATOM 3091 C CA . PRO B 1 46 ? -11.359 65.25 28.969 1 28.31 46 PRO B CA 1
ATOM 3092 C C . PRO B 1 46 ? -11.844 63.875 28.547 1 28.31 46 PRO B C 1
ATOM 3094 O O . PRO B 1 46 ? -11.695 62.906 29.297 1 28.31 46 PRO B O 1
ATOM 3097 N N . CYS B 1 47 ? -13.031 63.781 27.969 1 27.44 47 CYS B N 1
ATOM 3098 C CA . CYS B 1 47 ? -13.625 62.562 27.391 1 27.44 47 CYS B CA 1
ATOM 3099 C C . CYS B 1 47 ? -12.617 61.812 26.531 1 27.44 47 CYS B C 1
ATOM 3101 O O . CYS B 1 47 ? -12.117 62.375 25.547 1 27.44 47 CYS B O 1
ATOM 3103 N N . SER B 1 48 ? -11.641 61.156 27.188 1 29.27 48 SER B N 1
ATOM 3104 C CA . SER B 1 48 ? -10.836 60.188 26.422 1 29.27 48 SER B CA 1
ATOM 3105 C C . SER B 1 48 ? -11.688 59.469 25.406 1 29.27 48 SER B C 1
ATOM 3107 O O . SER B 1 48 ? -12.711 58.875 25.75 1 29.27 48 SER B O 1
ATOM 3109 N N . ASP B 1 49 ? -11.836 59.969 24.219 1 31.05 49 ASP B N 1
ATOM 3110 C CA . ASP B 1 49 ? -12.43 59.312 23.062 1 31.05 49 ASP B CA 1
ATOM 3111 C C . ASP B 1 49 ? -11.992 57.844 22.984 1 31.05 49 ASP B C 1
ATOM 3113 O O . ASP B 1 49 ? -10.805 57.562 22.797 1 31.05 49 ASP B O 1
ATOM 3117 N N . ALA B 1 50 ? -12.484 57.031 23.906 1 34.19 50 ALA B N 1
ATOM 3118 C CA . ALA B 1 50 ? -12.336 55.594 23.734 1 34.19 50 ALA B CA 1
ATOM 3119 C C . ALA B 1 50 ? -12.617 55.188 22.281 1 34.19 50 ALA B C 1
ATOM 3121 O O . ALA B 1 50 ? -13.727 55.406 21.781 1 34.19 50 ALA B O 1
ATOM 3122 N N . VAL B 1 51 ? -11.648 55.406 21.375 1 36.31 51 VAL B N 1
ATOM 3123 C CA . VAL B 1 51 ? -11.758 54.781 20.062 1 36.31 51 VAL B CA 1
ATOM 3124 C C . VAL B 1 51 ? -12.164 53.312 20.188 1 36.31 51 VAL B C 1
ATOM 3126 O O . VAL B 1 51 ? -11.445 52.531 20.797 1 36.31 51 VAL B O 1
ATOM 3129 N N . MET B 1 52 ? -13.461 53.031 20.391 1 35.66 52 MET B N 1
ATOM 3130 C CA . MET B 1 52 ? -13.977 51.656 20.297 1 35.66 52 MET B CA 1
ATOM 3131 C C . MET B 1 52 ? -13.453 50.969 19.031 1 35.66 52 MET B C 1
ATOM 3133 O O . MET B 1 52 ? -13.742 51.406 17.922 1 35.66 52 MET B O 1
ATOM 3137 N N . ILE B 1 53 ? -12.211 50.594 19.062 1 37 53 ILE B N 1
ATOM 3138 C CA . ILE B 1 53 ? -11.789 49.75 17.953 1 37 53 ILE B CA 1
ATOM 3139 C C . ILE B 1 53 ? -12.727 48.562 17.859 1 37 53 ILE B C 1
ATOM 3141 O O . ILE B 1 53 ? -12.836 47.75 18.797 1 37 53 ILE B O 1
ATOM 3145 N N . LYS B 1 54 ? -13.844 48.719 17.203 1 36.84 54 LYS B N 1
ATOM 3146 C CA . LYS B 1 54 ? -14.648 47.562 16.812 1 36.84 54 LYS B CA 1
ATOM 3147 C C . LYS B 1 54 ? -13.781 46.469 16.234 1 36.84 54 LYS B C 1
ATOM 3149 O O . LYS B 1 54 ? -13.219 46.625 15.148 1 36.84 54 LYS B O 1
ATOM 3154 N N . ILE B 1 55 ? -13.078 45.812 17.078 1 40.53 55 ILE B N 1
ATOM 3155 C CA . ILE B 1 55 ? -12.508 44.594 16.547 1 40.53 55 ILE B CA 1
ATOM 3156 C C . ILE B 1 55 ? -13.609 43.719 15.93 1 40.53 55 ILE B C 1
ATOM 3158 O O . ILE B 1 55 ? -14.531 43.281 16.625 1 40.53 55 ILE B O 1
ATOM 3162 N N . ASP B 1 56 ? -13.945 44 14.75 1 36.59 56 ASP B N 1
ATOM 3163 C CA . ASP B 1 56 ? -14.812 43.031 14.062 1 36.59 56 ASP B CA 1
ATOM 3164 C C . ASP B 1 56 ? -14.367 41.594 14.344 1 36.59 56 ASP B C 1
ATOM 3166 O O . ASP B 1 56 ? -13.289 41.188 13.914 1 36.59 56 ASP B O 1
ATOM 3170 N N . VAL B 1 57 ? -14.586 41.156 15.523 1 43.53 57 VAL B N 1
ATOM 3171 C CA . VAL B 1 57 ? -14.453 39.719 15.672 1 43.53 57 VAL B CA 1
ATOM 3172 C C . VAL B 1 57 ? -15.078 39 14.477 1 43.53 57 VAL B C 1
ATOM 3174 O O . VAL B 1 57 ? -16.219 39.312 14.086 1 43.53 57 VAL B O 1
ATOM 3177 N N . PRO B 1 58 ? -14.289 38.562 13.539 1 43.5 58 PRO B N 1
ATOM 3178 C CA . PRO B 1 58 ? -14.977 37.875 12.453 1 43.5 58 PRO B CA 1
ATOM 3179 C C . PRO B 1 58 ? -16.172 37.062 12.93 1 43.5 58 PRO B C 1
ATOM 3181 O O . PRO B 1 58 ? -16.109 36.406 13.992 1 43.5 58 PRO B O 1
ATOM 3184 N N . VAL B 1 59 ? -17.359 37.469 12.852 1 46.66 59 VAL B N 1
ATOM 3185 C CA . VAL B 1 59 ? -18.547 36.656 13.055 1 46.66 59 VAL B CA 1
ATOM 3186 C C . VAL B 1 59 ? -18.25 35.219 12.695 1 46.66 59 VAL B C 1
ATOM 3188 O O . VAL B 1 59 ? -17.703 34.938 11.633 1 46.66 59 VAL B O 1
ATOM 3191 N N . PRO B 1 60 ? -18.156 34.344 13.711 1 51.22 60 PRO B N 1
ATOM 3192 C CA . PRO B 1 60 ? -17.984 32.938 13.352 1 51.22 60 PRO B CA 1
ATOM 3193 C C . PRO B 1 60 ? -18.766 32.531 12.117 1 51.22 60 PRO B C 1
ATOM 3195 O O . PRO B 1 60 ? -19.938 32.906 11.977 1 51.22 60 PRO B O 1
ATOM 3198 N N . LEU B 1 61 ? -18.188 32.406 11.008 1 55.28 61 LEU B N 1
ATOM 3199 C CA . LEU B 1 61 ? -18.859 31.953 9.797 1 55.28 61 LEU B CA 1
ATOM 3200 C C . LEU B 1 61 ? -19.938 30.922 10.117 1 55.28 61 LEU B C 1
ATOM 3202 O O . LEU B 1 61 ? -19.734 30.047 10.969 1 55.28 61 LEU B O 1
ATOM 3206 N N . ARG B 1 62 ? -21.234 31.125 9.742 1 57.53 62 ARG B N 1
ATOM 3207 C CA . ARG B 1 62 ? -22.328 30.172 9.859 1 57.53 62 ARG B CA 1
ATOM 3208 C C . ARG B 1 62 ? -21.906 28.797 9.383 1 57.53 62 ARG B C 1
ATOM 3210 O O . ARG B 1 62 ? -21.047 28.672 8.508 1 57.53 62 ARG B O 1
ATOM 3217 N N . ASP B 1 63 ? -22.219 27.781 10.086 1 59.53 63 ASP B N 1
ATOM 3218 C CA . ASP B 1 63 ? -21.922 26.391 9.773 1 59.53 63 ASP B CA 1
ATOM 3219 C C . ASP B 1 63 ? -22.047 26.125 8.281 1 59.53 63 ASP B C 1
ATOM 3221 O O . ASP B 1 63 ? -21.219 25.391 7.703 1 59.53 63 ASP B O 1
ATOM 3225 N N . GLU B 1 64 ? -23.031 26.844 7.695 1 64.69 64 GLU B N 1
ATOM 3226 C CA . GLU B 1 64 ? -23.234 26.625 6.266 1 64.69 64 GLU B CA 1
ATOM 3227 C C . GLU B 1 64 ? -22.094 27.203 5.445 1 64.69 64 GLU B C 1
ATOM 3229 O O . GLU B 1 64 ? -21.781 26.688 4.359 1 64.69 64 GLU B O 1
ATOM 3234 N N . GLN B 1 65 ? -21.484 28.156 5.996 1 70.25 65 GLN B N 1
ATOM 3235 C CA . GLN B 1 65 ? -20.391 28.766 5.25 1 70.25 65 GLN B CA 1
ATOM 3236 C C . GLN B 1 65 ? -19.109 27.938 5.379 1 70.25 65 GLN B C 1
ATOM 3238 O O . GLN B 1 65 ? -18.297 27.906 4.453 1 70.25 65 GLN B O 1
ATOM 3243 N N . ARG B 1 66 ? -19.078 27.203 6.344 1 78.19 66 ARG B N 1
ATOM 3244 C CA . ARG B 1 66 ? -17.875 26.406 6.57 1 78.19 66 ARG B CA 1
ATOM 3245 C C . ARG B 1 66 ? -17.984 25.047 5.883 1 78.19 66 ARG B C 1
ATOM 3247 O O . ARG B 1 66 ? -16.984 24.484 5.441 1 78.19 66 ARG B O 1
ATOM 3254 N N . PHE B 1 67 ? -19.203 24.625 5.719 1 89.12 67 PHE B N 1
ATOM 3255 C CA . PHE B 1 67 ? -19.422 23.281 5.168 1 89.12 67 PHE B CA 1
ATOM 3256 C C . PHE B 1 67 ? -20.516 23.312 4.105 1 89.12 67 PHE B C 1
ATOM 3258 O O . PHE B 1 67 ? -21.594 22.75 4.301 1 89.12 67 PHE B O 1
ATOM 3265 N N . PRO B 1 68 ? -20.172 23.875 3 1 88.62 68 PRO B N 1
ATOM 3266 C CA . PRO B 1 68 ? -21.156 23.953 1.929 1 88.62 68 PRO B CA 1
ATOM 3267 C C . PRO B 1 68 ? -21.562 22.578 1.389 1 88.62 68 PRO B C 1
ATOM 3269 O O . PRO B 1 68 ? -20.703 21.688 1.284 1 88.62 68 PRO B O 1
ATOM 3272 N N . LYS B 1 69 ? -22.812 22.391 1.041 1 87.56 69 LYS B N 1
ATOM 3273 C CA . LYS B 1 69 ? -23.312 21.109 0.579 1 87.56 69 LYS B CA 1
ATOM 3274 C C . LYS B 1 69 ? -22.766 20.75 -0.8 1 87.56 69 LYS B C 1
ATOM 3276 O O . LYS B 1 69 ? -22.406 19.609 -1.06 1 87.56 69 LYS B O 1
ATOM 3281 N N . GLU B 1 70 ? -22.531 21.562 -1.691 1 91.75 70 GLU B N 1
ATOM 3282 C CA . GLU B 1 70 ? -22.031 21.422 -3.059 1 91.75 70 GLU B CA 1
ATOM 3283 C C . GLU B 1 70 ? -22.469 20.078 -3.662 1 91.75 70 GLU B C 1
ATOM 3285 O O . GLU B 1 70 ? -21.625 19.234 -3.973 1 91.75 70 GLU B O 1
ATOM 3290 N N . ILE B 1 71 ? -23.719 19.891 -4.027 1 94.06 71 ILE B N 1
ATOM 3291 C CA . ILE B 1 71 ? -24.359 18.641 -4.461 1 94.06 71 ILE B CA 1
ATOM 3292 C C . ILE B 1 71 ? -23.781 18.219 -5.812 1 94.06 71 ILE B C 1
ATOM 3294 O O . ILE B 1 71 ? -23.641 17.031 -6.086 1 94.06 71 ILE B O 1
ATOM 3298 N N . GLY B 1 72 ? -23.438 19.156 -6.664 1 95.5 72 GLY B N 1
ATOM 3299 C CA . GLY B 1 72 ? -22.828 18.844 -7.945 1 95.5 72 GLY B CA 1
ATOM 3300 C C . GLY B 1 72 ? -21.531 18.062 -7.812 1 95.5 72 GLY B C 1
ATOM 3301 O O . GLY B 1 72 ? -21.297 17.109 -8.562 1 95.5 72 GLY B O 1
ATOM 3302 N N . LYS B 1 73 ? -20.703 18.453 -6.879 1 96.44 73 LYS B N 1
ATOM 3303 C CA . LYS B 1 73 ? -19.453 17.734 -6.633 1 96.44 73 LYS B CA 1
ATOM 3304 C C . LYS B 1 73 ? -19.719 16.312 -6.16 1 96.44 73 LYS B C 1
ATOM 3306 O O . LYS B 1 73 ? -18.984 15.391 -6.492 1 96.44 73 LYS B O 1
ATOM 3311 N N . THR B 1 74 ? -20.766 16.188 -5.375 1 96.38 74 THR B N 1
ATOM 3312 C CA . THR B 1 74 ? -21.125 14.859 -4.887 1 96.38 74 THR B CA 1
ATOM 3313 C C . THR B 1 74 ? -21.562 13.961 -6.035 1 96.38 74 THR B C 1
ATOM 3315 O O . THR B 1 74 ? -21.25 12.773 -6.062 1 96.38 74 THR B O 1
ATOM 3318 N N . PHE B 1 75 ? -22.25 14.547 -6.98 1 97.19 75 PHE B N 1
ATOM 3319 C CA . PHE B 1 75 ? -22.688 13.789 -8.148 1 97.19 75 PHE B CA 1
ATOM 3320 C C . PHE B 1 75 ? -21.484 13.344 -8.977 1 97.19 75 PHE B C 1
ATOM 3322 O O . PHE B 1 75 ? -21.453 12.211 -9.469 1 97.19 75 PHE B O 1
ATOM 3329 N N . VAL B 1 76 ? -20.5 14.164 -9.117 1 97.5 76 VAL B N 1
ATOM 3330 C CA . VAL B 1 76 ? -19.281 13.797 -9.828 1 97.5 76 VAL B CA 1
ATOM 3331 C C . VAL B 1 76 ? -18.594 12.641 -9.102 1 97.5 76 VAL B C 1
ATOM 3333 O O . VAL B 1 76 ? -18.125 11.695 -9.742 1 97.5 76 VAL B O 1
ATOM 3336 N N . ALA B 1 77 ? -18.516 12.727 -7.781 1 97.94 77 ALA B N 1
ATOM 3337 C CA . ALA B 1 77 ? -17.922 11.648 -6.992 1 97.94 77 ALA B CA 1
ATOM 3338 C C . ALA B 1 77 ? -18.672 10.344 -7.184 1 97.94 77 ALA B C 1
ATOM 3340 O O . ALA B 1 77 ? -18.062 9.273 -7.258 1 97.94 77 ALA B O 1
ATOM 3341 N N . LEU B 1 78 ? -20 10.445 -7.277 1 97.56 78 LEU B N 1
ATOM 3342 C CA . LEU B 1 78 ? -20.844 9.273 -7.504 1 97.56 78 LEU B CA 1
ATOM 3343 C C . LEU B 1 78 ? -20.531 8.641 -8.859 1 97.56 78 LEU B C 1
ATOM 3345 O O . LEU B 1 78 ? -20.422 7.418 -8.969 1 97.56 78 LEU B O 1
ATOM 3349 N N . LEU B 1 79 ? -20.344 9.422 -9.828 1 97.94 79 LEU B N 1
ATOM 3350 C CA . LEU B 1 79 ? -20.016 8.93 -11.164 1 97.94 79 LEU B CA 1
ATOM 3351 C C . LEU B 1 79 ? -18.625 8.289 -11.18 1 97.94 79 LEU B C 1
ATOM 3353 O O . LEU B 1 79 ? -18.422 7.262 -11.828 1 97.94 79 LEU B O 1
ATOM 3357 N N . LEU B 1 80 ? -17.75 8.898 -10.453 1 97.81 80 LEU B N 1
ATOM 3358 C CA . LEU B 1 80 ? -16.391 8.367 -10.391 1 97.81 80 LEU B CA 1
ATOM 3359 C C . LEU B 1 80 ? -16.375 6.988 -9.742 1 97.81 80 LEU B C 1
ATOM 3361 O O . LEU B 1 80 ? -15.734 6.066 -10.258 1 97.81 80 LEU B O 1
ATOM 3365 N N . VAL B 1 81 ? -17.031 6.871 -8.641 1 97.62 81 VAL B N 1
ATOM 3366 C CA . VAL B 1 81 ? -17.031 5.578 -7.965 1 97.62 81 VAL B CA 1
ATOM 3367 C C . VAL B 1 81 ? -17.797 4.555 -8.797 1 97.62 81 VAL B C 1
ATOM 3369 O O . VAL B 1 81 ? -17.406 3.393 -8.883 1 97.62 81 VAL B O 1
ATOM 3372 N N . GLY B 1 82 ? -18.938 4.965 -9.414 1 96.19 82 GLY B N 1
ATOM 3373 C CA . GLY B 1 82 ? -19.672 4.074 -10.312 1 96.19 82 GLY B CA 1
ATOM 3374 C C . GLY B 1 82 ? -18.812 3.568 -11.461 1 96.19 82 GLY B C 1
ATOM 3375 O O . GLY B 1 82 ? -18.828 2.379 -11.781 1 96.19 82 GLY B O 1
ATOM 3376 N N . PHE B 1 83 ? -18.062 4.402 -12.008 1 97.25 83 PHE B N 1
ATOM 3377 C CA . PHE B 1 83 ? -17.172 4.051 -13.117 1 97.25 83 PHE B CA 1
ATOM 3378 C C . PHE B 1 83 ? -16.109 3.066 -12.664 1 97.25 83 PHE B C 1
ATOM 3380 O O . PHE B 1 83 ? -15.859 2.059 -13.328 1 97.25 83 PHE B O 1
ATOM 3387 N N . ASN B 1 84 ? -15.492 3.332 -11.539 1 97.44 84 ASN B N 1
ATOM 3388 C CA . ASN B 1 84 ? -14.391 2.484 -11.086 1 97.44 84 ASN B CA 1
ATOM 3389 C C . ASN B 1 84 ? -14.898 1.143 -10.562 1 97.44 84 ASN B C 1
ATOM 3391 O O . ASN B 1 84 ? -14.211 0.125 -10.688 1 97.44 84 ASN B O 1
ATOM 3395 N N . LEU B 1 85 ? -16.109 1.17 -9.969 1 95.62 85 LEU B N 1
ATOM 3396 C CA . LEU B 1 85 ? -16.703 -0.108 -9.609 1 95.62 85 LEU B CA 1
ATOM 3397 C C . LEU B 1 85 ? -17 -0.941 -10.852 1 95.62 85 LEU B C 1
ATOM 3399 O O . LEU B 1 85 ? -16.766 -2.15 -10.867 1 95.62 85 LEU B O 1
ATOM 3403 N N . PHE B 1 86 ? -17.453 -0.28 -11.867 1 95.88 86 PHE B N 1
ATOM 3404 C CA . PHE B 1 86 ? -17.703 -0.968 -13.125 1 95.88 86 PHE B CA 1
ATOM 3405 C C . PHE B 1 86 ? -16.406 -1.451 -13.758 1 95.88 86 PHE B C 1
ATOM 3407 O O . PHE B 1 86 ? -16.328 -2.572 -14.266 1 95.88 86 PHE B O 1
ATOM 3414 N N . LEU B 1 87 ? -15.414 -0.657 -13.742 1 96.56 87 LEU B N 1
ATOM 3415 C CA . LEU B 1 87 ? -14.102 -1.04 -14.25 1 96.56 87 LEU B CA 1
ATOM 3416 C C . LEU B 1 87 ? -13.57 -2.275 -13.531 1 96.56 87 LEU B C 1
ATOM 3418 O O . LEU B 1 87 ? -12.961 -3.146 -14.148 1 96.56 87 LEU B O 1
ATOM 3422 N N . ALA B 1 88 ? -13.797 -2.316 -12.266 1 95.69 88 ALA B N 1
ATOM 3423 C CA . ALA B 1 88 ? -13.367 -3.477 -11.484 1 95.69 88 ALA B CA 1
ATOM 3424 C C . ALA B 1 88 ? -14.07 -4.746 -11.961 1 95.69 88 ALA B C 1
ATOM 3426 O O . ALA B 1 88 ? -13.461 -5.816 -12.023 1 95.69 88 ALA B O 1
ATOM 3427 N N . THR B 1 89 ? -15.336 -4.629 -12.328 1 94.38 89 THR B N 1
ATOM 3428 C CA . THR B 1 89 ? -16.062 -5.793 -12.812 1 94.38 89 THR B CA 1
ATOM 3429 C C . THR B 1 89 ? -15.586 -6.188 -14.211 1 94.38 89 THR B C 1
ATOM 3431 O O . THR B 1 89 ? -15.531 -7.375 -14.539 1 94.38 89 THR B O 1
ATOM 3434 N N . VAL B 1 90 ? -15.25 -5.215 -15.016 1 95 90 VAL B N 1
ATOM 3435 C CA . VAL B 1 90 ? -14.688 -5.504 -16.328 1 95 90 VAL B CA 1
ATOM 3436 C C . VAL B 1 90 ? -13.359 -6.234 -16.172 1 95 90 VAL B C 1
ATOM 3438 O O . VAL B 1 90 ? -13.102 -7.227 -16.859 1 95 90 VAL B O 1
ATOM 3441 N N . SER B 1 91 ? -12.57 -5.75 -15.273 1 95.69 91 SER B N 1
ATOM 3442 C CA . SER B 1 91 ? -11.289 -6.398 -15.016 1 95.69 91 SER B CA 1
ATOM 3443 C C . SER B 1 91 ? -11.484 -7.848 -14.57 1 95.69 91 SER B C 1
ATOM 3445 O O . SER B 1 91 ? -10.789 -8.742 -15.055 1 95.69 91 SER B O 1
ATOM 3447 N N . LEU B 1 92 ? -12.398 -8.039 -13.711 1 94.56 92 LEU B N 1
ATOM 3448 C CA . LEU B 1 92 ? -12.664 -9.391 -13.234 1 94.56 92 LEU B CA 1
ATOM 3449 C C . LEU B 1 92 ? -13.148 -10.281 -14.367 1 94.56 92 LEU B C 1
ATOM 3451 O O . LEU B 1 92 ? -12.766 -11.453 -14.453 1 94.56 92 LEU B O 1
ATOM 3455 N N . ALA B 1 93 ? -13.953 -9.75 -15.25 1 93.19 93 ALA B N 1
ATOM 3456 C CA . ALA B 1 93 ? -14.477 -10.5 -16.391 1 93.19 93 ALA B CA 1
ATOM 3457 C C . ALA B 1 93 ? -13.344 -10.945 -17.312 1 93.19 93 ALA B C 1
ATOM 3459 O O . ALA B 1 93 ? -13.375 -12.055 -17.859 1 93.19 93 ALA B O 1
ATOM 3460 N N . VAL B 1 94 ? -12.375 -10.141 -17.484 1 93.62 94 VAL B N 1
ATOM 3461 C CA . VAL B 1 94 ? -11.234 -10.461 -18.328 1 93.62 94 VAL B CA 1
ATOM 3462 C C . VAL B 1 94 ? -10.312 -11.438 -17.609 1 93.62 94 VAL B C 1
ATOM 3464 O O . VAL B 1 94 ? -9.852 -12.422 -18.203 1 93.62 94 VAL B O 1
ATOM 3467 N N . VAL B 1 95 ? -10.062 -11.211 -16.359 1 94.12 95 VAL B N 1
ATOM 3468 C CA . VAL B 1 95 ? -9.133 -12 -15.555 1 94.12 95 VAL B CA 1
ATOM 3469 C C . VAL B 1 95 ? -9.664 -13.43 -15.398 1 94.12 95 VAL B C 1
ATOM 3471 O O . VAL B 1 95 ? -8.883 -14.383 -15.359 1 94.12 95 VAL B O 1
ATOM 3474 N N . HIS B 1 96 ? -10.953 -13.578 -15.367 1 93.19 96 HIS B N 1
ATOM 3475 C CA . HIS B 1 96 ? -11.578 -14.883 -15.227 1 93.19 96 HIS B CA 1
ATOM 3476 C C . HIS B 1 96 ? -11.047 -15.867 -16.266 1 93.19 96 HIS B C 1
ATOM 3478 O O . HIS B 1 96 ? -10.773 -17.031 -15.945 1 93.19 96 HIS B O 1
ATOM 3484 N N . ASP B 1 97 ? -10.82 -15.422 -17.469 1 93.31 97 ASP B N 1
ATOM 3485 C CA . ASP B 1 97 ? -10.383 -16.297 -18.562 1 93.31 97 ASP B CA 1
ATOM 3486 C C . ASP B 1 97 ? -8.891 -16.594 -18.453 1 93.31 97 ASP B C 1
ATOM 3488 O O . ASP B 1 97 ? -8.398 -17.516 -19.109 1 93.31 97 ASP B O 1
ATOM 3492 N N . LYS B 1 98 ? -8.234 -15.898 -17.625 1 92.44 98 LYS B N 1
ATOM 3493 C CA . LYS B 1 98 ? -6.789 -16.062 -17.516 1 92.44 98 LYS B CA 1
ATOM 3494 C C . LYS B 1 98 ? -6.418 -16.812 -16.234 1 92.44 98 LYS B C 1
ATOM 3496 O O . LYS B 1 98 ? -5.25 -17.141 -16.016 1 92.44 98 LYS B O 1
ATOM 3501 N N . VAL B 1 99 ? -7.352 -17.109 -15.398 1 93.06 99 VAL B N 1
ATOM 3502 C CA . VAL B 1 99 ? -7.09 -17.812 -14.141 1 93.06 99 VAL B CA 1
ATOM 3503 C C . VAL B 1 99 ? -6.539 -19.203 -14.43 1 93.06 99 VAL B C 1
ATOM 3505 O O . VAL B 1 99 ? -7.086 -19.938 -15.25 1 93.06 99 VAL B O 1
ATOM 3508 N N . PRO B 1 100 ? -5.406 -19.5 -13.789 1 90.5 100 PRO B N 1
ATOM 3509 C CA . PRO B 1 100 ? -4.859 -20.844 -13.992 1 90.5 100 PRO B CA 1
ATOM 3510 C C . PRO B 1 100 ? -5.836 -21.953 -13.586 1 90.5 100 PRO B C 1
ATOM 3512 O O . PRO B 1 100 ? -6.617 -21.766 -12.648 1 90.5 100 PRO B O 1
ATOM 3515 N N . ASP B 1 101 ? -5.684 -23.078 -14.289 1 86.44 101 ASP B N 1
ATOM 3516 C CA . ASP B 1 101 ? -6.578 -24.203 -14.055 1 86.44 101 ASP B CA 1
ATOM 3517 C C . ASP B 1 101 ? -6.359 -24.797 -12.664 1 86.44 101 ASP B C 1
ATOM 3519 O O . ASP B 1 101 ? -5.234 -25.141 -12.289 1 86.44 101 ASP B O 1
ATOM 3523 N N . ARG B 1 102 ? -7.398 -24.969 -12.008 1 84.81 102 ARG B N 1
ATOM 3524 C CA . ARG B 1 102 ? -7.359 -25.453 -10.633 1 84.81 102 ARG B CA 1
ATOM 3525 C C . ARG B 1 102 ? -6.867 -26.891 -10.562 1 84.81 102 ARG B C 1
ATOM 3527 O O . ARG B 1 102 ? -6.246 -27.297 -9.578 1 84.81 102 ARG B O 1
ATOM 3534 N N . ALA B 1 103 ? -7.148 -27.547 -11.57 1 80.81 103 ALA B N 1
ATOM 3535 C CA . ALA B 1 103 ? -6.758 -28.953 -11.594 1 80.81 103 ALA B CA 1
ATOM 3536 C C . ALA B 1 103 ? -5.25 -29.094 -11.766 1 80.81 103 ALA B C 1
ATOM 3538 O O . ALA B 1 103 ? -4.648 -30.031 -11.234 1 80.81 103 ALA B O 1
ATOM 3539 N N . THR B 1 104 ? -4.656 -28.156 -12.391 1 79.56 104 THR B N 1
ATOM 3540 C CA . THR B 1 104 ? -3.227 -28.219 -12.68 1 79.56 104 THR B CA 1
ATOM 3541 C C . THR B 1 104 ? -2.43 -27.453 -11.633 1 79.56 104 THR B C 1
ATOM 3543 O O . THR B 1 104 ? -1.415 -27.938 -11.133 1 79.56 104 THR B O 1
ATOM 3546 N N . TYR B 1 105 ? -2.691 -26.312 -11.18 1 78.31 105 TYR B N 1
ATOM 3547 C CA . TYR B 1 105 ? -1.909 -25.406 -10.352 1 78.31 105 TYR B CA 1
ATOM 3548 C C . TYR B 1 105 ? -2.271 -25.562 -8.875 1 78.31 105 TYR B C 1
ATOM 3550 O O . TYR B 1 105 ? -1.391 -25.609 -8.016 1 78.31 105 TYR B O 1
ATOM 3558 N N . GLY B 1 106 ? -3.396 -25.938 -8.477 1 86.31 106 GLY B N 1
ATOM 3559 C CA . GLY B 1 106 ? -3.836 -25.906 -7.094 1 86.31 106 GLY B CA 1
ATOM 3560 C C . GLY B 1 106 ? -3.605 -24.562 -6.426 1 86.31 106 GLY B C 1
ATOM 3561 O O . GLY B 1 106 ? -3.055 -23.641 -7.039 1 86.31 106 GLY B O 1
ATOM 3562 N N . PRO B 1 107 ? -3.988 -24.438 -5.102 1 92.62 107 PRO B N 1
ATOM 3563 C CA . PRO B 1 107 ? -3.771 -23.172 -4.387 1 92.62 107 PRO B CA 1
ATOM 3564 C C . PRO B 1 107 ? -2.307 -22.953 -4.016 1 92.62 107 PRO B C 1
ATOM 3566 O O . PRO B 1 107 ? -1.565 -23.906 -3.805 1 92.62 107 PRO B O 1
ATOM 3569 N N . LEU B 1 108 ? -1.886 -21.734 -3.988 1 94.81 108 LEU B N 1
ATOM 3570 C CA . LEU B 1 108 ? -0.533 -21.375 -3.584 1 94.81 108 LEU B CA 1
ATOM 3571 C C . LEU B 1 108 ? -0.321 -21.641 -2.096 1 94.81 108 LEU B C 1
ATOM 3573 O O . LEU B 1 108 ? -1.273 -21.609 -1.313 1 94.81 108 LEU B O 1
ATOM 3577 N N . PRO B 1 109 ? 0.943 -21.984 -1.751 1 94.88 109 PRO B N 1
ATOM 3578 C CA . PRO B 1 109 ? 1.229 -22.094 -0.319 1 94.88 109 PRO B CA 1
ATOM 3579 C C . PRO B 1 109 ? 0.92 -20.812 0.444 1 94.88 109 PRO B C 1
ATOM 3581 O O . PRO B 1 109 ? 1.341 -19.734 0.03 1 94.88 109 PRO B O 1
ATOM 3584 N N . ASP B 1 110 ? 0.177 -20.938 1.48 1 97.19 110 ASP B N 1
ATOM 3585 C CA . ASP B 1 110 ? -0.29 -19.797 2.27 1 97.19 110 ASP B CA 1
ATOM 3586 C C . ASP B 1 110 ? -0.279 -20.125 3.762 1 97.19 110 ASP B C 1
ATOM 3588 O O . ASP B 1 110 ? -0.68 -21.219 4.168 1 97.19 110 ASP B O 1
ATOM 3592 N N . PHE B 1 111 ? 0.104 -19.141 4.492 1 96.5 111 PHE B N 1
ATOM 3593 C CA . PHE B 1 111 ? 0.303 -19.328 5.926 1 96.5 111 PHE B CA 1
ATOM 3594 C C . PHE B 1 111 ? -0.999 -19.734 6.602 1 96.5 111 PHE B C 1
ATOM 3596 O O . PHE B 1 111 ? -1.024 -20.688 7.387 1 96.5 111 PHE B O 1
ATOM 3603 N N . VAL B 1 112 ? -2.096 -19.109 6.336 1 96.12 112 VAL B N 1
ATOM 3604 C CA . VAL B 1 112 ? -3.371 -19.359 7 1 96.12 112 VAL B CA 1
ATOM 3605 C C . VAL B 1 112 ? -4.082 -20.531 6.32 1 96.12 112 VAL B C 1
ATOM 3607 O O . VAL B 1 112 ? -4.535 -21.453 6.992 1 96.12 112 VAL B O 1
ATOM 3610 N N . LEU B 1 113 ? -4.125 -20.562 5.051 1 95.75 113 LEU B N 1
ATOM 3611 C CA . LEU B 1 113 ? -4.887 -21.547 4.293 1 95.75 113 LEU B CA 1
ATOM 3612 C C . LEU B 1 113 ? -4.305 -22.938 4.48 1 95.75 113 LEU B C 1
ATOM 3614 O O . LEU B 1 113 ? -5.047 -23.922 4.508 1 95.75 113 LEU B O 1
ATOM 3618 N N . ASP B 1 114 ? -3.021 -23.031 4.621 1 95.38 114 ASP B N 1
ATOM 3619 C CA . ASP B 1 114 ? -2.373 -24.328 4.777 1 95.38 114 ASP B CA 1
ATOM 3620 C C . ASP B 1 114 ? -2.607 -24.906 6.18 1 95.38 114 ASP B C 1
ATOM 3622 O O . ASP B 1 114 ? -2.488 -26.109 6.395 1 95.38 114 ASP B O 1
ATOM 3626 N N . ASN B 1 115 ? -2.967 -24.031 7.141 1 95.69 115 ASN B N 1
ATOM 3627 C CA . ASN B 1 115 ? -3.059 -24.484 8.523 1 95.69 115 ASN B CA 1
ATOM 3628 C C . ASN B 1 115 ? -4.512 -24.578 8.992 1 95.69 115 ASN B C 1
ATOM 3630 O O . ASN B 1 115 ? -4.781 -25.031 10.102 1 95.69 115 ASN B O 1
ATOM 3634 N N . ILE B 1 116 ? -5.445 -24.188 8.117 1 95 116 ILE B N 1
ATOM 3635 C CA . ILE B 1 116 ? -6.859 -24.234 8.469 1 95 116 ILE B CA 1
ATOM 3636 C C . ILE B 1 116 ? -7.656 -24.828 7.309 1 95 116 ILE B C 1
ATOM 3638 O O . ILE B 1 116 ? -7.547 -24.375 6.168 1 95 116 ILE B O 1
ATOM 3642 N N . PRO B 1 117 ? -8.445 -25.891 7.676 1 94.88 117 PRO B N 1
ATOM 3643 C CA . PRO B 1 117 ? -9.289 -26.438 6.613 1 94.88 117 PRO B CA 1
ATOM 3644 C C . PRO B 1 117 ? -10.344 -25.453 6.125 1 94.88 117 PRO B C 1
ATOM 3646 O O . PRO B 1 117 ? -10.891 -24.688 6.918 1 94.88 117 PRO B O 1
ATOM 3649 N N . ALA B 1 118 ? -10.672 -25.516 4.883 1 94.88 118 ALA B N 1
ATOM 3650 C CA . ALA B 1 118 ? -11.633 -24.594 4.273 1 94.88 118 ALA B CA 1
ATOM 3651 C C . ALA B 1 118 ? -13.047 -24.875 4.766 1 94.88 118 ALA B C 1
ATOM 3653 O O . ALA B 1 118 ? -13.445 -26.031 4.918 1 94.88 118 ALA B O 1
ATOM 3654 N N . VAL B 1 119 ? -13.805 -23.812 5.055 1 95.06 119 VAL B N 1
ATOM 3655 C CA . VAL B 1 119 ? -15.203 -23.859 5.469 1 95.06 119 VAL B CA 1
ATOM 3656 C C . VAL B 1 119 ? -16.062 -23.031 4.512 1 95.06 119 VAL B C 1
ATOM 3658 O O . VAL B 1 119 ? -16.125 -21.797 4.625 1 95.06 119 VAL B O 1
ATOM 3661 N N . ASP B 1 120 ? -16.844 -23.625 3.676 1 90.25 120 ASP B N 1
ATOM 3662 C CA . ASP B 1 120 ? -17.516 -22.969 2.566 1 90.25 120 ASP B CA 1
ATOM 3663 C C . ASP B 1 120 ? -18.562 -21.969 3.074 1 90.25 120 ASP B C 1
ATOM 3665 O O . ASP B 1 120 ? -18.688 -20.859 2.545 1 90.25 120 ASP B O 1
ATOM 3669 N N . TRP B 1 121 ? -19.344 -22.328 4.117 1 92.25 121 TRP B N 1
ATOM 3670 C CA . TRP B 1 121 ? -20.422 -21.453 4.574 1 92.25 121 TRP B CA 1
ATOM 3671 C C . TRP B 1 121 ? -19.875 -20.172 5.195 1 92.25 121 TRP B C 1
ATOM 3673 O O . TRP B 1 121 ? -20.609 -19.219 5.426 1 92.25 121 TRP B O 1
ATOM 3683 N N . ALA B 1 122 ? -18.609 -20.094 5.457 1 95.81 122 ALA B N 1
ATOM 3684 C CA . ALA B 1 122 ? -17.969 -18.922 6.055 1 95.81 122 ALA B CA 1
ATOM 3685 C C . ALA B 1 122 ? -18.016 -17.734 5.105 1 95.81 122 ALA B C 1
ATOM 3687 O O . ALA B 1 122 ? -18.094 -16.578 5.547 1 95.81 122 ALA B O 1
ATOM 3688 N N . LEU B 1 123 ? -17.969 -18 3.881 1 93.44 123 LEU B N 1
ATOM 3689 C CA . LEU B 1 123 ? -18.047 -16.922 2.906 1 93.44 123 LEU B CA 1
ATOM 3690 C C . LEU B 1 123 ? -19.406 -16.234 2.963 1 93.44 123 LEU B C 1
ATOM 3692 O O . LEU B 1 123 ? -19.5 -15.016 2.881 1 93.44 123 LEU B O 1
ATOM 3696 N N . ASP B 1 124 ? -20.453 -17.031 3.115 1 93.69 124 ASP B N 1
ATOM 3697 C CA . ASP B 1 124 ? -21.797 -16.484 3.24 1 93.69 124 ASP B CA 1
ATOM 3698 C C . ASP B 1 124 ? -21.922 -15.578 4.469 1 93.69 124 ASP B C 1
ATOM 3700 O O . ASP B 1 124 ? -22.547 -14.516 4.41 1 93.69 124 ASP B O 1
ATOM 3704 N N . VAL B 1 125 ? -21.359 -15.992 5.504 1 95.69 125 VAL B N 1
ATOM 3705 C CA . VAL B 1 125 ? -21.375 -15.211 6.734 1 95.69 125 VAL B CA 1
ATOM 3706 C C . VAL B 1 125 ? -20.672 -13.875 6.504 1 95.69 125 VAL B C 1
ATOM 3708 O O . VAL B 1 125 ? -21.156 -12.82 6.914 1 95.69 125 VAL B O 1
ATOM 3711 N N . SER B 1 126 ? -19.516 -13.922 5.863 1 96.06 126 SER B N 1
ATOM 3712 C CA . SER B 1 126 ? -18.797 -12.695 5.57 1 96.06 126 SER B CA 1
ATOM 3713 C C . SER B 1 126 ? -19.641 -11.742 4.723 1 96.06 126 SER B C 1
ATOM 3715 O O . SER B 1 126 ? -19.688 -10.539 4.992 1 96.06 126 SER B O 1
ATOM 3717 N N . GLU B 1 127 ? -20.344 -12.234 3.768 1 95.19 127 GLU B N 1
ATOM 3718 C CA . GLU B 1 127 ? -21.141 -11.398 2.865 1 95.19 127 GLU B CA 1
ATOM 3719 C C . GLU B 1 127 ? -22.344 -10.805 3.576 1 95.19 127 GLU B C 1
ATOM 3721 O O . GLU B 1 127 ? -22.75 -9.672 3.303 1 95.19 127 GLU B O 1
ATOM 3726 N N . ILE B 1 128 ? -22.922 -11.57 4.449 1 96.44 128 ILE B N 1
ATOM 3727 C CA . ILE B 1 128 ? -24.016 -11.039 5.254 1 96.44 128 ILE B CA 1
ATOM 3728 C C . ILE B 1 128 ? -23.516 -9.898 6.129 1 96.44 128 ILE B C 1
ATOM 3730 O O . ILE B 1 128 ? -24.172 -8.859 6.246 1 96.44 128 ILE B O 1
ATOM 3734 N N . LEU B 1 129 ? -22.359 -10.109 6.699 1 97.31 129 LEU B N 1
ATOM 3735 C CA . LEU B 1 129 ? -21.766 -9.07 7.531 1 97.31 129 LEU B CA 1
ATOM 3736 C C . LEU B 1 129 ? -21.438 -7.832 6.703 1 97.31 129 LEU B C 1
ATOM 3738 O O . LEU B 1 129 ? -21.578 -6.703 7.172 1 97.31 129 LEU B O 1
ATOM 3742 N N . ILE B 1 130 ? -20.984 -8.023 5.5 1 96.75 130 ILE B N 1
ATOM 3743 C CA . ILE B 1 130 ? -20.719 -6.914 4.59 1 96.75 130 ILE B CA 1
ATOM 3744 C C . ILE B 1 130 ? -22 -6.133 4.344 1 96.75 130 ILE B C 1
ATOM 3746 O O . ILE B 1 130 ? -22.016 -4.902 4.426 1 96.75 130 ILE B O 1
ATOM 3750 N N . MET B 1 131 ? -23.109 -6.836 4.098 1 96 131 MET B N 1
ATOM 3751 C CA . MET B 1 131 ? -24.391 -6.18 3.852 1 96 131 MET B CA 1
ATOM 3752 C C . MET B 1 131 ? -24.828 -5.379 5.07 1 96 131 MET B C 1
ATOM 3754 O O . MET B 1 131 ? -25.297 -4.246 4.941 1 96 131 MET B O 1
ATOM 3758 N N . ILE B 1 132 ? -24.625 -5.93 6.188 1 97.19 132 ILE B N 1
ATOM 3759 C CA . ILE B 1 132 ? -25.016 -5.266 7.426 1 97.19 132 ILE B CA 1
ATOM 3760 C C . ILE B 1 132 ? -24.172 -4.004 7.617 1 97.19 132 ILE B C 1
ATOM 3762 O O . ILE B 1 132 ? -24.703 -2.93 7.898 1 97.19 132 ILE B O 1
ATOM 3766 N N . VAL B 1 133 ? -22.875 -4.141 7.406 1 97.38 133 VAL B N 1
ATOM 3767 C CA . VAL B 1 133 ? -21.969 -3.023 7.629 1 97.38 133 VAL B CA 1
ATOM 3768 C C . VAL B 1 133 ? -22.234 -1.93 6.598 1 97.38 133 VAL B C 1
ATOM 3770 O O . VAL B 1 133 ? -22.297 -0.747 6.938 1 97.38 133 VAL B O 1
ATOM 3773 N N . VAL B 1 134 ? -22.422 -2.314 5.355 1 96.56 134 VAL B N 1
ATOM 3774 C CA . VAL B 1 134 ? -22.656 -1.345 4.289 1 96.56 134 VAL B CA 1
ATOM 3775 C C . VAL B 1 134 ? -23.969 -0.616 4.523 1 96.56 134 VAL B C 1
ATOM 3777 O O . VAL B 1 134 ? -24.047 0.611 4.414 1 96.56 134 VAL B O 1
ATOM 3780 N N . ASN B 1 135 ? -25 -1.325 4.891 1 96.81 135 ASN B N 1
ATOM 3781 C CA . ASN B 1 135 ? -26.297 -0.698 5.156 1 96.81 135 ASN B CA 1
ATOM 3782 C C . ASN B 1 135 ? -26.219 0.225 6.371 1 96.81 135 ASN B C 1
ATOM 3784 O O . ASN B 1 135 ? -26.875 1.272 6.395 1 96.81 135 ASN B O 1
ATOM 3788 N N . SER B 1 136 ? -25.516 -0.197 7.32 1 97.06 136 SER B N 1
ATOM 3789 C CA . SER B 1 136 ? -25.312 0.66 8.484 1 97.06 136 SER B CA 1
ATOM 3790 C C . SER B 1 136 ? -24.609 1.957 8.102 1 97.06 136 SER B C 1
ATOM 3792 O O . SER B 1 136 ? -24.953 3.029 8.602 1 97.06 136 SER B O 1
ATOM 3794 N N . CYS B 1 137 ? -23.625 1.871 7.254 1 97.25 137 CYS B N 1
ATOM 3795 C CA . CYS B 1 137 ? -22.922 3.057 6.777 1 97.25 137 CYS B CA 1
ATOM 3796 C C . CYS B 1 137 ? -23.859 3.969 5.996 1 97.25 137 CYS B C 1
ATOM 3798 O O . CYS B 1 137 ? -23.844 5.188 6.18 1 97.25 137 CYS B O 1
ATOM 3800 N N . VAL B 1 138 ? -24.688 3.354 5.156 1 96.88 138 VAL B N 1
ATOM 3801 C CA . VAL B 1 138 ? -25.641 4.133 4.363 1 96.88 138 VAL B CA 1
ATOM 3802 C C . VAL B 1 138 ? -26.609 4.875 5.289 1 96.88 138 VAL B C 1
ATOM 3804 O O . VAL B 1 138 ? -26.875 6.059 5.09 1 96.88 138 VAL B O 1
ATOM 3807 N N . LEU B 1 139 ? -27.078 4.238 6.289 1 95.88 139 LEU B N 1
ATOM 3808 C CA . LEU B 1 139 ? -27.969 4.848 7.266 1 95.88 139 LEU B CA 1
ATOM 3809 C C . LEU B 1 139 ? -27.281 5.98 8.008 1 95.88 139 LEU B C 1
ATOM 3811 O O . LEU B 1 139 ? -27.828 7.074 8.148 1 95.88 139 LEU B O 1
ATOM 3815 N N . LEU B 1 140 ? -26.062 5.738 8.43 1 96 140 LEU B N 1
ATOM 3816 C CA . LEU B 1 140 ? -25.297 6.73 9.156 1 96 140 LEU B CA 1
ATOM 3817 C C . LEU B 1 140 ? -25.062 7.977 8.305 1 96 140 LEU B C 1
ATOM 3819 O O . LEU B 1 140 ? -25.281 9.102 8.773 1 96 140 LEU B O 1
ATOM 3823 N N . ILE B 1 141 ? -24.688 7.789 7.102 1 96.38 141 ILE B N 1
ATOM 3824 C CA . ILE B 1 141 ? -24.375 8.898 6.211 1 96.38 141 ILE B CA 1
ATOM 3825 C C . ILE B 1 141 ? -25.641 9.672 5.875 1 96.38 141 ILE B C 1
ATOM 3827 O O . ILE B 1 141 ? -25.641 10.906 5.832 1 96.38 141 ILE B O 1
ATOM 3831 N N . THR B 1 142 ? -26.797 8.953 5.656 1 95.25 142 THR B N 1
ATOM 3832 C CA . THR B 1 142 ? -28.062 9.586 5.309 1 95.25 142 THR B CA 1
ATOM 3833 C C . THR B 1 142 ? -28.531 10.5 6.434 1 95.25 142 THR B C 1
ATOM 3835 O O . THR B 1 142 ? -29.094 11.57 6.18 1 95.25 142 THR B O 1
ATOM 3838 N N . PHE B 1 143 ? -28.203 10.211 7.68 1 94.31 143 PHE B N 1
ATOM 3839 C CA . PHE B 1 143 ? -28.703 10.984 8.82 1 94.31 143 PHE B CA 1
ATOM 3840 C C . PHE B 1 143 ? -27.656 11.984 9.289 1 94.31 143 PHE B C 1
ATOM 3842 O O . PHE B 1 143 ? -27.906 12.766 10.211 1 94.31 143 PHE B O 1
ATOM 3849 N N . HIS B 1 144 ? -26.516 12.016 8.688 1 93.88 144 HIS B N 1
ATOM 3850 C CA . HIS B 1 144 ? -25.5 13 9.031 1 93.88 144 HIS B CA 1
ATOM 3851 C C . HIS B 1 144 ? -25.875 14.383 8.484 1 93.88 144 HIS B C 1
ATOM 3853 O O . HIS B 1 144 ? -26.344 14.5 7.348 1 93.88 144 HIS B O 1
ATOM 3859 N N . LYS B 1 145 ? -25.734 15.453 9.242 1 92.69 145 LYS B N 1
ATOM 3860 C CA . LYS B 1 145 ? -26.094 16.812 8.844 1 92.69 145 LYS B CA 1
ATOM 3861 C C . LYS B 1 145 ? -25.359 17.219 7.566 1 92.69 145 LYS B C 1
ATOM 3863 O O . LYS B 1 145 ? -25.938 17.875 6.691 1 92.69 145 LYS B O 1
ATOM 3868 N N . HIS B 1 146 ? -24.125 16.844 7.52 1 94.38 146 HIS B N 1
ATOM 3869 C CA . HIS B 1 146 ? -23.297 17.156 6.359 1 94.38 146 HIS B CA 1
ATOM 3870 C C . HIS B 1 146 ? -23.094 15.922 5.473 1 94.38 146 HIS B C 1
ATOM 3872 O O . HIS B 1 146 ? -21.984 15.609 5.074 1 94.38 146 HIS B O 1
ATOM 3878 N N . ARG B 1 147 ? -24.188 15.305 5.109 1 95.25 147 ARG B N 1
ATOM 3879 C CA . ARG B 1 147 ? -24.188 14.023 4.418 1 95.25 147 ARG B CA 1
ATOM 3880 C C . ARG B 1 147 ? -23.531 14.141 3.043 1 95.25 147 ARG B C 1
ATOM 3882 O O . ARG B 1 147 ? -22.844 13.219 2.594 1 95.25 147 ARG B O 1
ATOM 3889 N N . PHE B 1 148 ? -23.609 15.203 2.346 1 95.62 148 PHE B N 1
ATOM 3890 C CA . PHE B 1 148 ? -23.078 15.328 0.997 1 95.62 148 PHE B CA 1
ATOM 3891 C C . PHE B 1 148 ? -21.547 15.383 1.025 1 95.62 148 PHE B C 1
ATOM 3893 O O . PHE B 1 148 ? -20.891 14.859 0.125 1 95.62 148 PHE B O 1
ATOM 3900 N N . ILE B 1 149 ? -20.969 16.031 2.029 1 96.12 149 ILE B N 1
ATOM 3901 C CA . ILE B 1 149 ? -19.531 16.062 2.18 1 96.12 149 ILE B CA 1
ATOM 3902 C C . ILE B 1 149 ? -19.016 14.664 2.52 1 96.12 149 ILE B C 1
ATOM 3904 O O . ILE B 1 149 ? -18.016 14.203 1.946 1 96.12 149 ILE B O 1
ATOM 3908 N N . VAL B 1 150 ? -19.719 14.008 3.426 1 96.69 150 VAL B N 1
ATOM 3909 C CA . VAL B 1 150 ? -19.312 12.656 3.826 1 96.69 150 VAL B CA 1
ATOM 3910 C C . VAL B 1 150 ? -19.422 11.711 2.631 1 96.69 150 VAL B C 1
ATOM 3912 O O . VAL B 1 150 ? -18.516 10.906 2.395 1 96.69 150 VAL B O 1
ATOM 3915 N N . MET B 1 151 ? -20.484 11.859 1.865 1 97.38 151 MET B N 1
ATOM 3916 C CA . MET B 1 151 ? -20.641 11.023 0.676 1 97.38 151 MET B CA 1
ATOM 3917 C C . MET B 1 151 ? -19.5 11.25 -0.307 1 97.38 151 MET B C 1
ATOM 3919 O O . MET B 1 151 ? -18.938 10.297 -0.84 1 97.38 151 MET B O 1
ATOM 3923 N N . ARG B 1 152 ? -19.156 12.438 -0.523 1 96.75 152 ARG B N 1
ATOM 3924 C CA . ARG B 1 152 ? -18.078 12.766 -1.448 1 96.75 152 ARG B CA 1
ATOM 3925 C C . ARG B 1 152 ? -16.766 12.125 -1.009 1 96.75 152 ARG B C 1
ATOM 3927 O O . ARG B 1 152 ? -16.031 11.57 -1.831 1 96.75 152 ARG B O 1
ATOM 3934 N N . ARG B 1 153 ? -16.5 12.211 0.258 1 97.44 153 ARG B N 1
ATOM 3935 C CA . ARG B 1 153 ? -15.281 11.617 0.8 1 97.44 153 ARG B CA 1
ATOM 3936 C C . ARG B 1 153 ? -15.281 10.109 0.616 1 97.44 153 ARG B C 1
ATOM 3938 O O . ARG B 1 153 ? -14.297 9.539 0.137 1 97.44 153 ARG B O 1
ATOM 3945 N N . VAL B 1 154 ? -16.375 9.492 0.967 1 98.25 154 VAL B N 1
ATOM 3946 C CA . VAL B 1 154 ? -16.484 8.039 0.911 1 98.25 154 VAL B CA 1
ATOM 3947 C C . VAL B 1 154 ? -16.438 7.578 -0.543 1 98.25 154 VAL B C 1
ATOM 3949 O O . VAL B 1 154 ? -15.766 6.598 -0.869 1 98.25 154 VAL B O 1
ATOM 3952 N N . PHE B 1 155 ? -17.109 8.297 -1.438 1 98.31 155 PHE B N 1
ATOM 3953 C CA . PHE B 1 155 ? -17.141 7.934 -2.85 1 98.31 155 PHE B CA 1
ATOM 3954 C C . PHE B 1 155 ? -15.742 8.031 -3.463 1 98.31 155 PHE B C 1
ATOM 3956 O O . PHE B 1 155 ? -15.336 7.164 -4.234 1 98.31 155 PHE B O 1
ATOM 3963 N N . LEU B 1 156 ? -15.023 9.039 -3.137 1 98.19 156 LEU B N 1
ATOM 3964 C CA . LEU B 1 156 ? -13.68 9.18 -3.686 1 98.19 156 LEU B CA 1
ATOM 3965 C C . LEU B 1 156 ? -12.766 8.07 -3.164 1 98.19 156 LEU B C 1
ATOM 3967 O O . LEU B 1 156 ? -12.008 7.477 -3.93 1 98.19 156 LEU B O 1
ATOM 3971 N N . LEU B 1 157 ? -12.844 7.836 -1.899 1 98.56 157 LEU B N 1
ATOM 3972 C CA . LEU B 1 157 ? -12.016 6.797 -1.307 1 98.56 157 LEU B CA 1
ATOM 3973 C C . LEU B 1 157 ? -12.305 5.438 -1.94 1 98.56 157 LEU B C 1
ATOM 3975 O O . LEU B 1 157 ? -11.383 4.723 -2.34 1 98.56 157 LEU B O 1
ATOM 3979 N N . MET B 1 158 ? -13.57 5.102 -2.043 1 98.44 158 MET B N 1
ATOM 3980 C CA . MET B 1 158 ? -13.953 3.838 -2.664 1 98.44 158 MET B CA 1
ATOM 3981 C C . MET B 1 158 ? -13.531 3.801 -4.129 1 98.44 158 MET B C 1
ATOM 3983 O O . MET B 1 158 ? -13.102 2.76 -4.629 1 98.44 158 MET B O 1
ATOM 3987 N N . SER B 1 159 ? -13.688 4.93 -4.758 1 98.44 159 SER B N 1
ATOM 3988 C CA . SER B 1 159 ? -13.273 5.031 -6.156 1 98.44 159 SER B CA 1
ATOM 3989 C C . SER B 1 159 ? -11.789 4.738 -6.32 1 98.44 159 SER B C 1
ATOM 3991 O O . SER B 1 159 ? -11.398 3.955 -7.188 1 98.44 159 SER B O 1
ATOM 3993 N N . LEU B 1 160 ? -10.969 5.328 -5.516 1 98.44 160 LEU B N 1
ATOM 3994 C CA . LEU B 1 160 ? -9.531 5.133 -5.586 1 98.44 160 LEU B CA 1
ATOM 3995 C C . LEU B 1 160 ? -9.156 3.686 -5.281 1 98.44 160 LEU B C 1
ATOM 3997 O O . LEU B 1 160 ? -8.32 3.094 -5.969 1 98.44 160 LEU B O 1
ATOM 4001 N N . LEU B 1 161 ? -9.758 3.152 -4.285 1 98.56 161 LEU B N 1
ATOM 4002 C CA . LEU B 1 161 ? -9.461 1.783 -3.873 1 98.56 161 LEU B CA 1
ATOM 4003 C C . LEU B 1 161 ? -9.828 0.794 -4.977 1 98.56 161 LEU B C 1
ATOM 4005 O O . LEU B 1 161 ? -9.055 -0.12 -5.273 1 98.56 161 LEU B O 1
ATOM 4009 N N . TYR B 1 162 ? -10.914 0.997 -5.641 1 97.94 162 TYR B N 1
ATOM 4010 C CA . TYR B 1 162 ? -11.344 0.049 -6.66 1 97.94 162 TYR B CA 1
ATOM 4011 C C . TYR B 1 162 ? -10.617 0.298 -7.977 1 97.94 162 TYR B C 1
ATOM 4013 O O . TYR B 1 162 ? -10.453 -0.621 -8.781 1 97.94 162 TYR B O 1
ATOM 4021 N N . PHE B 1 163 ? -10.219 1.522 -8.211 1 98.25 163 PHE B N 1
ATOM 4022 C CA . PHE B 1 163 ? -9.359 1.772 -9.359 1 98.25 163 PHE B CA 1
ATOM 4023 C C . PHE B 1 163 ? -8.055 0.998 -9.234 1 98.25 163 PHE B C 1
ATOM 4025 O O . PHE B 1 163 ? -7.645 0.301 -10.172 1 98.25 163 PHE B O 1
ATOM 4032 N N . MET B 1 164 ? -7.453 1.115 -8.07 1 98.12 164 MET B N 1
ATOM 4033 C CA . MET B 1 164 ? -6.203 0.398 -7.836 1 98.12 164 MET B CA 1
ATOM 4034 C C . MET B 1 164 ? -6.426 -1.11 -7.871 1 98.12 164 MET B C 1
ATOM 4036 O O . MET B 1 164 ? -5.598 -1.853 -8.398 1 98.12 164 MET B O 1
ATOM 4040 N N . ARG B 1 165 ? -7.48 -1.538 -7.336 1 97.62 165 ARG B N 1
ATOM 4041 C CA . ARG B 1 165 ? -7.809 -2.959 -7.344 1 97.62 165 ARG B CA 1
ATOM 4042 C C . ARG B 1 165 ? -7.965 -3.479 -8.773 1 97.62 165 ARG B C 1
ATOM 4044 O O . ARG B 1 165 ? -7.523 -4.586 -9.086 1 97.62 165 ARG B O 1
ATOM 4051 N N . SER B 1 166 ? -8.656 -2.701 -9.641 1 97.5 166 SER B N 1
ATOM 4052 C CA . SER B 1 166 ? -8.844 -3.105 -11.031 1 97.5 166 SER B CA 1
ATOM 4053 C C . SER B 1 166 ? -7.508 -3.314 -11.734 1 97.5 166 SER B C 1
ATOM 4055 O O . SER B 1 166 ? -7.359 -4.234 -12.539 1 97.5 166 SER B O 1
ATOM 4057 N N . ILE B 1 167 ? -6.543 -2.564 -11.352 1 97.69 167 ILE B N 1
ATOM 4058 C CA . ILE B 1 167 ? -5.219 -2.662 -11.953 1 97.69 167 ILE B CA 1
ATOM 4059 C C . ILE B 1 167 ? -4.484 -3.877 -11.391 1 97.69 167 ILE B C 1
ATOM 4061 O O . ILE B 1 167 ? -3.938 -4.684 -12.148 1 97.69 167 ILE B O 1
ATOM 4065 N N . THR B 1 168 ? -4.492 -4.023 -10.125 1 97.5 168 THR B N 1
ATOM 4066 C CA . THR B 1 168 ? -3.719 -5.082 -9.492 1 97.5 168 THR B CA 1
ATOM 4067 C C . THR B 1 168 ? -4.266 -6.453 -9.867 1 97.5 168 THR B C 1
ATOM 4069 O O . THR B 1 168 ? -3.506 -7.414 -10.008 1 97.5 168 THR B O 1
ATOM 4072 N N . MET B 1 169 ? -5.555 -6.52 -10.008 1 96.56 169 MET B N 1
ATOM 4073 C CA . MET B 1 169 ? -6.16 -7.789 -10.398 1 96.56 169 MET B CA 1
ATOM 4074 C C . MET B 1 169 ? -5.762 -8.164 -11.828 1 96.56 169 MET B C 1
ATOM 4076 O O . MET B 1 169 ? -5.602 -9.344 -12.141 1 96.56 169 MET B O 1
ATOM 4080 N N . TYR B 1 170 ? -5.543 -7.18 -12.617 1 96.56 170 TYR B N 1
ATOM 4081 C CA . TYR B 1 170 ? -5.359 -7.371 -14.055 1 96.56 170 TYR B CA 1
ATOM 4082 C C . TYR B 1 170 ? -3.906 -7.695 -14.375 1 96.56 170 TYR B C 1
ATOM 4084 O O . TYR B 1 170 ? -3.627 -8.492 -15.273 1 96.56 170 TYR B O 1
ATOM 4092 N N . VAL B 1 171 ? -2.984 -7.156 -13.633 1 97.38 171 VAL B N 1
ATOM 4093 C CA . VAL B 1 171 ? -1.588 -7.18 -14.062 1 97.38 171 VAL B CA 1
ATOM 4094 C C . VAL B 1 171 ? -0.991 -8.562 -13.797 1 97.38 171 VAL B C 1
ATOM 4096 O O . VAL B 1 171 ? -0.148 -9.039 -14.562 1 97.38 171 VAL B O 1
ATOM 4099 N N . THR B 1 172 ? -1.294 -9.188 -12.742 1 97.44 172 THR B N 1
ATOM 4100 C CA . THR B 1 172 ? -0.871 -10.547 -12.414 1 97.44 172 THR B CA 1
ATOM 4101 C C . THR B 1 172 ? -2.043 -11.367 -11.883 1 97.44 172 THR B C 1
ATOM 4103 O O . THR B 1 172 ? -2.646 -11.016 -10.867 1 97.44 172 THR B O 1
ATOM 4106 N N . VAL B 1 173 ? -2.354 -12.453 -12.539 1 96.31 173 VAL B N 1
ATOM 4107 C CA . VAL B 1 173 ? -3.525 -13.258 -12.203 1 96.31 173 VAL B CA 1
ATOM 4108 C C . VAL B 1 173 ? -3.107 -14.438 -11.328 1 96.31 173 VAL B C 1
ATOM 4110 O O . VAL B 1 173 ? -2.324 -15.289 -11.758 1 96.31 173 VAL B O 1
ATOM 4113 N N . MET B 1 174 ? -3.625 -14.547 -10.141 1 95 174 MET B N 1
ATOM 4114 C CA . MET B 1 174 ? -3.32 -15.609 -9.195 1 95 174 MET B CA 1
ATOM 4115 C C . MET B 1 174 ? -4.281 -16.781 -9.359 1 95 174 MET B C 1
ATOM 4117 O O . MET B 1 174 ? -5.414 -16.594 -9.812 1 95 174 MET B O 1
ATOM 4121 N N . PRO B 1 175 ? -3.791 -17.969 -8.984 1 94.44 175 PRO B N 1
ATOM 4122 C CA . PRO B 1 175 ? -4.703 -19.109 -9.016 1 94.44 175 PRO B CA 1
ATOM 4123 C C . PRO B 1 175 ? -5.758 -19.062 -7.91 1 94.44 175 PRO B C 1
ATOM 4125 O O . PRO B 1 175 ? -5.633 -18.266 -6.969 1 94.44 175 PRO B O 1
ATOM 4128 N N . MET B 1 176 ? -6.723 -19.891 -8.047 1 93.88 176 MET B N 1
ATOM 4129 C CA . MET B 1 176 ? -7.816 -19.906 -7.078 1 93.88 176 MET B CA 1
ATOM 4130 C C . MET B 1 176 ? -7.324 -20.375 -5.715 1 93.88 176 MET B C 1
ATOM 4132 O O . MET B 1 176 ? -6.527 -21.312 -5.625 1 93.88 176 MET B O 1
ATOM 4136 N N . SER B 1 177 ? -7.746 -19.688 -4.742 1 93.81 177 SER B N 1
ATOM 4137 C CA . SER B 1 177 ? -7.402 -20.062 -3.373 1 93.81 177 SER B CA 1
ATOM 4138 C C . SER B 1 177 ? -8.336 -21.141 -2.848 1 93.81 177 SER B C 1
ATOM 4140 O O . SER B 1 177 ? -7.977 -21.875 -1.927 1 93.81 177 SER B O 1
ATOM 4142 N N . ASN B 1 178 ? -9.461 -21.172 -3.391 1 91.81 178 ASN B N 1
ATOM 4143 C CA . ASN B 1 178 ? -10.453 -22.172 -3.01 1 91.81 178 ASN B CA 1
ATOM 4144 C C . ASN B 1 178 ? -10.531 -23.312 -4.027 1 91.81 178 ASN B C 1
ATOM 4146 O O . ASN B 1 178 ? -10.492 -23.062 -5.234 1 91.81 178 ASN B O 1
ATOM 4150 N N . THR B 1 179 ? -10.758 -24.5 -3.514 1 89.38 179 THR B N 1
ATOM 4151 C CA . THR B 1 179 ? -10.773 -25.672 -4.398 1 89.38 179 THR B CA 1
ATOM 4152 C C . THR B 1 179 ? -12.211 -26.062 -4.746 1 89.38 179 THR B C 1
ATOM 4154 O O . THR B 1 179 ? -12.438 -26.844 -5.672 1 89.38 179 THR B O 1
ATOM 4157 N N . THR B 1 180 ? -13.148 -25.484 -4.098 1 86.38 180 THR B N 1
ATOM 4158 C CA . THR B 1 180 ? -14.508 -25.969 -4.277 1 86.38 180 THR B CA 1
ATOM 4159 C C . THR B 1 180 ? -15.406 -24.875 -4.852 1 86.38 180 THR B C 1
ATOM 4161 O O . THR B 1 180 ? -16.516 -25.141 -5.32 1 86.38 180 THR B O 1
ATOM 4164 N N . TYR B 1 181 ? -14.977 -23.688 -4.871 1 85.62 181 TYR B N 1
ATOM 4165 C CA . TYR B 1 181 ? -15.805 -22.578 -5.344 1 85.62 181 TYR B CA 1
ATOM 4166 C C . TYR B 1 181 ? -16.172 -22.766 -6.812 1 85.62 181 TYR B C 1
ATOM 4168 O O . TYR B 1 181 ? -15.32 -23.094 -7.633 1 85.62 181 TYR B O 1
ATOM 4176 N N . TYR B 1 182 ? -17.422 -22.5 -7.145 1 83.62 182 TYR B N 1
ATOM 4177 C CA . TYR B 1 182 ? -17.875 -22.656 -8.523 1 83.62 182 TYR B CA 1
ATOM 4178 C C . TYR B 1 182 ? -17.438 -21.469 -9.367 1 83.62 182 TYR B C 1
ATOM 4180 O O . TYR B 1 182 ? -17.609 -20.312 -8.977 1 83.62 182 TYR B O 1
ATOM 4188 N N . CYS B 1 183 ? -16.875 -21.781 -10.523 1 85.06 183 CYS B N 1
ATOM 4189 C CA . CYS B 1 183 ? -16.484 -20.766 -11.5 1 85.06 183 CYS B CA 1
ATOM 4190 C C . CYS B 1 183 ? -17.188 -20.984 -12.828 1 85.06 183 CYS B C 1
ATOM 4192 O O . CYS B 1 183 ? -17.234 -22.109 -13.336 1 85.06 183 CYS B O 1
ATOM 4194 N N . SER B 1 184 ? -17.703 -19.938 -13.352 1 86.5 184 SER B N 1
ATOM 4195 C CA . SER B 1 184 ? -18.344 -20.016 -14.656 1 86.5 184 SER B CA 1
ATOM 4196 C C . SER B 1 184 ? -17.359 -20.469 -15.734 1 86.5 184 SER B C 1
ATOM 4198 O O . SER B 1 184 ? -16.156 -20.297 -15.586 1 86.5 184 SER B O 1
ATOM 4200 N N . PRO B 1 185 ? -17.953 -21.109 -16.734 1 86.5 185 PRO B N 1
ATOM 4201 C CA . PRO B 1 185 ? -17.062 -21.578 -17.812 1 86.5 185 PRO B CA 1
ATOM 4202 C C . PRO B 1 185 ? -16.297 -20.438 -18.469 1 86.5 185 PRO B C 1
ATOM 4204 O O . PRO B 1 185 ? -16.828 -19.328 -18.641 1 86.5 185 PRO B O 1
ATOM 4207 N N . LYS B 1 186 ? -15.086 -20.766 -18.844 1 87.62 186 LYS B N 1
ATOM 4208 C CA . LYS B 1 186 ? -14.211 -19.781 -19.484 1 87.62 186 LYS B CA 1
ATOM 4209 C C . LYS B 1 186 ? -14.539 -19.625 -20.969 1 87.62 186 LYS B C 1
ATOM 4211 O O . LYS B 1 186 ? -15.133 -20.531 -21.562 1 87.62 186 LYS B O 1
ATOM 4216 N N . ALA B 1 187 ? -14.32 -18.453 -21.453 1 84.38 187 ALA B N 1
ATOM 4217 C CA . ALA B 1 187 ? -14.406 -18.141 -22.875 1 84.38 187 ALA B CA 1
ATOM 4218 C C . ALA B 1 187 ? -13.133 -17.453 -23.375 1 84.38 187 ALA B C 1
ATOM 4220 O O . ALA B 1 187 ? -13.078 -16.234 -23.453 1 84.38 187 ALA B O 1
ATOM 4221 N N . PRO B 1 188 ? -12.086 -18.188 -23.641 1 76.44 188 PRO B N 1
ATOM 4222 C CA . PRO B 1 188 ? -10.766 -17.625 -23.953 1 76.44 188 PRO B CA 1
ATOM 4223 C C . PRO B 1 188 ? -10.812 -16.625 -25.109 1 76.44 188 PRO B C 1
ATOM 4225 O O . PRO B 1 188 ? -10 -15.711 -25.172 1 76.44 188 PRO B O 1
ATOM 4228 N N . ASN B 1 189 ? -11.703 -16.734 -26.016 1 81.06 189 ASN B N 1
ATOM 4229 C CA . ASN B 1 189 ? -11.805 -15.781 -27.125 1 81.06 189 ASN B CA 1
ATOM 4230 C C . ASN B 1 189 ? -13.039 -14.906 -26.984 1 81.06 189 ASN B C 1
ATOM 4232 O O . ASN B 1 189 ? -13.789 -14.727 -27.953 1 81.06 189 ASN B O 1
ATOM 4236 N N . ALA B 1 190 ? -13.023 -14.461 -25.766 1 78.94 190 ALA B N 1
ATOM 4237 C CA . ALA B 1 190 ? -14.234 -13.672 -25.516 1 78.94 190 ALA B CA 1
ATOM 4238 C C . ALA B 1 190 ? -14.148 -12.312 -26.219 1 78.94 190 ALA B C 1
ATOM 4240 O O . ALA B 1 190 ? -13.117 -11.648 -26.172 1 78.94 190 ALA B O 1
ATOM 4241 N N . THR B 1 191 ? -15.234 -11.969 -26.891 1 86.81 191 THR B N 1
ATOM 4242 C CA . THR B 1 191 ? -15.367 -10.664 -27.531 1 86.81 191 THR B CA 1
ATOM 4243 C C . THR B 1 191 ? -15.664 -9.586 -26.484 1 86.81 191 THR B C 1
ATOM 4245 O O . THR B 1 191 ? -15.961 -9.898 -25.328 1 86.81 191 THR B O 1
ATOM 4248 N N . ALA B 1 192 ? -15.523 -8.352 -26.875 1 90.31 192 ALA B N 1
ATOM 4249 C CA . ALA B 1 192 ? -15.805 -7.215 -25.984 1 90.31 192 ALA B CA 1
ATOM 4250 C C . ALA B 1 192 ? -17.25 -7.254 -25.484 1 90.31 192 ALA B C 1
ATOM 4252 O O . ALA B 1 192 ? -17.516 -6.891 -24.344 1 90.31 192 ALA B O 1
ATOM 4253 N N . VAL B 1 193 ? -18.094 -7.75 -26.281 1 90.5 193 VAL B N 1
ATOM 4254 C CA . VAL B 1 193 ? -19.5 -7.801 -25.938 1 90.5 193 VAL B CA 1
ATOM 4255 C C . VAL B 1 193 ? -19.719 -8.82 -24.812 1 90.5 193 VAL B C 1
ATOM 4257 O O . VAL B 1 193 ? -20.484 -8.562 -23.875 1 90.5 193 VAL B O 1
ATOM 4260 N N . ILE B 1 194 ? -19.078 -9.922 -24.906 1 89.88 194 ILE B N 1
ATOM 4261 C CA . ILE B 1 194 ? -19.203 -10.961 -23.891 1 89.88 194 ILE B CA 1
ATOM 4262 C C . ILE B 1 194 ? -18.641 -10.445 -22.562 1 89.88 194 ILE B C 1
ATOM 4264 O O . ILE B 1 194 ? -19.25 -10.641 -21.5 1 89.88 194 ILE B O 1
ATOM 4268 N N . ILE B 1 195 ? -17.594 -9.789 -22.688 1 91.5 195 ILE B N 1
ATOM 4269 C CA . ILE B 1 195 ? -16.953 -9.25 -21.484 1 91.5 195 ILE B CA 1
ATOM 4270 C C . ILE B 1 195 ? -17.859 -8.219 -20.828 1 91.5 195 ILE B C 1
ATOM 4272 O O . ILE B 1 195 ? -18.016 -8.219 -19.609 1 91.5 195 ILE B O 1
ATOM 4276 N N . LEU B 1 196 ? -18.453 -7.418 -21.641 1 92.19 196 LEU B N 1
ATOM 4277 C CA . LEU B 1 196 ? -19.344 -6.391 -21.109 1 92.19 196 LEU B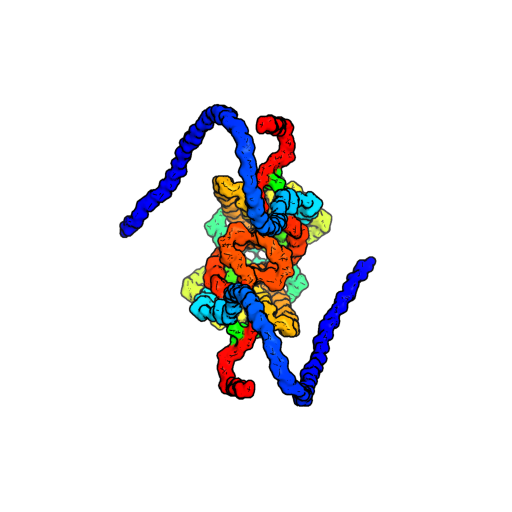 CA 1
ATOM 4278 C C . LEU B 1 196 ? -20.578 -7.012 -20.484 1 92.19 196 LEU B C 1
ATOM 4280 O O . LEU B 1 196 ? -21.062 -6.539 -19.453 1 92.19 196 LEU B O 1
ATOM 4284 N N . LYS B 1 197 ? -21.094 -8.031 -21.047 1 89.94 197 LYS B N 1
ATOM 4285 C CA . LYS B 1 197 ? -22.25 -8.734 -20.484 1 89.94 197 LYS B CA 1
ATOM 4286 C C . LYS B 1 197 ? -21.906 -9.344 -19.125 1 89.94 197 LYS B C 1
ATOM 4288 O O . LYS B 1 197 ? -22.688 -9.234 -18.172 1 89.94 197 LYS B O 1
ATOM 4293 N N . ARG B 1 198 ? -20.797 -9.906 -19.047 1 89.31 198 ARG B N 1
ATOM 4294 C CA . ARG B 1 198 ? -20.328 -10.461 -17.781 1 89.31 198 ARG B CA 1
ATOM 4295 C C . ARG B 1 198 ? -20.172 -9.375 -16.719 1 89.31 198 ARG B C 1
ATOM 4297 O O . ARG B 1 198 ? -20.594 -9.562 -15.578 1 89.31 198 ARG B O 1
ATOM 4304 N N . ALA B 1 199 ? -19.625 -8.305 -17.219 1 91.25 199 ALA B N 1
ATOM 4305 C CA . ALA B 1 199 ? -19.375 -7.195 -16.297 1 91.25 199 ALA B CA 1
ATOM 4306 C C . ALA B 1 199 ? -20.688 -6.637 -15.758 1 91.25 199 ALA B C 1
ATOM 4308 O O . ALA B 1 199 ? -20.797 -6.328 -14.57 1 91.25 199 ALA B O 1
ATOM 4309 N N . PHE B 1 200 ? -21.656 -6.605 -16.594 1 89.81 200 PHE B N 1
ATOM 4310 C CA . PHE B 1 200 ? -22.953 -6.094 -16.172 1 89.81 200 PHE B CA 1
ATOM 4311 C C . PHE B 1 200 ? -23.625 -7.055 -15.203 1 89.81 200 PHE B C 1
ATOM 4313 O O . PHE B 1 200 ? -24.281 -6.629 -14.25 1 89.81 200 PHE B O 1
ATOM 4320 N N . GLN B 1 201 ? -23.484 -8.273 -15.383 1 86.62 201 GLN B N 1
ATOM 4321 C CA . GLN B 1 201 ? -24.016 -9.281 -14.461 1 86.62 201 GLN B CA 1
ATOM 4322 C C . GLN B 1 201 ? -23.406 -9.133 -13.078 1 86.62 201 GLN B C 1
ATOM 4324 O O . GLN B 1 201 ? -24.109 -9.133 -12.07 1 86.62 201 GLN B O 1
ATOM 4329 N N . LEU B 1 202 ? -22.156 -8.984 -13.117 1 86.06 202 LEU B N 1
ATOM 4330 C CA . LEU B 1 202 ? -21.438 -8.836 -11.852 1 86.06 202 LEU B CA 1
ATOM 4331 C C . LEU B 1 202 ? -21.859 -7.547 -11.148 1 86.06 202 LEU B C 1
ATOM 4333 O O . LEU B 1 202 ? -22.062 -7.543 -9.93 1 86.06 202 LEU B O 1
ATOM 4337 N N . PHE B 1 203 ? -21.953 -6.57 -11.914 1 86.25 203 PHE B N 1
ATOM 4338 C CA . PHE B 1 203 ? -22.281 -5.258 -11.375 1 86.25 203 PHE B CA 1
ATOM 4339 C C . PHE B 1 203 ? -23.672 -5.266 -10.75 1 86.25 203 PHE B C 1
ATOM 4341 O O . PHE B 1 203 ? -23.875 -4.684 -9.68 1 86.25 203 PHE B O 1
ATOM 4348 N N . SER B 1 204 ? -24.562 -5.965 -11.367 1 84.38 204 SER B N 1
ATOM 4349 C CA . SER B 1 204 ? -25.938 -6.035 -10.883 1 84.38 204 SER B CA 1
ATOM 4350 C C . SER B 1 204 ? -26.031 -6.844 -9.594 1 84.38 204 SER B C 1
ATOM 4352 O O . SER B 1 204 ? -26.938 -6.629 -8.781 1 84.38 204 SER B O 1
ATOM 4354 N N . GLY B 1 205 ? -25.094 -7.652 -9.32 1 81.38 205 GLY B N 1
ATOM 4355 C CA . GLY B 1 205 ? -25.062 -8.445 -8.102 1 81.38 205 GLY B CA 1
ATOM 4356 C C . GLY B 1 205 ? -24.234 -7.801 -7 1 81.38 205 GLY B C 1
ATOM 4357 O O . GLY B 1 205 ? -24.078 -8.383 -5.926 1 81.38 205 GLY B O 1
ATOM 4358 N N . PHE B 1 206 ? -23.719 -6.66 -7.211 1 76.38 206 PHE B N 1
ATOM 4359 C CA . PHE B 1 206 ? -22.922 -5.898 -6.25 1 76.38 206 PHE B CA 1
ATOM 4360 C C . PHE B 1 206 ? -21.672 -6.672 -5.844 1 76.38 206 PHE B C 1
ATOM 4362 O O . PHE B 1 206 ? -21.188 -6.539 -4.715 1 76.38 206 PHE B O 1
ATOM 4369 N N . GLY B 1 207 ? -21.312 -7.629 -6.672 1 71.12 207 GLY B N 1
ATOM 4370 C CA . GLY B 1 207 ? -20.078 -8.359 -6.445 1 71.12 207 GLY B CA 1
ATOM 4371 C C . GLY B 1 207 ? -20.172 -9.375 -5.328 1 71.12 207 GLY B C 1
ATOM 4372 O O . GLY B 1 207 ? -19.172 -9.781 -4.746 1 71.12 207 GLY B O 1
ATOM 4373 N N . LEU B 1 208 ? -21.359 -9.758 -4.949 1 78.88 208 LEU B N 1
ATOM 4374 C CA . LEU B 1 208 ? -21.562 -10.711 -3.863 1 78.88 208 LEU B CA 1
ATOM 4375 C C . LEU B 1 208 ? -21.984 -12.07 -4.41 1 78.88 208 LEU B C 1
ATOM 4377 O O . LEU B 1 208 ? -22.75 -12.141 -5.379 1 78.88 208 LEU B O 1
ATOM 4381 N N . SER B 1 209 ? -21.469 -13.086 -3.871 1 77.19 209 SER B N 1
ATOM 4382 C CA . SER B 1 209 ? -21.734 -14.445 -4.336 1 77.19 209 SER B CA 1
ATOM 4383 C C . SER B 1 209 ? -23.094 -14.93 -3.859 1 77.19 209 SER B C 1
ATOM 4385 O O . SER B 1 209 ? -23.719 -15.773 -4.504 1 77.19 209 SER B O 1
ATOM 4387 N N . ILE B 1 210 ? -23.562 -14.352 -2.873 1 74.94 210 ILE B N 1
ATOM 4388 C CA . ILE B 1 210 ? -24.797 -14.828 -2.258 1 74.94 210 ILE B CA 1
ATOM 4389 C C . ILE B 1 210 ? -25.953 -14.648 -3.232 1 74.94 210 ILE B C 1
ATOM 4391 O O . ILE B 1 210 ? -26.922 -15.422 -3.215 1 74.94 210 ILE B O 1
ATOM 4395 N N . ASN B 1 211 ? -25.734 -13.789 -4.129 1 73.31 211 ASN B N 1
ATOM 4396 C CA . ASN B 1 211 ? -26.797 -13.547 -5.102 1 73.31 211 ASN B CA 1
ATOM 4397 C C . ASN B 1 211 ? -26.672 -14.477 -6.305 1 73.31 211 ASN B C 1
ATOM 4399 O O . ASN B 1 211 ? -27.547 -14.484 -7.184 1 73.31 211 ASN B O 1
ATOM 4403 N N . GLY B 1 212 ? -25.641 -15.344 -6.305 1 73.5 212 GLY B N 1
ATOM 4404 C CA . GLY B 1 212 ? -25.453 -16.328 -7.355 1 73.5 212 GLY B CA 1
ATOM 4405 C C . GLY B 1 212 ? -24.906 -15.734 -8.641 1 73.5 212 GLY B C 1
ATOM 4406 O O . GLY B 1 212 ? -24.734 -16.453 -9.633 1 73.5 212 GLY B O 1
ATOM 4407 N N . LYS B 1 213 ? -24.656 -14.492 -8.562 1 73 213 LYS B N 1
ATOM 4408 C CA . LYS B 1 213 ? -24.25 -13.828 -9.797 1 73 213 LYS B CA 1
ATOM 4409 C C . LYS B 1 213 ? -22.734 -13.656 -9.852 1 73 213 LYS B C 1
ATOM 4411 O O . LYS B 1 213 ? -22.172 -13.312 -10.898 1 73 213 LYS B O 1
ATOM 4416 N N . HIS B 1 214 ? -22.109 -13.789 -8.711 1 75.31 214 HIS B N 1
ATOM 4417 C CA . HIS B 1 214 ? -20.672 -13.641 -8.672 1 75.31 214 HIS B CA 1
ATOM 4418 C C . HIS B 1 214 ? -19.969 -14.984 -8.891 1 75.31 214 HIS B C 1
ATOM 4420 O O . HIS B 1 214 ? -19.406 -15.547 -7.953 1 75.31 214 HIS B O 1
ATOM 4426 N N . THR B 1 215 ? -19.969 -15.406 -10.234 1 78.62 215 THR B N 1
ATOM 4427 C CA . THR B 1 215 ? -19.469 -16.734 -10.578 1 78.62 215 THR B CA 1
ATOM 4428 C C . THR B 1 215 ? -18.156 -16.641 -11.352 1 78.62 215 THR B C 1
ATOM 4430 O O . THR B 1 215 ? -17.594 -17.656 -11.734 1 78.62 215 THR B O 1
ATOM 4433 N N . TYR B 1 216 ? -17.734 -15.359 -11.508 1 87.06 216 TYR B N 1
ATOM 4434 C CA . TYR B 1 216 ? -16.453 -15.195 -12.172 1 87.06 216 TYR B CA 1
ATOM 4435 C C . TYR B 1 216 ? -15.32 -15.117 -11.148 1 87.06 216 TYR B C 1
ATOM 4437 O O . TYR B 1 216 ? -15.422 -14.391 -10.156 1 87.06 216 TYR B O 1
ATOM 4445 N N . CYS B 1 217 ? -14.32 -15.906 -11.484 1 87.62 217 CYS B N 1
ATOM 4446 C CA . CYS B 1 217 ? -13.281 -16.141 -10.492 1 87.62 217 CYS B CA 1
ATOM 4447 C C . CYS B 1 217 ? -11.992 -15.406 -10.859 1 87.62 217 CYS B C 1
ATOM 4449 O O . CYS B 1 217 ? -11.781 -15.07 -12.023 1 87.62 217 CYS B O 1
ATOM 4451 N N . GLY B 1 218 ? -11.164 -15.078 -9.836 1 91.88 218 GLY B N 1
ATOM 4452 C CA . GLY B 1 218 ? -9.859 -14.477 -10.078 1 91.88 218 GLY B CA 1
ATOM 4453 C C . GLY B 1 218 ? -9.703 -13.109 -9.438 1 91.88 218 GLY B C 1
ATOM 4454 O O . GLY B 1 218 ? -8.805 -12.352 -9.805 1 91.88 218 GLY B O 1
ATOM 4455 N N . ASP B 1 219 ? -10.57 -12.844 -8.531 1 90.62 219 ASP B N 1
ATOM 4456 C CA . ASP B 1 219 ? -10.539 -11.516 -7.926 1 90.62 219 ASP B CA 1
ATOM 4457 C C . ASP B 1 219 ? -9.562 -11.469 -6.754 1 90.62 219 ASP B C 1
ATOM 4459 O O . ASP B 1 219 ? -9.953 -11.18 -5.621 1 90.62 219 ASP B O 1
ATOM 4463 N N . TYR B 1 220 ? -8.266 -11.711 -7.16 1 93.12 220 TYR B N 1
ATOM 4464 C CA . TYR B 1 220 ? -7.215 -11.695 -6.152 1 93.12 220 TYR B CA 1
ATOM 4465 C C . TYR B 1 220 ? -6.336 -10.453 -6.305 1 93.12 220 TYR B C 1
ATOM 4467 O O . TYR B 1 220 ? -6.266 -9.867 -7.391 1 93.12 220 TYR B O 1
ATOM 4475 N N . ILE B 1 221 ? -5.625 -10.047 -5.121 1 92.25 221 ILE B N 1
ATOM 4476 C CA . ILE B 1 221 ? -4.801 -8.859 -4.93 1 92.25 221 ILE B CA 1
ATOM 4477 C C . ILE B 1 221 ? -5.574 -7.621 -5.367 1 92.25 221 ILE B C 1
ATOM 4479 O O . ILE B 1 221 ? -5.461 -7.184 -6.512 1 92.25 221 ILE B O 1
ATOM 4483 N N . TYR B 1 222 ? -6.281 -7.137 -4.617 1 95.62 222 TYR B N 1
ATOM 4484 C CA . TYR B 1 222 ? -6.496 -7.473 -3.215 1 95.62 222 TYR B CA 1
ATOM 4485 C C . TYR B 1 222 ? -7.977 -7.676 -2.924 1 95.62 222 TYR B C 1
ATOM 4487 O O . TYR B 1 222 ? -8.82 -7.48 -3.801 1 95.62 222 TYR B O 1
ATOM 4495 N N . SER B 1 223 ? -8.344 -8.094 -1.798 1 96.88 223 SER B N 1
ATOM 4496 C CA . SER B 1 223 ? -9.664 -8.562 -1.399 1 96.88 223 SER B CA 1
ATOM 4497 C C . SER B 1 223 ? -10.656 -7.406 -1.317 1 96.88 223 SER B C 1
ATOM 4499 O O . SER B 1 223 ? -10.523 -6.527 -0.46 1 96.88 223 SER B O 1
ATOM 4501 N N . GLY B 1 224 ? -11.68 -7.492 -2.135 1 95.81 224 GLY B N 1
ATOM 4502 C CA . GLY B 1 224 ? -12.75 -6.512 -2.064 1 95.81 224 GLY B CA 1
ATOM 4503 C C . GLY B 1 224 ? -13.578 -6.617 -0.795 1 95.81 224 GLY B C 1
ATOM 4504 O O . GLY B 1 224 ? -14.047 -5.605 -0.27 1 95.81 224 GLY B O 1
ATOM 4505 N N . HIS B 1 225 ? -13.797 -7.867 -0.293 1 96.25 225 HIS B N 1
ATOM 4506 C CA . HIS B 1 225 ? -14.5 -8.07 0.968 1 96.25 225 HIS B CA 1
ATOM 4507 C C . HIS B 1 225 ? -13.812 -7.336 2.111 1 96.25 225 HIS B C 1
ATOM 4509 O O . HIS B 1 225 ? -14.461 -6.625 2.881 1 96.25 225 HIS B O 1
ATOM 4515 N N . THR B 1 226 ? -12.523 -7.477 2.109 1 98.06 226 THR B N 1
ATOM 4516 C CA . THR B 1 226 ? -11.758 -6.84 3.17 1 98.06 226 THR B CA 1
ATOM 4517 C C . THR B 1 226 ? -11.812 -5.32 3.045 1 98.06 226 THR B C 1
ATOM 4519 O O . THR B 1 226 ? -11.992 -4.617 4.043 1 98.06 226 THR B O 1
ATOM 4522 N N . VAL B 1 227 ? -11.688 -4.832 1.845 1 98.25 227 VAL B N 1
ATOM 4523 C CA . VAL B 1 227 ? -11.75 -3.395 1.607 1 98.25 227 VAL B CA 1
ATOM 4524 C C . VAL B 1 227 ? -13.07 -2.844 2.145 1 98.25 227 VAL B C 1
ATOM 4526 O O . VAL B 1 227 ? -13.086 -1.85 2.873 1 98.25 227 VAL B O 1
ATOM 4529 N N . THR B 1 228 ? -14.148 -3.512 1.833 1 97.69 228 THR B N 1
ATOM 4530 C CA . THR B 1 228 ? -15.477 -3.035 2.199 1 97.69 228 THR B CA 1
ATOM 4531 C C . THR B 1 228 ? -15.68 -3.102 3.709 1 97.69 228 THR B C 1
ATOM 4533 O O . THR B 1 228 ? -16.203 -2.164 4.312 1 97.69 228 THR B O 1
ATOM 4536 N N . LEU B 1 229 ? -15.258 -4.141 4.289 1 98.44 229 LEU B N 1
ATOM 4537 C CA . LEU B 1 229 ? -15.43 -4.324 5.727 1 98.44 229 LEU B CA 1
ATOM 4538 C C . LEU B 1 229 ? -14.578 -3.33 6.508 1 98.44 229 LEU B C 1
ATOM 4540 O O . LEU B 1 229 ? -15.062 -2.695 7.449 1 98.44 229 LEU B O 1
ATOM 4544 N N . VAL B 1 230 ? -13.312 -3.154 6.109 1 98.56 230 VAL B N 1
ATOM 4545 C CA . VAL B 1 230 ? -12.414 -2.234 6.797 1 98.56 230 VAL B CA 1
ATOM 4546 C C . VAL B 1 230 ? -12.891 -0.797 6.586 1 98.56 230 VAL B C 1
ATOM 4548 O O . VAL B 1 230 ? -12.945 -0.013 7.539 1 98.56 230 VAL B O 1
ATOM 4551 N N . MET B 1 231 ? -13.227 -0.492 5.387 1 98.5 231 MET B N 1
ATOM 4552 C CA . MET B 1 231 ? -13.758 0.839 5.094 1 98.5 231 MET B CA 1
ATOM 4553 C C . MET B 1 231 ? -15.016 1.115 5.906 1 98.5 231 MET B C 1
ATOM 4555 O O . MET B 1 231 ? -15.188 2.211 6.438 1 98.5 231 MET B O 1
ATOM 4559 N N . GLY B 1 232 ? -15.906 0.094 5.926 1 98.44 232 GLY B N 1
ATOM 4560 C CA . GLY B 1 232 ? -17.125 0.248 6.699 1 98.44 232 GLY B CA 1
ATOM 4561 C C . GLY B 1 232 ? -16.875 0.573 8.156 1 98.44 232 GLY B C 1
ATOM 4562 O O . GLY B 1 232 ? -17.484 1.484 8.711 1 98.44 232 GLY B O 1
ATOM 4563 N N . TYR B 1 233 ? -15.977 -0.118 8.781 1 98.31 233 TYR B N 1
ATOM 4564 C CA . TYR B 1 233 ? -15.625 0.152 10.164 1 98.31 233 TYR B CA 1
ATOM 4565 C C . TYR B 1 233 ? -15.078 1.564 10.328 1 98.31 233 TYR B C 1
ATOM 4567 O O . TYR B 1 233 ? -15.461 2.285 11.25 1 98.31 233 TYR B O 1
ATOM 4575 N N . LEU B 1 234 ? -14.156 1.976 9.422 1 97.88 234 LEU B N 1
ATOM 4576 C CA . LEU B 1 234 ? -13.516 3.285 9.523 1 97.88 234 LEU B CA 1
ATOM 4577 C C . LEU B 1 234 ? -14.547 4.402 9.375 1 97.88 234 LEU B C 1
ATOM 4579 O O . LEU B 1 234 ? -14.461 5.422 10.055 1 97.88 234 LEU B O 1
ATOM 4583 N N . ILE B 1 235 ? -15.523 4.203 8.477 1 97.88 235 ILE B N 1
ATOM 4584 C CA . ILE B 1 235 ? -16.578 5.191 8.266 1 97.88 235 ILE B CA 1
ATOM 4585 C C . ILE B 1 235 ? -17.422 5.328 9.531 1 97.88 235 ILE B C 1
ATOM 4587 O O . ILE B 1 235 ? -17.688 6.441 9.984 1 97.88 235 ILE B O 1
ATOM 4591 N N . ILE B 1 236 ? -17.812 4.242 10.102 1 97.56 236 ILE B N 1
ATOM 4592 C CA . ILE B 1 236 ? -18.625 4.258 11.305 1 97.56 236 ILE B CA 1
ATOM 4593 C C . ILE B 1 236 ? -17.859 4.891 12.453 1 97.56 236 ILE B C 1
ATOM 4595 O O . ILE B 1 236 ? -18.391 5.727 13.188 1 97.56 236 ILE B O 1
ATOM 4599 N N . ALA B 1 237 ? -16.625 4.59 12.555 1 95.12 237 ALA B N 1
ATOM 4600 C CA . ALA B 1 237 ? -15.789 5.113 13.633 1 95.12 237 ALA B CA 1
ATOM 4601 C C . ALA B 1 237 ? -15.555 6.613 13.469 1 95.12 237 ALA B C 1
ATOM 4603 O O . ALA B 1 237 ? -15.469 7.344 14.461 1 95.12 237 ALA B O 1
ATOM 4604 N N . GLU B 1 238 ? -15.461 7.09 12.281 1 94.75 238 GLU B N 1
ATOM 4605 C CA . GLU B 1 238 ? -15.117 8.484 12.016 1 94.75 238 GLU B CA 1
ATOM 4606 C C . GLU B 1 238 ? -16.344 9.375 12.102 1 94.75 238 GLU B C 1
ATOM 4608 O O . GLU B 1 238 ? -16.281 10.484 12.641 1 94.75 238 GLU B O 1
ATOM 4613 N N . TYR B 1 239 ? -17.547 8.914 11.602 1 95.19 239 TYR B N 1
ATOM 4614 C CA . TYR B 1 239 ? -18.656 9.836 11.367 1 95.19 239 TYR B CA 1
ATOM 4615 C C . TYR B 1 239 ? -19.797 9.57 12.344 1 95.19 239 TYR B C 1
ATOM 4617 O O . TYR B 1 239 ? -20.844 10.219 12.273 1 95.19 239 TYR B O 1
ATOM 4625 N N . SER B 1 240 ? -19.656 8.609 13.219 1 94.69 240 SER B N 1
ATOM 4626 C CA . SER B 1 240 ? -20.609 8.414 14.297 1 94.69 240 SER B CA 1
ATOM 4627 C C . SER B 1 240 ? -20.156 9.094 15.586 1 94.69 240 SER B C 1
ATOM 4629 O O . SER B 1 240 ? -18.953 9.359 15.758 1 94.69 240 SER B O 1
ATOM 4631 N N . PRO B 1 241 ? -21.141 9.492 16.422 1 91.44 241 PRO B N 1
ATOM 4632 C CA . PRO B 1 241 ? -20.75 10.141 17.688 1 91.44 241 PRO B CA 1
ATOM 4633 C C . PRO B 1 241 ? -19.797 9.281 18.516 1 91.44 241 PRO B C 1
ATOM 4635 O O . PRO B 1 241 ? -19.953 8.062 18.578 1 91.44 241 PRO B O 1
ATOM 4638 N N . LYS B 1 242 ? -18.875 9.898 19.125 1 88.31 242 LYS B N 1
ATOM 4639 C CA . LYS B 1 242 ? -17.859 9.195 19.906 1 88.31 242 LYS B CA 1
ATOM 4640 C C . LYS B 1 242 ? -18.469 8.508 21.125 1 88.31 242 LYS B C 1
ATOM 4642 O O . LYS B 1 242 ? -17.953 7.508 21.609 1 88.31 242 LYS B O 1
ATOM 4647 N N . LYS B 1 243 ? -19.625 9.016 21.562 1 90.69 243 LYS B N 1
ATOM 4648 C CA . LYS B 1 243 ? -20.297 8.461 22.719 1 90.69 243 LYS B CA 1
ATOM 4649 C C . LYS B 1 243 ? -20.875 7.082 22.422 1 90.69 243 LYS B C 1
ATOM 4651 O O . LYS B 1 243 ? -21.156 6.301 23.328 1 90.69 243 LYS B O 1
ATOM 4656 N N . PHE B 1 244 ? -21.062 6.781 21.172 1 92.31 244 PHE B N 1
ATOM 4657 C CA . PHE B 1 244 ? -21.594 5.488 20.75 1 92.31 244 PHE B CA 1
ATOM 4658 C C . PHE B 1 244 ? -20.484 4.441 20.688 1 92.31 244 PHE B C 1
ATOM 4660 O O . PHE B 1 244 ? -20.297 3.801 19.656 1 92.31 244 PHE B O 1
ATOM 4667 N N . TRP B 1 245 ? -19.828 4.191 21.781 1 92.38 245 TRP B N 1
ATOM 4668 C CA . TRP B 1 245 ? -18.688 3.295 21.844 1 92.38 245 TRP B CA 1
ATOM 4669 C C . TRP B 1 245 ? -19.094 1.854 21.562 1 92.38 245 TRP B C 1
ATOM 4671 O O . TRP B 1 245 ? -18.344 1.084 20.984 1 92.38 245 TRP B O 1
ATOM 4681 N N . ILE B 1 246 ? -20.312 1.459 21.906 1 93.69 246 ILE B N 1
ATOM 4682 C CA . ILE B 1 246 ? -20.797 0.104 21.656 1 93.69 246 ILE B CA 1
ATOM 4683 C C . ILE B 1 246 ? -20.891 -0.146 20.156 1 93.69 246 ILE B C 1
ATOM 4685 O O . ILE B 1 246 ? -20.531 -1.225 19.672 1 93.69 246 ILE B O 1
ATOM 4689 N N . VAL B 1 247 ? -21.391 0.868 19.406 1 93.81 247 VAL B N 1
ATOM 4690 C CA . VAL B 1 247 ? -21.516 0.747 17.953 1 93.81 247 VAL B CA 1
ATOM 4691 C C . VAL B 1 247 ? -20.141 0.602 17.312 1 93.81 247 VAL B C 1
ATOM 4693 O O . VAL B 1 247 ? -19.969 -0.173 16.375 1 93.81 247 VAL B O 1
ATOM 4696 N N . HIS B 1 248 ? -19.188 1.286 17.844 1 95.94 248 HIS B N 1
ATOM 4697 C CA . HIS B 1 248 ? -17.828 1.202 17.328 1 95.94 248 HIS B CA 1
ATOM 4698 C C . HIS B 1 248 ? -17.25 -0.193 17.531 1 95.94 248 HIS B C 1
ATOM 4700 O O . HIS B 1 248 ? -16.656 -0.765 16.625 1 95.94 248 HIS B O 1
ATOM 4706 N N . TRP B 1 249 ? -17.516 -0.718 18.734 1 95.94 249 TRP B N 1
ATOM 4707 C CA . TRP B 1 249 ? -17.016 -2.051 19.047 1 95.94 249 TRP B CA 1
ATOM 4708 C C . TRP B 1 249 ? -17.734 -3.109 18.219 1 95.94 249 TRP B C 1
ATOM 4710 O O . TRP B 1 249 ? -17.109 -4.062 17.734 1 95.94 249 TRP B O 1
ATOM 4720 N N . LEU B 1 250 ? -18.969 -2.955 18 1 96.44 250 LEU B N 1
ATOM 4721 C CA . LEU B 1 250 ? -19.734 -3.895 17.188 1 96.44 250 LEU B CA 1
ATOM 4722 C C . LEU B 1 250 ? -19.266 -3.873 15.734 1 96.44 250 LEU B C 1
ATOM 4724 O O . LEU B 1 250 ? -19.125 -4.926 15.109 1 96.44 250 LEU B O 1
ATOM 4728 N N . ALA B 1 251 ? -19.047 -2.674 15.258 1 97.19 251 ALA B N 1
ATOM 4729 C CA . ALA B 1 251 ? -18.562 -2.549 13.883 1 97.19 251 ALA B CA 1
ATOM 4730 C C . ALA B 1 251 ? -17.172 -3.162 13.734 1 97.19 251 ALA B C 1
ATOM 4732 O O . ALA B 1 251 ? -16.891 -3.826 12.742 1 97.19 251 ALA B O 1
ATOM 4733 N N . TRP B 1 252 ? -16.328 -2.918 14.734 1 97.44 252 TRP B N 1
ATOM 4734 C CA . TRP B 1 252 ? -14.984 -3.486 14.734 1 97.44 252 TRP B CA 1
ATOM 4735 C C . TRP B 1 252 ? -15.039 -5.012 14.75 1 97.44 252 TRP B C 1
ATOM 4737 O O . TRP B 1 252 ? -14.359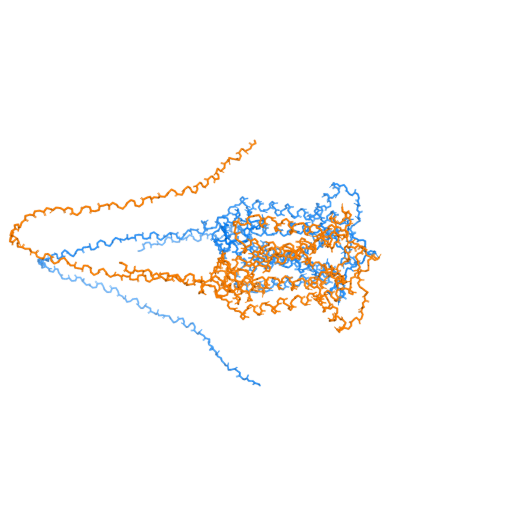 -5.672 13.969 1 97.44 252 TRP B O 1
ATOM 4747 N N . CYS B 1 253 ? -15.883 -5.57 15.594 1 97.81 253 CYS B N 1
ATOM 4748 C CA . CYS B 1 253 ? -16.031 -7.016 15.703 1 97.81 253 CYS B CA 1
ATOM 4749 C C . CYS B 1 253 ? -16.609 -7.605 14.422 1 97.81 253 CYS B C 1
ATOM 4751 O O . CYS B 1 253 ? -16.172 -8.656 13.961 1 97.81 253 CYS B O 1
ATOM 4753 N N . ALA B 1 254 ? -17.578 -6.941 13.922 1 97.94 254 ALA B N 1
ATOM 4754 C CA . ALA B 1 254 ? -18.203 -7.41 12.688 1 97.94 254 ALA B CA 1
ATOM 4755 C C . ALA B 1 254 ? -17.203 -7.438 11.539 1 97.94 254 ALA B C 1
ATOM 4757 O O . ALA B 1 254 ? -17.125 -8.422 10.797 1 97.94 254 ALA B O 1
ATOM 4758 N N . SER B 1 255 ? -16.422 -6.383 11.43 1 98.12 255 SER B N 1
ATOM 4759 C CA . SER B 1 255 ? -15.438 -6.305 10.359 1 98.12 255 SER B CA 1
ATOM 4760 C C . SER B 1 255 ? -14.328 -7.332 10.547 1 98.12 255 SER B C 1
ATOM 4762 O O . SER B 1 255 ? -13.906 -7.992 9.594 1 98.12 255 SER B O 1
ATOM 4764 N N . LEU B 1 256 ? -13.875 -7.492 11.766 1 98.25 256 LEU B N 1
ATOM 4765 C CA . LEU B 1 256 ? -12.852 -8.492 12.055 1 98.25 256 LEU B CA 1
ATOM 4766 C C . LEU B 1 256 ? -13.359 -9.898 11.758 1 98.25 256 LEU B C 1
ATOM 4768 O O . LEU B 1 256 ? -12.664 -10.703 11.141 1 98.25 256 LEU B O 1
ATOM 4772 N N . THR B 1 257 ? -14.555 -10.141 12.195 1 98.44 257 THR B N 1
ATOM 4773 C CA . THR B 1 257 ? -15.164 -11.445 11.945 1 98.44 257 THR B CA 1
ATOM 4774 C C . THR B 1 257 ? -15.359 -11.672 10.445 1 98.44 257 THR B C 1
ATOM 4776 O O . THR B 1 257 ? -15.055 -12.75 9.93 1 98.44 257 THR B O 1
ATOM 4779 N N . GLY B 1 258 ? -15.836 -10.672 9.75 1 98.31 258 GLY B N 1
ATOM 4780 C CA . GLY B 1 258 ? -16.031 -10.789 8.312 1 98.31 258 GLY B CA 1
ATOM 4781 C C . GLY B 1 258 ? -14.742 -11.117 7.57 1 98.31 258 GLY B C 1
ATOM 4782 O O . GLY B 1 258 ? -14.734 -11.992 6.699 1 98.31 258 GLY B O 1
ATOM 4783 N N . VAL B 1 259 ? -13.672 -10.453 7.953 1 98.25 259 VAL B N 1
ATOM 4784 C CA . VAL B 1 259 ? -12.383 -10.664 7.305 1 98.25 259 VAL B CA 1
ATOM 4785 C C . VAL B 1 259 ? -11.867 -12.07 7.633 1 98.25 259 VAL B C 1
ATOM 4787 O O . VAL B 1 259 ? -11.375 -12.781 6.75 1 98.25 259 VAL B O 1
ATOM 4790 N N . THR B 1 260 ? -12.031 -12.484 8.891 1 98.12 260 THR B N 1
ATOM 4791 C CA . THR B 1 260 ? -11.586 -13.812 9.312 1 98.12 260 THR B CA 1
ATOM 4792 C C . THR B 1 260 ? -12.383 -14.898 8.602 1 98.12 260 THR B C 1
ATOM 4794 O O . THR B 1 260 ? -11.828 -15.938 8.219 1 98.12 260 THR B O 1
ATOM 4797 N N . MET B 1 261 ? -13.625 -14.641 8.359 1 98 261 MET B N 1
ATOM 4798 C CA . MET B 1 261 ? -14.484 -15.625 7.699 1 98 261 MET B CA 1
ATOM 4799 C C . MET B 1 261 ? -14.117 -15.766 6.227 1 98 261 MET B C 1
ATOM 4801 O O . MET B 1 261 ? -14.219 -16.859 5.66 1 98 261 MET B O 1
ATOM 4805 N N . VAL B 1 262 ? -13.664 -14.672 5.602 1 96.38 262 VAL B N 1
ATOM 4806 C CA . VAL B 1 262 ? -13.203 -14.75 4.219 1 96.38 262 VAL B CA 1
ATOM 4807 C C . VAL B 1 262 ? -11.992 -15.68 4.125 1 96.38 262 VAL B C 1
ATOM 4809 O O . VAL B 1 262 ? -11.883 -16.484 3.199 1 96.38 262 VAL B O 1
ATOM 4812 N N . LEU B 1 263 ? -11.094 -15.625 5.121 1 97.56 263 LEU B N 1
ATOM 4813 C CA . LEU B 1 263 ? -9.906 -16.469 5.16 1 97.56 263 LEU B CA 1
ATOM 4814 C C . LEU B 1 263 ? -10.273 -17.906 5.477 1 97.56 263 LEU B C 1
ATOM 4816 O O . LEU B 1 263 ? -9.75 -18.844 4.863 1 97.56 263 LEU B O 1
ATOM 4820 N N . LEU B 1 264 ? -11.234 -18.062 6.352 1 97.25 264 LEU B N 1
ATOM 4821 C CA . LEU B 1 264 ? -11.68 -19.406 6.73 1 97.25 264 LEU B CA 1
ATOM 4822 C C . LEU B 1 264 ? -12.328 -20.109 5.547 1 97.25 264 LEU B C 1
ATOM 4824 O O . LEU B 1 264 ? -12.211 -21.344 5.414 1 97.25 264 LEU B O 1
ATOM 4828 N N . ALA B 1 265 ? -12.898 -19.391 4.703 1 96 265 ALA B N 1
ATOM 4829 C CA . ALA B 1 265 ? -13.547 -19.953 3.521 1 96 265 ALA B CA 1
ATOM 4830 C C . ALA B 1 265 ? -12.547 -20.172 2.395 1 96 265 ALA B C 1
ATOM 4832 O O . ALA B 1 265 ? -12.898 -20.703 1.341 1 96 265 ALA B O 1
ATOM 4833 N N . HIS B 1 266 ? -11.305 -19.766 2.598 1 96.56 266 HIS B N 1
ATOM 4834 C CA . HIS B 1 266 ? -10.281 -19.797 1.554 1 96.56 266 HIS B CA 1
ATOM 4835 C C . HIS B 1 266 ? -10.727 -18.984 0.338 1 96.56 266 HIS B C 1
ATOM 4837 O O . HIS B 1 266 ? -10.492 -19.391 -0.802 1 96.56 266 HIS B O 1
ATOM 4843 N N . GLY B 1 267 ? -11.461 -17.938 0.665 1 93.56 267 GLY B N 1
ATOM 4844 C CA . GLY B 1 267 ? -11.93 -17.078 -0.417 1 93.56 267 GLY B CA 1
ATOM 4845 C C . GLY B 1 267 ? -10.836 -16.188 -0.979 1 93.56 267 GLY B C 1
ATOM 4846 O O . GLY B 1 267 ? -10.898 -15.781 -2.145 1 93.56 267 GLY B O 1
ATOM 4847 N N . HIS B 1 268 ? -9.914 -15.844 -0.149 1 96.56 268 HIS B N 1
ATOM 4848 C CA . HIS B 1 268 ? -8.773 -15.008 -0.519 1 96.56 268 HIS B CA 1
ATOM 4849 C C . HIS B 1 268 ? -7.496 -15.5 0.149 1 96.56 268 HIS B C 1
ATOM 4851 O O . HIS B 1 268 ? -7.547 -16.156 1.195 1 96.56 268 HIS B O 1
ATOM 4857 N N . TYR B 1 269 ? -6.375 -15.281 -0.519 1 97.62 269 TYR B N 1
ATOM 4858 C CA . TYR B 1 269 ? -5.078 -15.523 0.107 1 97.62 269 TYR B CA 1
ATOM 4859 C C . TYR B 1 269 ? -4.824 -14.539 1.239 1 97.62 269 TYR B C 1
ATOM 4861 O O . TYR B 1 269 ? -5.383 -13.438 1.25 1 97.62 269 TYR B O 1
ATOM 4869 N N . THR B 1 270 ? -4.004 -14.93 2.162 1 98.25 270 THR B N 1
ATOM 4870 C CA . THR B 1 270 ? -3.666 -14.062 3.285 1 98.25 270 THR B CA 1
ATOM 4871 C C . THR B 1 270 ? -3.059 -12.75 2.795 1 98.25 270 THR B C 1
ATOM 4873 O O . THR B 1 270 ? -3.35 -11.68 3.338 1 98.25 270 THR B O 1
ATOM 4876 N N . ILE B 1 271 ? -2.246 -12.805 1.743 1 98 271 ILE B N 1
ATOM 4877 C CA . ILE B 1 271 ? -1.595 -11.609 1.21 1 98 271 ILE B CA 1
ATOM 4878 C C . ILE B 1 271 ? -2.648 -10.641 0.679 1 98 271 ILE B C 1
ATOM 4880 O O . ILE B 1 271 ? -2.492 -9.422 0.793 1 98 271 ILE B O 1
ATOM 4884 N N . ASP B 1 272 ? -3.805 -11.148 0.139 1 97.88 272 ASP B N 1
ATOM 4885 C CA . ASP B 1 272 ? -4.902 -10.32 -0.349 1 97.88 272 ASP B CA 1
ATOM 4886 C C . ASP B 1 272 ? -5.496 -9.477 0.777 1 97.88 272 ASP B C 1
ATOM 4888 O O . ASP B 1 272 ? -5.754 -8.281 0.6 1 97.88 272 ASP B O 1
ATOM 4892 N N . VAL B 1 273 ? -5.637 -10.172 1.823 1 98.25 273 VAL B N 1
ATOM 4893 C CA . VAL B 1 273 ? -6.266 -9.547 2.98 1 98.25 273 VAL B CA 1
ATOM 4894 C C . VAL B 1 273 ? -5.324 -8.5 3.576 1 98.25 273 VAL B C 1
ATOM 4896 O O . VAL B 1 273 ? -5.75 -7.387 3.906 1 98.25 273 VAL B O 1
ATOM 4899 N N . LEU B 1 274 ? -4.07 -8.805 3.633 1 97.88 274 LEU B N 1
ATOM 4900 C CA . LEU B 1 274 ? -3.09 -7.898 4.219 1 97.88 274 LEU B CA 1
ATOM 4901 C C . LEU B 1 274 ? -2.93 -6.641 3.369 1 97.88 274 LEU B C 1
ATOM 4903 O O . LEU B 1 274 ? -2.908 -5.527 3.896 1 97.88 274 LEU B O 1
ATOM 4907 N N . ILE B 1 275 ? -2.807 -6.832 2.107 1 98 275 ILE B N 1
ATOM 4908 C CA . ILE B 1 275 ? -2.643 -5.691 1.215 1 98 275 ILE B CA 1
ATOM 4909 C C . ILE B 1 275 ? -3.906 -4.832 1.241 1 98 275 ILE B C 1
ATOM 4911 O O . ILE B 1 275 ? -3.826 -3.602 1.278 1 98 275 ILE B O 1
ATOM 4915 N N . ALA B 1 276 ? -5.086 -5.477 1.264 1 98.56 276 ALA B N 1
ATOM 4916 C CA . ALA B 1 276 ? -6.348 -4.742 1.328 1 98.56 276 ALA B CA 1
ATOM 4917 C C . ALA B 1 276 ? -6.426 -3.9 2.598 1 98.56 276 ALA B C 1
ATOM 4919 O O . ALA B 1 276 ? -6.812 -2.73 2.551 1 98.56 276 ALA B O 1
ATOM 4920 N N . TYR B 1 277 ? -6.078 -4.531 3.686 1 98.31 277 TYR B N 1
ATOM 4921 C CA . TYR B 1 277 ? -6.078 -3.807 4.949 1 98.31 277 TYR B CA 1
ATOM 4922 C C . TYR B 1 277 ? -5.133 -2.609 4.895 1 98.31 277 TYR B C 1
ATOM 4924 O O . TYR B 1 277 ? -5.496 -1.505 5.305 1 98.31 277 TYR B O 1
ATOM 4932 N N . TYR B 1 278 ? -3.967 -2.816 4.402 1 97.94 278 TYR B N 1
ATOM 4933 C CA . TYR B 1 278 ? -2.934 -1.787 4.359 1 97.94 278 TYR B CA 1
ATOM 4934 C C . TYR B 1 278 ? -3.371 -0.613 3.49 1 97.94 278 TYR B C 1
ATOM 4936 O O . TYR B 1 278 ? -3.348 0.538 3.934 1 97.94 278 TYR B O 1
ATOM 4944 N N . VAL B 1 279 ? -3.77 -0.863 2.264 1 97.88 279 VAL B N 1
ATOM 4945 C CA . VAL B 1 279 ? -4.09 0.201 1.318 1 97.88 279 VAL B CA 1
ATOM 4946 C C . VAL B 1 279 ? -5.312 0.975 1.804 1 97.88 279 VAL B C 1
ATOM 4948 O O . VAL B 1 279 ? -5.352 2.203 1.715 1 97.88 279 VAL B O 1
ATOM 4951 N N . THR B 1 280 ? -6.285 0.278 2.414 1 98.38 280 THR B N 1
ATOM 4952 C CA . THR B 1 280 ? -7.527 0.91 2.844 1 98.38 280 THR B CA 1
ATOM 4953 C C . THR B 1 280 ? -7.277 1.842 4.027 1 98.38 280 THR B C 1
ATOM 4955 O O . THR B 1 280 ? -7.691 3.004 4.004 1 98.38 280 THR B O 1
ATOM 4958 N N . THR B 1 281 ? -6.539 1.386 4.988 1 97.69 281 THR B N 1
ATOM 4959 C CA . THR B 1 281 ? -6.32 2.186 6.188 1 97.69 281 THR B CA 1
ATOM 4960 C C . THR B 1 281 ? -5.414 3.375 5.887 1 97.69 281 THR B C 1
ATOM 4962 O O . THR B 1 281 ? -5.691 4.496 6.312 1 97.69 281 THR B O 1
ATOM 4965 N N . ARG B 1 282 ? -4.363 3.143 5.102 1 96.69 282 ARG B N 1
ATOM 4966 C CA . ARG B 1 282 ? -3.428 4.223 4.805 1 96.69 282 ARG B CA 1
ATOM 4967 C C . ARG B 1 282 ? -4.094 5.312 3.973 1 96.69 282 ARG B C 1
ATOM 4969 O O . ARG B 1 282 ? -3.881 6.504 4.215 1 96.69 282 ARG B O 1
ATOM 4976 N N . LEU B 1 283 ? -4.867 4.844 3.027 1 97.12 283 LEU B N 1
ATOM 4977 C CA . LEU B 1 283 ? -5.559 5.82 2.195 1 97.12 283 LEU B CA 1
ATOM 4978 C C . LEU B 1 283 ? -6.566 6.617 3.02 1 97.12 283 LEU B C 1
ATOM 4980 O O . LEU B 1 283 ? -6.652 7.84 2.891 1 97.12 283 LEU B O 1
ATOM 4984 N N . PHE B 1 284 ? -7.34 5.934 3.922 1 97.75 284 PHE B N 1
ATOM 4985 C CA . PHE B 1 284 ? -8.336 6.578 4.766 1 97.75 284 PHE B CA 1
ATOM 4986 C C . PHE B 1 284 ? -7.684 7.59 5.699 1 97.75 284 PHE B C 1
ATOM 4988 O O . PHE B 1 284 ? -8.141 8.727 5.812 1 97.75 284 PHE B O 1
ATOM 4995 N N . TRP B 1 285 ? -6.598 7.199 6.324 1 95.5 285 TRP B N 1
ATOM 4996 C CA . TRP B 1 285 ? -5.922 8.047 7.301 1 95.5 285 TRP B CA 1
ATOM 4997 C C . TRP B 1 285 ? -5.25 9.234 6.613 1 95.5 285 TRP B C 1
ATOM 4999 O O . TRP B 1 285 ? -5.301 10.359 7.117 1 95.5 285 TRP B O 1
ATOM 5009 N N . THR B 1 286 ? -4.641 8.961 5.465 1 93.94 286 THR B N 1
ATOM 5010 C CA . THR B 1 286 ? -4.004 10.047 4.723 1 93.94 286 THR B CA 1
ATOM 5011 C C . THR B 1 286 ? -5.043 11.062 4.258 1 93.94 286 THR B C 1
ATOM 5013 O O . THR B 1 286 ? -4.859 12.273 4.438 1 93.94 286 THR B O 1
ATOM 5016 N N . TYR B 1 287 ? -6.148 10.586 3.758 1 95 287 TYR B N 1
ATOM 5017 C CA . TYR B 1 287 ? -7.207 11.461 3.266 1 95 287 TYR B CA 1
ATOM 5018 C C . TYR B 1 287 ? -7.75 12.344 4.387 1 95 287 TYR B C 1
ATOM 5020 O O . TYR B 1 287 ? -7.859 13.562 4.227 1 95 287 TYR B O 1
ATOM 5028 N N . HIS B 1 288 ? -8.062 11.789 5.488 1 94.5 288 HIS B N 1
ATOM 5029 C CA . HIS B 1 288 ? -8.711 12.523 6.566 1 94.5 288 HIS B CA 1
ATOM 5030 C C . HIS B 1 288 ? -7.73 13.445 7.285 1 94.5 288 HIS B C 1
ATOM 5032 O O . HIS B 1 288 ? -8.117 14.492 7.809 1 94.5 288 HIS B O 1
ATOM 5038 N N . THR B 1 289 ? -6.445 13.039 7.293 1 91.25 289 THR B N 1
ATOM 5039 C CA . THR B 1 289 ? -5.438 13.961 7.812 1 91.25 289 THR B CA 1
ATOM 5040 C C . THR B 1 289 ? -5.332 15.203 6.93 1 91.25 289 THR B C 1
ATOM 5042 O O . THR B 1 289 ? -5.258 16.328 7.438 1 91.25 289 THR B O 1
ATOM 5045 N N . LEU B 1 290 ? -5.324 15.008 5.648 1 90.25 290 LEU B N 1
ATOM 5046 C CA . LEU B 1 290 ? -5.277 16.125 4.715 1 90.25 290 LEU B CA 1
ATOM 5047 C C . LEU B 1 290 ? -6.523 16.984 4.836 1 90.25 290 LEU B C 1
ATOM 5049 O O . LEU B 1 290 ? -6.434 18.219 4.816 1 90.25 290 LEU B O 1
ATOM 5053 N N . ALA B 1 291 ? -7.707 16.344 4.996 1 91.25 291 ALA B N 1
ATOM 5054 C CA . ALA B 1 291 ? -8.977 17.062 5.062 1 91.25 291 ALA B CA 1
ATOM 5055 C C . ALA B 1 291 ? -9.102 17.859 6.359 1 91.25 291 ALA B C 1
ATOM 5057 O O . ALA B 1 291 ? -9.703 18.922 6.379 1 91.25 291 ALA B O 1
ATOM 5058 N N . ASN B 1 292 ? -8.523 17.297 7.387 1 88.12 292 ASN B N 1
ATOM 5059 C CA . ASN B 1 292 ? -8.648 17.938 8.695 1 88.12 292 ASN B CA 1
ATOM 5060 C C . ASN B 1 292 ? -7.633 19.062 8.875 1 88.12 292 ASN B C 1
ATOM 5062 O O . ASN B 1 292 ? -7.758 19.875 9.789 1 88.12 292 ASN B O 1
ATOM 5066 N N . ASN B 1 293 ? -6.625 19.031 8.039 1 84.81 293 ASN B N 1
ATOM 5067 C CA . ASN B 1 293 ? -5.59 20.047 8.125 1 84.81 293 ASN B CA 1
ATOM 5068 C C . ASN B 1 293 ? -5.543 20.922 6.871 1 84.81 293 ASN B C 1
ATOM 5070 O O . ASN B 1 293 ? -4.93 20.531 5.871 1 84.81 293 ASN B O 1
ATOM 5074 N N . SER B 1 294 ? -6.016 22.078 6.984 1 79.19 294 SER B N 1
ATOM 5075 C CA . SER B 1 294 ? -6.188 22.969 5.84 1 79.19 294 SER B CA 1
ATOM 5076 C C . SER B 1 294 ? -4.84 23.406 5.277 1 79.19 294 SER B C 1
ATOM 5078 O O . SER B 1 294 ? -4.73 23.734 4.094 1 79.19 294 SER B O 1
ATOM 5080 N N . LEU B 1 295 ? -3.828 23.406 6.133 1 77.19 295 LEU B N 1
ATOM 5081 C CA . LEU B 1 295 ? -2.504 23.812 5.684 1 77.19 295 LEU B CA 1
ATOM 5082 C C . LEU B 1 295 ? -1.948 22.844 4.656 1 77.19 295 LEU B C 1
ATOM 5084 O O . LEU B 1 295 ? -1.114 23.203 3.828 1 77.19 295 LEU B O 1
ATOM 5088 N N . LEU B 1 296 ? -2.439 21.688 4.699 1 78.25 296 LEU B N 1
ATOM 5089 C CA . LEU B 1 296 ? -1.925 20.641 3.809 1 78.25 296 LEU B CA 1
ATOM 5090 C C . LEU B 1 296 ? -2.705 20.609 2.5 1 78.25 296 LEU B C 1
ATOM 5092 O O . LEU B 1 296 ? -2.338 19.891 1.569 1 78.25 296 LEU B O 1
ATOM 5096 N N . LEU B 1 297 ? -3.783 21.344 2.48 1 77.25 297 LEU B N 1
ATOM 5097 C CA . LEU B 1 297 ? -4.57 21.422 1.252 1 77.25 297 LEU B CA 1
ATOM 5098 C C . LEU B 1 297 ? -3.811 22.172 0.165 1 77.25 297 LEU B C 1
ATOM 5100 O O . LEU B 1 297 ? -4.055 21.969 -1.026 1 77.25 297 LEU B O 1
ATOM 5104 N N . LYS B 1 298 ? -2.936 23.062 0.732 1 72.25 298 LYS B N 1
ATOM 5105 C CA . LYS B 1 298 ? -2.119 23.812 -0.223 1 72.25 298 LYS B CA 1
ATOM 5106 C C . LYS B 1 298 ? -0.848 23.047 -0.574 1 72.25 298 LYS B C 1
ATOM 5108 O O . LYS B 1 298 ? -0.24 22.406 0.292 1 72.25 298 LYS B O 1
ATOM 5113 N N . GLN B 1 299 ? -0.816 22.656 -1.767 1 65.44 299 GLN B N 1
ATOM 5114 C CA . GLN B 1 299 ? 0.43 22.016 -2.18 1 65.44 299 GLN B CA 1
ATOM 5115 C C . GLN B 1 299 ? 1.612 22.969 -2.021 1 65.44 299 GLN B C 1
ATOM 5117 O O . GLN B 1 299 ? 1.721 23.969 -2.748 1 65.44 299 GLN B O 1
ATOM 5122 N N . ASN B 1 300 ? 2.199 22.844 -0.879 1 67.25 300 ASN B N 1
ATOM 5123 C CA . ASN B 1 300 ? 3.42 23.609 -0.654 1 67.25 300 ASN B CA 1
ATOM 5124 C C . ASN B 1 300 ? 4.656 22.719 -0.661 1 67.25 300 ASN B C 1
ATOM 5126 O O . ASN B 1 300 ? 4.547 21.5 -0.821 1 67.25 300 ASN B O 1
ATOM 5130 N N . GLY B 1 301 ? 5.801 23.156 -0.866 1 68.31 301 GLY B N 1
ATOM 5131 C CA . GLY B 1 301 ? 7.066 22.438 -0.931 1 68.31 301 GLY B CA 1
ATOM 5132 C C . GLY B 1 301 ? 7.273 21.484 0.226 1 68.31 301 GLY B C 1
ATOM 5133 O O . GLY B 1 301 ? 8.125 20.594 0.157 1 68.31 301 GLY B O 1
ATOM 5134 N N . HIS B 1 302 ? 6.344 21.531 1.208 1 76.31 302 HIS B N 1
ATOM 5135 C CA . HIS B 1 302 ? 6.594 20.719 2.391 1 76.31 302 HIS B CA 1
ATOM 5136 C C . HIS B 1 302 ? 5.57 19.594 2.512 1 76.31 302 HIS B C 1
ATOM 5138 O O . HIS B 1 302 ? 5.605 18.828 3.473 1 76.31 302 HIS B O 1
ATOM 5144 N N . ASN B 1 303 ? 4.582 19.594 1.586 1 84.31 303 ASN B N 1
ATOM 5145 C CA . ASN B 1 303 ? 3.607 18.516 1.547 1 84.31 303 ASN B CA 1
ATOM 5146 C C . ASN B 1 303 ? 3.895 17.547 0.406 1 84.31 303 ASN B C 1
ATOM 5148 O O . ASN B 1 303 ? 3.465 17.766 -0.728 1 84.31 303 ASN B O 1
ATOM 5152 N N . TYR B 1 304 ? 4.453 16.453 0.722 1 87.06 304 TYR B N 1
ATOM 5153 C CA . TYR B 1 304 ? 4.859 15.469 -0.282 1 87.06 304 TYR B CA 1
ATOM 5154 C C . TYR B 1 304 ? 3.686 14.594 -0.697 1 87.06 304 TYR B C 1
ATOM 5156 O O . TYR B 1 304 ? 3.73 13.938 -1.743 1 87.06 304 TYR B O 1
ATOM 5164 N N . ILE B 1 305 ? 2.684 14.656 0.134 1 86.88 305 ILE B N 1
ATOM 5165 C CA . ILE B 1 305 ? 1.507 13.859 -0.2 1 86.88 305 ILE B CA 1
ATOM 5166 C C . ILE B 1 305 ? 0.786 14.484 -1.395 1 86.88 305 ILE B C 1
ATOM 5168 O O . ILE B 1 305 ? 0.049 13.797 -2.107 1 86.88 305 ILE B O 1
ATOM 5172 N N . GLY B 1 306 ? 1.121 15.758 -1.572 1 86.38 306 GLY B N 1
ATOM 5173 C CA . GLY B 1 306 ? 0.55 16.453 -2.715 1 86.38 306 GLY B CA 1
ATOM 5174 C C . GLY B 1 306 ? 1.035 15.914 -4.047 1 86.38 306 GLY B C 1
ATOM 5175 O O . GLY B 1 306 ? 0.447 16.203 -5.09 1 86.38 306 GLY B O 1
ATOM 5176 N N . ARG B 1 307 ? 1.969 15.031 -4 1 85.94 307 ARG B N 1
ATOM 5177 C CA . ARG B 1 307 ? 2.518 14.438 -5.215 1 85.94 307 ARG B CA 1
ATOM 5178 C C . ARG B 1 307 ? 1.686 13.242 -5.66 1 85.94 307 ARG B C 1
ATOM 5180 O O . ARG B 1 307 ? 1.876 12.727 -6.762 1 85.94 307 ARG B O 1
ATOM 5187 N N . GLU B 1 308 ? 0.721 12.852 -4.855 1 90.88 308 GLU B N 1
ATOM 5188 C CA . GLU B 1 308 ? -0.173 11.758 -5.227 1 90.88 308 GLU B CA 1
ATOM 5189 C C . GLU B 1 308 ? -1.029 12.133 -6.434 1 90.88 308 GLU B C 1
ATOM 5191 O O . GLU B 1 308 ? -1.496 13.266 -6.543 1 90.88 308 GLU B O 1
ATOM 5196 N N . TRP B 1 309 ? -1.27 11.195 -7.266 1 90.5 309 TRP B N 1
ATOM 5197 C CA . TRP B 1 309 ? -1.975 11.453 -8.516 1 90.5 309 TRP B CA 1
ATOM 5198 C C . TRP B 1 309 ? -3.43 11.82 -8.258 1 90.5 309 TRP B C 1
ATOM 5200 O O . TRP B 1 309 ? -4.07 12.477 -9.086 1 90.5 309 TRP B O 1
ATOM 5210 N N . TRP B 1 310 ? -3.994 11.422 -7.141 1 93.38 310 TRP B N 1
ATOM 5211 C CA . TRP B 1 310 ? -5.395 11.711 -6.859 1 93.38 310 TRP B CA 1
ATOM 5212 C C . TRP B 1 310 ? -5.535 13 -6.055 1 93.38 310 TRP B C 1
ATOM 5214 O O . TRP B 1 310 ? -6.648 13.398 -5.703 1 93.38 310 TRP B O 1
ATOM 5224 N N . PHE B 1 311 ? -4.441 13.742 -5.777 1 92.94 311 PHE B N 1
ATOM 5225 C CA . PHE B 1 311 ? -4.453 14.93 -4.93 1 92.94 311 PHE B CA 1
ATOM 5226 C C . PHE B 1 311 ? -5.27 16.047 -5.574 1 92.94 311 PHE B C 1
ATOM 5228 O O . PHE B 1 311 ? -5.969 16.781 -4.879 1 92.94 311 PHE B O 1
ATOM 5235 N N . PHE B 1 312 ? -5.207 16.125 -6.906 1 91.75 312 PHE B N 1
ATOM 5236 C CA . PHE B 1 312 ? -5.941 17.188 -7.578 1 91.75 312 PHE B CA 1
ATOM 5237 C C . PHE B 1 312 ? -7.441 16.969 -7.438 1 91.75 312 PHE B C 1
ATOM 5239 O O . PHE B 1 312 ? -8.203 17.938 -7.324 1 91.75 312 PHE B O 1
ATOM 5246 N N . ILE B 1 313 ? -7.93 15.758 -7.406 1 95.12 313 ILE B N 1
ATOM 5247 C CA . ILE B 1 313 ? -9.344 15.461 -7.211 1 95.12 313 ILE B CA 1
ATOM 5248 C C . ILE B 1 313 ? -9.742 15.773 -5.77 1 95.12 313 ILE B C 1
ATOM 5250 O O . ILE B 1 313 ? -10.797 16.359 -5.523 1 95.12 313 ILE B O 1
ATOM 5254 N N . PHE B 1 314 ? -8.859 15.438 -4.891 1 94.38 314 PHE B N 1
ATOM 5255 C CA . PHE B 1 314 ? -9.062 15.727 -3.477 1 94.38 314 PHE B CA 1
ATOM 5256 C C . PHE B 1 314 ? -9.203 17.219 -3.24 1 94.38 314 PHE B C 1
ATOM 5258 O O . PHE B 1 314 ? -10.117 17.656 -2.537 1 94.38 314 PHE B O 1
ATOM 5265 N N . ARG B 1 315 ? -8.312 17.938 -3.836 1 92.06 315 ARG B N 1
ATOM 5266 C CA . ARG B 1 315 ? -8.336 19.391 -3.672 1 92.06 315 ARG B CA 1
ATOM 5267 C C . ARG B 1 315 ? -9.625 19.984 -4.238 1 92.06 315 ARG B C 1
ATOM 5269 O O . ARG B 1 315 ? -10.203 20.906 -3.66 1 92.06 315 ARG B O 1
ATOM 5276 N N . TYR B 1 316 ? -10.031 19.469 -5.328 1 93.75 316 TYR B N 1
ATOM 5277 C CA . TYR B 1 316 ? -11.273 19.922 -5.934 1 93.75 316 TYR B CA 1
ATOM 5278 C C . TYR B 1 316 ? -12.461 19.672 -5.004 1 93.75 316 TYR B C 1
ATOM 5280 O O . TYR B 1 316 ? -13.297 20.562 -4.812 1 93.75 316 TYR B O 1
ATOM 5288 N N . PHE B 1 317 ? -12.555 18.562 -4.32 1 94.19 317 PHE B N 1
ATOM 5289 C CA . PHE B 1 317 ? -13.695 18.188 -3.484 1 94.19 317 PHE B CA 1
ATOM 5290 C C . PHE B 1 317 ? -13.633 18.906 -2.141 1 94.19 317 PHE B C 1
ATOM 5292 O O . PHE B 1 317 ? -14.672 19.266 -1.574 1 94.19 317 PHE B O 1
ATOM 5299 N N . GLU B 1 318 ? -12.391 19.188 -1.662 1 93.06 318 GLU B N 1
ATOM 5300 C CA . GLU B 1 318 ? -12.258 19.672 -0.29 1 93.06 318 GLU B CA 1
ATOM 5301 C C . GLU B 1 318 ? -11.93 21.156 -0.256 1 93.06 318 GLU B C 1
ATOM 5303 O O . GLU B 1 318 ? -11.844 21.75 0.819 1 93.06 318 GLU B O 1
ATOM 5308 N N . LYS B 1 319 ? -11.75 21.812 -1.323 1 88.44 319 LYS B N 1
ATOM 5309 C CA . LYS B 1 319 ? -11.281 23.188 -1.406 1 88.44 319 LYS B CA 1
ATOM 5310 C C . LYS B 1 319 ? -12.109 24.109 -0.501 1 88.44 319 LYS B C 1
ATOM 5312 O O . LYS B 1 319 ? -11.555 24.984 0.155 1 88.44 319 LYS B O 1
ATOM 5317 N N . ASN B 1 320 ? -13.406 23.797 -0.346 1 88.19 320 ASN B N 1
ATOM 5318 C CA . ASN B 1 320 ? -14.266 24.719 0.387 1 88.19 320 ASN B CA 1
ATOM 5319 C C . ASN B 1 320 ? -14.586 24.203 1.783 1 88.19 320 ASN B C 1
ATOM 5321 O O . ASN B 1 320 ? -15.305 24.844 2.545 1 88.19 320 ASN B O 1
ATOM 5325 N N . VAL B 1 321 ? -14.156 23.062 2.092 1 88.62 321 VAL B N 1
ATOM 5326 C CA . VAL B 1 321 ? -14.414 22.484 3.408 1 88.62 321 VAL B CA 1
ATOM 5327 C C . VAL B 1 321 ? -13.328 22.938 4.387 1 88.62 321 VAL B C 1
ATOM 5329 O O . VAL B 1 321 ? -12.148 22.641 4.195 1 88.62 321 VAL B O 1
ATOM 5332 N N . ARG B 1 322 ? -13.641 23.656 5.344 1 79.88 322 ARG B N 1
ATOM 5333 C CA . ARG B 1 322 ? -12.656 24.234 6.254 1 79.88 322 ARG B CA 1
ATOM 5334 C C . ARG B 1 322 ? -12.641 23.5 7.586 1 79.88 322 ARG B C 1
ATOM 5336 O O . ARG B 1 322 ? -13.43 23.797 8.477 1 79.88 322 ARG B O 1
ATOM 5343 N N . GLY B 1 323 ? -11.742 22.484 7.703 1 79.06 323 GLY B N 1
ATOM 5344 C CA . GLY B 1 323 ? -11.555 21.844 9 1 79.06 323 GLY B CA 1
ATOM 5345 C C . GLY B 1 323 ? -12.281 20.531 9.125 1 79.06 323 GLY B C 1
ATOM 5346 O O . GLY B 1 323 ? -12.836 20.016 8.148 1 79.06 323 GLY B O 1
ATOM 5347 N N . PRO B 1 324 ? -12.242 20.016 10.289 1 83.94 324 PRO B N 1
ATOM 5348 C CA . PRO B 1 324 ? -12.922 18.734 10.555 1 83.94 324 PRO B CA 1
ATOM 5349 C C . PRO B 1 324 ? -14.445 18.875 10.586 1 83.94 324 PRO B C 1
ATOM 5351 O O . PRO B 1 324 ? -14.961 19.906 11.047 1 83.94 324 PRO B O 1
ATOM 5354 N N . LEU B 1 325 ? -15.109 17.906 10.125 1 88.62 325 LEU B N 1
ATOM 5355 C CA . LEU B 1 325 ? -16.562 17.922 10.078 1 88.62 325 LEU B CA 1
ATOM 5356 C C . LEU B 1 325 ? -17.156 17.703 11.461 1 88.62 325 LEU B C 1
ATOM 5358 O O . LEU B 1 325 ? -16.766 16.781 12.18 1 88.62 325 LEU B O 1
ATOM 5362 N N . PRO B 1 326 ? -18.047 18.594 11.812 1 87.62 326 PRO B N 1
ATOM 5363 C CA . PRO B 1 326 ? -18.719 18.391 13.102 1 87.62 326 PRO B CA 1
ATOM 5364 C C . PRO B 1 326 ? -19.641 17.156 13.094 1 87.62 326 PRO B C 1
ATOM 5366 O O . PRO B 1 326 ? -20.219 16.828 12.062 1 87.62 326 PRO B O 1
ATOM 5369 N N . MET B 1 327 ? -19.75 16.5 14.18 1 87.62 327 MET B N 1
ATOM 5370 C CA . MET B 1 327 ? -20.609 15.328 14.328 1 87.62 327 MET B CA 1
ATOM 5371 C C . MET B 1 327 ? -22.047 15.742 14.664 1 87.62 327 MET B C 1
ATOM 5373 O O . MET B 1 327 ? -22.438 15.711 15.828 1 87.62 327 MET B O 1
ATOM 5377 N N . GLN B 1 328 ? -22.797 16.172 13.703 1 88.69 328 GLN B N 1
ATOM 5378 C CA . GLN B 1 328 ? -24.203 16.578 13.836 1 88.69 328 GLN B CA 1
ATOM 5379 C C . GLN B 1 328 ? -25.109 15.727 12.961 1 88.69 328 GLN B C 1
ATOM 5381 O O . GLN B 1 328 ? -24.703 15.281 11.883 1 88.69 328 GLN B O 1
ATOM 5386 N N . TYR B 1 329 ? -26.281 15.461 13.477 1 89.06 329 TYR B N 1
ATOM 5387 C CA . TYR B 1 329 ? -27.188 14.562 12.781 1 89.06 329 TYR B CA 1
ATOM 5388 C C . TYR B 1 329 ? -28.578 15.188 12.633 1 89.06 329 TYR B C 1
ATOM 5390 O O . TYR B 1 329 ? -28.984 15.992 13.469 1 89.06 329 TYR B O 1
ATOM 5398 N N . ASP B 1 330 ? -29.141 15.039 11.5 1 86.88 330 ASP B N 1
ATOM 5399 C CA . ASP B 1 330 ? -30.484 15.555 11.227 1 86.88 330 ASP B CA 1
ATOM 5400 C C . ASP B 1 330 ? -31.266 14.594 10.328 1 86.88 330 ASP B C 1
ATOM 5402 O O . ASP B 1 330 ? -30.672 13.805 9.594 1 86.88 330 ASP B O 1
ATOM 5406 N N . CYS B 1 331 ? -32.531 14.414 10.578 1 80.12 331 CYS B N 1
ATOM 5407 C CA . CYS B 1 331 ? -33.375 13.578 9.742 1 80.12 331 CYS B CA 1
ATOM 5408 C C . CYS B 1 331 ? -33.625 14.227 8.383 1 80.12 331 CYS B C 1
ATOM 5410 O O . CYS B 1 331 ? -34.062 15.383 8.32 1 80.12 331 CYS B O 1
ATOM 5412 N N . PRO B 1 332 ? -33.188 13.555 7.371 1 74.62 332 PRO B N 1
ATOM 5413 C CA . PRO B 1 332 ? -33.344 14.148 6.043 1 74.62 332 PRO B CA 1
ATOM 5414 C C . PRO B 1 332 ? -34.812 14.312 5.637 1 74.62 332 PRO B C 1
ATOM 5416 O O . PRO B 1 332 ? -35.125 15.062 4.707 1 74.62 332 PRO B O 1
ATOM 5419 N N . PHE B 1 333 ? -35.719 13.547 6.273 1 70 333 PHE B N 1
ATOM 5420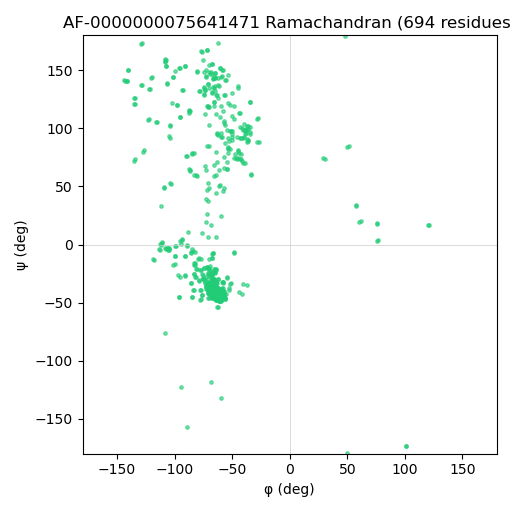 C CA . PHE B 1 333 ? -37.125 13.617 5.902 1 70 333 PHE B CA 1
ATOM 5421 C C . PHE B 1 333 ? -37.875 14.578 6.812 1 70 333 PHE B C 1
ATOM 5423 O O . PHE B 1 333 ? -37.719 14.547 8.031 1 70 333 PHE B O 1
ATOM 5430 N N . PRO B 1 334 ? -38.281 15.75 6.215 1 61.16 334 PRO B N 1
ATOM 5431 C CA . PRO B 1 334 ? -39.094 16.625 7.055 1 61.16 334 PRO B CA 1
ATOM 5432 C C . PRO B 1 334 ? -40.156 15.867 7.855 1 61.16 334 PRO B C 1
ATOM 5434 O O . PRO B 1 334 ? -40.875 15.047 7.293 1 61.16 334 PRO B O 1
ATOM 5437 N N . ILE B 1 335 ? -39.812 15.484 9.008 1 54.97 335 ILE B N 1
ATOM 5438 C CA . ILE B 1 335 ? -40.875 14.906 9.805 1 54.97 335 ILE B CA 1
ATOM 5439 C C . ILE B 1 335 ? -42.031 15.906 9.914 1 54.97 335 ILE B C 1
ATOM 5441 O O . ILE B 1 335 ? -41.844 17.016 10.406 1 54.97 335 ILE B O 1
ATOM 5445 N N . PRO B 1 336 ? -43.062 15.68 9.164 1 52.59 336 PRO B N 1
ATOM 5446 C CA . PRO B 1 336 ? -44.219 16.594 9.219 1 52.59 336 PRO B CA 1
ATOM 5447 C C . PRO B 1 336 ? -44.562 17.016 10.641 1 52.59 336 PRO B C 1
ATOM 5449 O O . PRO B 1 336 ? -45.125 18.094 10.852 1 52.59 336 PRO B O 1
ATOM 5452 N N . TRP B 1 337 ? -44.5 15.984 11.508 1 48.03 337 TRP B N 1
ATOM 5453 C CA . TRP B 1 337 ? -45.156 16.25 12.773 1 48.03 337 TRP B CA 1
ATOM 5454 C C . TRP B 1 337 ? -44.312 17.172 13.656 1 48.03 337 TRP B C 1
ATOM 5456 O O . TRP B 1 337 ? -44.688 17.469 14.797 1 48.03 337 TRP B O 1
ATOM 5466 N N . THR B 1 338 ? -43.062 17.172 13.469 1 42.53 338 THR B N 1
ATOM 5467 C CA . THR B 1 338 ? -42.375 18 14.438 1 42.53 338 THR B CA 1
ATOM 5468 C C . THR B 1 338 ? -42.594 19.484 14.133 1 42.53 338 THR B C 1
ATOM 5470 O O . THR B 1 338 ? -42 20.016 13.188 1 42.53 338 THR B O 1
ATOM 5473 N N . LYS B 1 339 ? -43.812 20 14.273 1 42.56 339 LYS B N 1
ATOM 5474 C CA . LYS B 1 339 ? -44.25 21.391 14.328 1 42.56 339 LYS B CA 1
ATOM 5475 C C . LYS B 1 339 ? -43.25 22.25 15.094 1 42.56 339 LYS B C 1
ATOM 5477 O O . LYS B 1 339 ? -42.844 21.891 16.203 1 42.56 339 LYS B O 1
ATOM 5482 N N . LYS B 1 340 ? -42.438 22.906 14.359 1 45.81 340 LYS B N 1
ATOM 5483 C CA . LYS B 1 340 ? -41.719 24 14.984 1 45.81 340 LYS B CA 1
ATOM 5484 C C . LYS B 1 340 ? -42.5 24.578 16.156 1 45.81 340 LYS B C 1
ATOM 5486 O O . LYS B 1 340 ? -43.656 25 16 1 45.81 340 LYS B O 1
ATOM 5491 N N . VAL B 1 341 ? -42.312 24.031 17.281 1 42.16 341 VAL B N 1
ATOM 5492 C CA . VAL B 1 341 ? -42.906 24.781 18.391 1 42.16 341 VAL B CA 1
ATOM 5493 C C . VAL B 1 341 ? -42.688 26.281 18.172 1 42.16 341 VAL B C 1
ATOM 5495 O O . VAL B 1 341 ? -41.562 26.719 17.938 1 42.16 341 VAL B O 1
ATOM 5498 N N . PRO B 1 342 ? -43.688 27 17.656 1 40.59 342 PRO B N 1
ATOM 5499 C CA . PRO B 1 342 ? -43.594 28.469 17.531 1 40.59 342 PRO B CA 1
ATOM 5500 C C . PRO B 1 342 ? -42.875 29.109 18.719 1 40.59 342 PRO B C 1
ATOM 5502 O O . PRO B 1 342 ? -43.125 28.734 19.875 1 40.59 342 PRO B O 1
ATOM 5505 N N . LYS B 1 343 ? -41.531 29.391 18.5 1 43 343 LYS B N 1
ATOM 5506 C CA . LYS B 1 343 ? -40.906 30.234 19.516 1 43 343 LYS B CA 1
ATOM 5507 C C . LYS B 1 343 ? -41.875 31.266 20.062 1 43 343 LYS B C 1
ATOM 5509 O O . LYS B 1 343 ? -42.5 31.984 19.312 1 43 343 LYS B O 1
ATOM 5514 N N . LEU B 1 344 ? -42.5 31.016 21.172 1 38.75 344 LEU B N 1
ATOM 5515 C CA . LEU B 1 344 ? -43.312 32 21.844 1 38.75 344 LEU B CA 1
ATOM 5516 C C . LEU B 1 344 ? -42.625 33.344 21.891 1 38.75 344 LEU B C 1
ATOM 5518 O O . LEU B 1 344 ? -41.406 33.438 22.156 1 38.75 344 LEU B O 1
ATOM 5522 N N . PRO B 1 345 ? -43.125 34.375 21.203 1 39.38 345 PRO B N 1
ATOM 5523 C CA . PRO B 1 345 ? -42.625 35.75 21.281 1 39.38 345 PRO B CA 1
ATOM 5524 C C . PRO B 1 345 ? -42.25 36.156 22.688 1 39.38 345 PRO B C 1
ATOM 5526 O O . PRO B 1 345 ? -42.938 35.844 23.656 1 39.38 345 PRO B O 1
ATOM 5529 N N . CYS B 1 346 ? -40.906 35.938 23.031 1 36.16 346 CYS B N 1
ATOM 5530 C CA . CYS B 1 346 ? -40.469 36.531 24.281 1 36.16 346 CYS B CA 1
ATOM 5531 C C . CYS B 1 346 ? -41.125 37.906 24.5 1 36.16 346 CYS B C 1
ATOM 5533 O O . CYS B 1 346 ? -41.031 38.781 23.656 1 36.16 346 CYS B O 1
ATOM 5535 N N . ARG B 1 347 ? -42.25 38 25.141 1 32.06 347 ARG B N 1
ATOM 5536 C CA . ARG B 1 347 ? -42.875 39.219 25.656 1 32.06 347 ARG B CA 1
ATOM 5537 C C . ARG B 1 347 ? -41.812 40.188 26.219 1 32.06 347 ARG B C 1
ATOM 5539 O O . ARG B 1 347 ? -41 39.781 27.062 1 32.06 347 ARG B O 1
ATOM 5546 N N . GLU B 1 348 ? -41.344 41.156 25.453 1 32.84 348 GLU B N 1
ATOM 5547 C CA . GLU B 1 348 ? -40.688 42.344 25.922 1 32.84 348 GLU B CA 1
ATOM 5548 C C . GLU B 1 348 ? -41.25 42.812 27.25 1 32.84 348 GLU B C 1
ATOM 5550 O O . GLU B 1 348 ? -42.406 43.25 27.312 1 32.84 348 GLU B O 1
ATOM 5555 N N . SER B 1 349 ? -41.156 41.969 28.328 1 25.97 349 SER B N 1
ATOM 5556 C CA . SER B 1 349 ? -41.344 42.781 29.531 1 25.97 349 SER B CA 1
ATOM 5557 C C . SER B 1 349 ? -40.156 43.688 29.781 1 25.97 349 SER B C 1
ATOM 5559 O O . SER B 1 349 ? -39 43.344 29.469 1 25.97 349 SER B O 1
#

pLDDT: mean 77.76, std 27.36, range [16.41, 98.56]

Secondary structure (DSSP, 8-state):
--------------------------------------------------------------HHHHS---HHHHHHHHHHHHHHHHHHHHHHHHHHTTSPPHHHH-PPPBTTTTTS---THHHHHHHHHHHHHHHHHHHHHHHBTTHHHHHHHHHHHHHHHHHHHHHHHHHBPPPPS-SS---PPP-TT--HHHHHHHHHHHHHTTT-TTTT--------SS-HHHHHHHHHHHHHHHHS-TT-HHHHHHHHHHHHHHHHHHHHTT-S-HHHHHHHHHHHHHHHHHHHHHHH-GGGGS--TT-GGGGSTTHHHHHHHHTT--SSPP--B--SS--TT------------/--------------------------------------------------------------HHHHS---HHHHHHHHHHHHHHHHHHHHHHHHHHTTSPPHHHH-PPPBTTTTTS---THHHHHHHHHHHHHHHHHHHHHHHBTTHHHHHHHHHHHHHHHHHHHHHHHHHBPPPPS-SS---PPP-TT--HHHHHHHHHHHHHTTT-GGGT--------SS-HHHHHHHHHHHHHHHHS-TT-HHHHHHHHHHHHHHHHHHHHTT-S-HHHHHHHHHHHHHHHHHHHHHHH-GGGTS--TT-GGGGSTTHHHHHHHHTT--SSPP--B--SS--TT------------

Radius of gyration: 35.52 Å; Cα contacts (8 Å, |Δi|>4): 808; chains: 2; bounding box: 90×115×92 Å

Sequence (698 aa):
MVKVKEVPEAYDYNGHAYHQHHLSGSQSDGSGGGTGGGGGGGCATPCSDAVMIKIDVPVPLRDEQRFPKEIGKTFVALLLVGFNLFLATVSLAVVHDKVPDRATYGPLPDFVLDNIPAVDWALDVSEILIMIVVNSCVLLITFHKHRFIVMRRVFLLMSLLYFMRSITMYVTVMPMSNTTYYCSPKAPNATAVIILKRAFQLFSGFGLSINGKHTYCGDYIYSGHTVTLVMGYLIIAEYSPKKFWIVHWLAWCASLTGVTMVLLAHGHYTIDVLIAYYVTTRLFWTYHTLANNSLLLKQNGHNYIGREWWFFIFRYFEKNVRGPLPMQYDCPFPIPWTKKVPKLPCRESMVKVKEVPEAYDYNGHAYHQHHLSGSQSDGSGGGTGGGGGGGCATPCSDAVMIKIDVPVPLRDEQRFPKEIGKTFVALLLVGFNLFLATVSLAVVHDKVPDRATYGPLPDFVLDNIPAVDWALDVSEILIMIVVNSCVLLITFHKHRFIVMRRVFLLMSLLYFMRSITMYVTVMPMSNTTYYCSPKAPNATAVIILKRAFQLFSGFGLSINGKHTYCGDYIYSGHTVTLVMGYLIIAEYSPKKFWIVHWLAWCASLTGVTMVLLAHGHYTIDVLIAYYVTTRLFWTYHTLANNSLLLKQNGHNYIGREWWFFIFRYFEKNVRGPLPMQYDCPFPIPWTKKVPKLPCRES

InterPro domains:
  IPR025749 Sphingomyelin synthase-like domain [PF14360] (217-289)
  IPR045221 Sphingomyelin synthase-like [PTHR21290] (64-333)

Nearest PDB structures (foldseek):
  8ijq-assembly1_A  TM=9.233E-01  e=4.932E-16  Homo sapiens
  8ijq-assembly1_A  TM=9.234E-01  e=5.950E-16  Homo sapiens
  7e6u-assembly1_C  TM=1.960E-01  e=7.916E+00  Homo sapiens

Foldseek 3Di:
DDPPDDCPVPPPPDPDDPPPDPPDDPPPDPDDDDDDPDPPPPPPPPPPPPPPPPPPPPPPPDPCQQQPLPLVLLVVLVVLLVVLLLLLLLLLLLLLQVADDCVPPPADDADLPVVAPADQCLLVLLVVLLVVLVVVLVVLLQFFPSSSLLSSLLSNLSSVLSNVLSVQLRPDFHHQQANPQAADDHDNPDDPVNSSVLSVLCVVVVNGCVVVSNRRDGSVQADPSLLSLLSSLVSCCQQADPVVVVVSVVSVVSSVSSLVSCVNNSVYGPVNNVNSNVSNVVSSVVLQVCLQDVVLLDPDPVNPVCVDPCSVSSNVSRVSNHHGDDRDTHNPDPPVPPPPPPPPPPPPD/DDDPDDPDDCPPPDPPDPPPPPPDPPPDDDDDDDDDDDDPPPPPPPPPPPPPPPPPPPPPPPPCQQQPLPLVLLVVLVVLLVVLLLLLLLLLLLLLQVADDCVPPPADDADLPVVAPADQCLLVLLVVLLVVLVVVLVVLLLFFPNSSLLSSLLSNLSSVLSNVLSVQLRPDFHHQQANPQAADDHDNPDDPVNSSVLSVLCVVVVNGCVVVSNRRDGSVQADPSLLSLLSSLLSCCQQADPVVVVVSVVSVVSSVSSLVSCVNNSVYGPVNNVNSNVSNVVSSVVLQVCLQDVVLLDPDPVNPVCVDPCSVSSNVSRVSNHHGDDRDTHNPDPPVPPPPPPPDPPPPD